Protein AF-U6GSA2-F1 (afdb_monomer_lite)

Sequence (442 aa):
MGTLEFQQLVKTRQASDSALRFWYIRYRFMNPLTPFAPHQEGEFHFGEFLSERLSETLLHMVEVPISTWALFIPILLSLRPVFGFSPKPLVEFLVFAAGALLFFNLFIFWRLESVLNYHTPSSKEIDEYLQGLAQPRNSTELPVAPIEALPPVTRNGAICTLIRGARVMNAHESLFVLGPRGIPALRTLIQLSLSLHVVAVTAAAKLLISPHYQHVMFGVLGYWSGIAPLLVLFLSMGLFPSIATLFTVVSNLGSLASRQAIAASAQRLHLRQLERQFQILQFLRYKAETFFAAHPGRARDEIEEAKQLYDSLSPETQKGYQDIFHAFAELKEEPRIPLANIHKMIEAFALNERIPDCKEKAGQDLFDFLDEDADGYMTVDDLMDNLLGLKPAASEEEAKQLVAAMAHGVRGELVSFYQLATWIDEIEDRARSFHPKGSPTR

InterPro domains:
  IPR002048 EF-hand domain [PS50222] (358-393)
  IPR011992 EF-hand domain pair [SSF47473] (309-406)
  IPR018247 EF-Hand 1, calcium-binding site [PS00018] (371-383)

Organism: Eimeria acervulina (NCBI:txid5801)

Structure (mmCIF, N/CA/C/O backbone):
data_AF-U6GSA2-F1
#
_entry.id   AF-U6GSA2-F1
#
loop_
_atom_site.group_PDB
_atom_site.id
_atom_site.type_symbol
_atom_site.label_atom_id
_atom_site.label_alt_id
_atom_site.label_comp_id
_atom_site.label_asym_id
_atom_site.label_entity_id
_atom_site.label_seq_id
_atom_site.pdbx_PDB_ins_code
_atom_site.Cartn_x
_atom_site.Cartn_y
_atom_site.Cartn_z
_atom_site.occupancy
_atom_site.B_iso_or_equiv
_atom_site.auth_seq_id
_atom_site.auth_comp_id
_atom_site.auth_asym_id
_atom_site.auth_atom_id
_atom_site.pdbx_PDB_model_num
ATOM 1 N N . MET A 1 1 ? 4.413 -4.942 20.297 1.00 52.31 1 MET A N 1
ATOM 2 C CA . MET A 1 1 ? 5.798 -4.765 20.774 1.00 52.31 1 MET A CA 1
ATOM 3 C C . MET A 1 1 ? 5.924 -3.464 21.550 1.00 52.31 1 MET A C 1
ATOM 5 O O . MET A 1 1 ? 5.698 -2.400 20.967 1.00 52.31 1 MET A O 1
ATOM 9 N N . GLY A 1 2 ? 6.195 -3.549 22.848 1.00 61.41 2 GLY A N 1
ATOM 10 C CA . GLY A 1 2 ? 6.382 -2.390 23.730 1.00 61.41 2 GLY A CA 1
ATOM 11 C C . GLY A 1 2 ? 7.756 -1.730 23.554 1.00 61.41 2 GLY A C 1
ATOM 12 O O . GLY A 1 2 ? 8.675 -2.325 22.988 1.00 61.41 2 GLY A O 1
ATOM 13 N N . THR A 1 3 ? 7.920 -0.501 24.049 1.00 65.00 3 THR A N 1
ATOM 14 C CA . THR A 1 3 ? 9.208 0.227 24.047 1.00 65.00 3 THR A CA 1
ATOM 15 C C . THR A 1 3 ? 10.316 -0.550 24.765 1.00 65.00 3 THR A C 1
ATOM 17 O O . THR A 1 3 ? 11.444 -0.585 24.281 1.00 65.00 3 THR A O 1
ATOM 20 N N . LEU A 1 4 ? 9.984 -1.238 25.861 1.00 67.81 4 LEU A N 1
ATOM 21 C CA . LEU A 1 4 ? 10.913 -2.056 26.654 1.00 67.81 4 LEU A CA 1
ATOM 22 C C . LEU A 1 4 ? 11.414 -3.307 25.908 1.00 67.81 4 LEU A C 1
ATOM 24 O O . LEU A 1 4 ? 12.600 -3.626 25.969 1.00 67.81 4 LEU A O 1
ATOM 28 N N . GLU A 1 5 ? 10.540 -3.990 25.164 1.00 67.69 5 GLU A N 1
ATOM 29 C CA . GLU A 1 5 ? 10.908 -5.164 24.352 1.00 67.69 5 GLU A CA 1
ATOM 30 C C . GLU A 1 5 ? 11.838 -4.769 23.200 1.00 67.69 5 GLU A C 1
ATOM 32 O O . GLU A 1 5 ? 12.829 -5.442 22.916 1.00 67.69 5 GLU A O 1
ATOM 37 N N . PHE A 1 6 ? 11.561 -3.630 22.558 1.00 70.81 6 PHE A N 1
ATOM 38 C CA . PHE A 1 6 ? 12.409 -3.122 21.484 1.00 70.81 6 PHE A CA 1
ATOM 39 C C . PHE A 1 6 ? 13.772 -2.646 22.009 1.00 70.81 6 PHE A C 1
ATOM 41 O O . PHE A 1 6 ? 14.800 -2.906 21.390 1.00 70.81 6 PHE A O 1
ATOM 48 N N . GLN A 1 7 ? 13.811 -2.034 23.197 1.00 68.50 7 GLN A N 1
ATOM 49 C CA . GLN A 1 7 ? 15.067 -1.693 23.872 1.00 68.50 7 GLN A CA 1
ATOM 50 C C . GLN A 1 7 ? 15.933 -2.926 24.160 1.00 68.50 7 GLN A C 1
ATOM 52 O O . GLN A 1 7 ? 17.156 -2.840 24.065 1.00 68.50 7 GLN A O 1
ATOM 57 N N . GLN A 1 8 ? 15.340 -4.079 24.488 1.00 71.19 8 GLN A N 1
ATOM 58 C CA . GLN A 1 8 ? 16.101 -5.320 24.661 1.00 71.19 8 GLN A CA 1
ATOM 59 C C . GLN A 1 8 ? 16.729 -5.801 23.343 1.00 71.19 8 GLN A C 1
ATOM 61 O O . GLN A 1 8 ? 17.908 -6.148 23.342 1.00 71.19 8 GLN A O 1
ATOM 66 N N . LEU A 1 9 ? 16.005 -5.741 22.219 1.00 70.38 9 LEU A N 1
ATOM 67 C CA . LEU A 1 9 ? 16.538 -6.082 20.885 1.00 70.38 9 LEU A CA 1
ATOM 68 C C . LEU A 1 9 ? 17.671 -5.158 20.419 1.00 70.38 9 LEU A C 1
ATOM 70 O O . LEU A 1 9 ? 18.603 -5.577 19.729 1.00 70.38 9 LEU A O 1
ATOM 74 N N . VAL A 1 10 ? 17.589 -3.885 20.791 1.00 71.62 10 VAL A N 1
ATOM 75 C CA . VAL A 1 10 ? 18.627 -2.891 20.500 1.00 71.62 10 VAL A CA 1
ATOM 76 C C . VAL A 1 10 ? 19.869 -3.170 21.348 1.00 71.62 10 VAL A C 1
ATOM 78 O O . VAL A 1 10 ? 20.980 -3.222 20.821 1.00 71.62 10 VAL A O 1
ATOM 81 N N . LYS A 1 11 ? 19.693 -3.475 22.642 1.00 70.69 11 LYS A N 1
ATOM 82 C CA . LYS A 1 11 ? 20.792 -3.872 23.541 1.00 70.69 11 LYS A CA 1
ATOM 83 C C . LYS A 1 11 ? 21.535 -5.120 23.060 1.00 70.69 11 LYS A C 1
ATOM 85 O O . LYS A 1 11 ? 22.744 -5.205 23.256 1.00 70.69 11 LYS A O 1
ATOM 90 N N . THR A 1 12 ? 20.854 -6.066 22.414 1.00 76.69 12 THR A N 1
ATOM 91 C CA . THR A 1 12 ? 21.495 -7.258 21.832 1.00 76.69 12 THR A CA 1
ATOM 92 C C . THR A 1 12 ? 22.151 -7.009 20.467 1.00 76.69 12 THR A C 1
ATOM 94 O O . THR A 1 12 ? 22.724 -7.941 19.906 1.00 76.69 12 THR A O 1
ATOM 97 N N . ARG A 1 13 ? 22.119 -5.774 19.932 1.00 70.00 13 ARG A N 1
ATOM 98 C CA . ARG A 1 13 ? 22.592 -5.396 18.581 1.00 70.00 13 ARG A CA 1
ATOM 99 C C . ARG A 1 13 ? 21.960 -6.211 17.446 1.00 70.00 13 ARG A C 1
ATOM 101 O O . ARG A 1 13 ? 22.561 -6.385 16.390 1.00 70.00 13 ARG A O 1
ATOM 108 N N . GLN A 1 14 ? 20.749 -6.721 17.656 1.00 75.62 14 GLN A N 1
ATOM 109 C CA . GLN A 1 14 ? 20.030 -7.520 16.659 1.00 75.62 14 GLN A CA 1
ATOM 110 C C . GLN A 1 14 ? 19.022 -6.695 15.847 1.00 75.62 14 GLN A C 1
ATOM 112 O O . GLN A 1 14 ? 18.425 -7.208 14.901 1.00 75.62 14 GLN A O 1
ATOM 117 N N . ALA A 1 15 ? 18.818 -5.421 16.191 1.00 77.38 15 ALA A N 1
ATOM 118 C CA . ALA A 1 15 ? 17.903 -4.550 15.466 1.00 77.38 15 ALA A CA 1
ATOM 119 C C . ALA A 1 15 ? 18.469 -4.175 14.083 1.00 77.38 15 ALA A C 1
ATOM 121 O O . ALA A 1 15 ? 19.551 -3.603 13.973 1.00 77.38 15 ALA A O 1
ATOM 122 N N . SER A 1 16 ? 17.722 -4.480 13.018 1.00 84.62 16 SER A N 1
ATOM 123 C CA . SER A 1 16 ? 18.059 -4.027 11.663 1.00 84.62 16 SER A CA 1
ATOM 124 C C . SER A 1 16 ? 17.773 -2.530 11.488 1.00 84.62 16 SER A C 1
ATOM 126 O O . SER A 1 16 ? 16.884 -1.981 12.143 1.00 84.62 16 SER A O 1
ATOM 128 N N . ASP A 1 17 ? 18.442 -1.877 10.530 1.00 83.56 17 ASP A N 1
ATOM 129 C CA . ASP A 1 17 ? 18.180 -0.469 10.181 1.00 83.56 17 ASP A CA 1
ATOM 130 C C . ASP A 1 17 ? 16.695 -0.208 9.880 1.00 83.56 17 ASP A C 1
ATOM 132 O O . ASP A 1 17 ? 16.125 0.807 10.284 1.00 83.56 17 ASP A O 1
ATOM 136 N N . SER A 1 18 ? 16.042 -1.152 9.198 1.00 79.50 18 SER A N 1
ATOM 137 C CA . SER A 1 18 ? 14.613 -1.071 8.889 1.00 79.50 18 SER A CA 1
ATOM 138 C C . SER A 1 18 ? 13.731 -1.116 10.142 1.00 79.50 18 SER A C 1
ATOM 140 O O . SER A 1 18 ? 12.748 -0.379 10.222 1.00 79.50 18 SER A O 1
ATOM 142 N N . ALA A 1 19 ? 14.111 -1.913 11.147 1.00 81.94 19 ALA A N 1
ATOM 143 C CA . ALA A 1 19 ? 13.388 -2.021 12.409 1.00 81.94 19 ALA A CA 1
ATOM 144 C C . ALA A 1 19 ? 13.526 -0.741 13.245 1.00 81.94 19 ALA A C 1
ATOM 146 O O . ALA A 1 19 ? 12.535 -0.267 13.797 1.00 81.94 19 ALA A O 1
ATOM 147 N N . LEU A 1 20 ? 14.722 -0.142 13.286 1.00 84.25 20 LEU A N 1
ATOM 148 C CA . LEU A 1 20 ? 14.971 1.138 13.962 1.00 84.25 20 LEU A CA 1
ATOM 149 C C . LEU A 1 20 ? 14.145 2.270 13.337 1.00 84.25 20 LEU A C 1
ATOM 151 O O . LEU A 1 20 ? 13.465 3.016 14.043 1.00 84.25 20 LEU A O 1
ATOM 155 N N . ARG A 1 21 ? 14.133 2.355 12.001 1.00 84.06 21 ARG A N 1
ATOM 156 C CA . ARG A 1 21 ? 13.312 3.328 11.262 1.00 84.06 21 ARG A CA 1
ATOM 157 C C . ARG A 1 21 ? 11.820 3.123 11.512 1.00 84.06 21 ARG A C 1
ATOM 159 O O . ARG A 1 21 ? 11.106 4.093 11.754 1.00 84.06 21 ARG A O 1
ATOM 166 N N . PHE A 1 22 ? 11.350 1.876 11.485 1.00 82.56 22 PHE A N 1
ATOM 167 C CA . PHE A 1 22 ? 9.954 1.549 11.775 1.00 82.56 22 PHE A CA 1
ATOM 168 C C . PHE A 1 22 ? 9.559 1.953 13.199 1.00 82.56 22 PHE A C 1
ATOM 170 O O . PHE A 1 22 ? 8.515 2.580 13.391 1.00 82.56 22 PHE A O 1
ATOM 177 N N . TRP A 1 23 ? 10.406 1.646 14.185 1.00 84.31 23 TRP A N 1
ATOM 178 C CA . TRP A 1 23 ? 10.191 2.053 15.570 1.00 84.31 23 TRP A CA 1
ATOM 179 C C . TRP A 1 23 ? 10.065 3.574 15.691 1.00 84.31 23 TRP A C 1
ATOM 181 O O . TRP A 1 23 ? 9.102 4.048 16.290 1.00 84.31 23 TRP A O 1
ATOM 191 N N . TYR A 1 24 ? 10.965 4.336 15.060 1.00 84.19 24 TYR A N 1
ATOM 192 C CA . TYR A 1 24 ? 10.928 5.800 15.095 1.00 84.19 24 TYR A CA 1
ATOM 193 C C . TYR A 1 24 ? 9.645 6.365 14.470 1.00 84.19 24 TYR A C 1
ATOM 195 O O . TYR A 1 24 ? 8.987 7.224 15.058 1.00 84.19 24 TYR A O 1
ATOM 203 N N . ILE A 1 25 ? 9.243 5.850 13.302 1.00 81.62 25 ILE A N 1
ATOM 204 C CA . ILE A 1 25 ? 8.002 6.255 12.623 1.00 81.62 25 ILE A CA 1
ATOM 205 C C . ILE A 1 25 ? 6.788 5.999 13.519 1.00 81.62 25 ILE A C 1
ATOM 207 O O . ILE A 1 25 ? 5.936 6.876 13.674 1.00 81.62 25 ILE A O 1
ATOM 211 N N . ARG A 1 26 ? 6.716 4.814 14.133 1.00 79.25 26 ARG A N 1
ATOM 212 C CA . ARG A 1 26 ? 5.640 4.462 15.062 1.00 79.25 26 ARG A CA 1
ATOM 213 C C . ARG A 1 26 ? 5.652 5.367 16.292 1.00 79.25 26 ARG A C 1
ATOM 215 O O . ARG A 1 26 ? 4.605 5.889 16.656 1.00 79.25 26 ARG A O 1
ATOM 222 N N . TYR A 1 27 ? 6.814 5.582 16.906 1.00 78.94 27 TYR A N 1
ATOM 223 C CA . TYR A 1 27 ? 6.959 6.443 18.081 1.00 78.94 27 TYR A CA 1
ATOM 224 C C . TYR A 1 27 ? 6.444 7.859 17.804 1.00 78.94 27 TYR A C 1
ATOM 226 O O . TYR A 1 27 ? 5.656 8.390 18.586 1.00 78.94 27 TYR A O 1
ATOM 234 N N . ARG A 1 28 ? 6.825 8.433 16.658 1.00 77.25 28 ARG A N 1
ATOM 235 C CA . ARG A 1 28 ? 6.396 9.765 16.218 1.00 77.25 28 ARG A CA 1
ATOM 236 C C . ARG A 1 28 ? 4.901 9.847 15.922 1.00 77.25 28 ARG A C 1
ATOM 238 O O . ARG A 1 28 ? 4.292 10.887 16.149 1.00 77.25 28 ARG A O 1
ATOM 245 N N . PHE A 1 29 ? 4.309 8.778 15.398 1.00 74.38 29 PHE A N 1
ATOM 246 C CA . PHE A 1 29 ? 2.870 8.734 15.164 1.00 74.38 29 PHE A CA 1
ATOM 247 C C . PHE A 1 29 ? 2.074 8.741 16.478 1.00 74.38 29 PHE A C 1
ATOM 249 O O . PHE A 1 29 ? 1.088 9.467 16.600 1.00 74.38 29 PHE A O 1
ATOM 256 N N . MET A 1 30 ? 2.522 7.967 17.471 1.00 71.75 30 MET A N 1
ATOM 257 C CA . MET A 1 30 ? 1.871 7.918 18.786 1.00 71.75 30 MET A CA 1
ATOM 258 C C . MET A 1 30 ? 2.105 9.211 19.585 1.00 71.75 30 MET A C 1
ATOM 260 O O . MET A 1 30 ? 1.207 9.671 20.287 1.00 71.75 30 MET A O 1
ATOM 264 N N . ASN A 1 31 ? 3.278 9.837 19.421 1.00 70.19 31 ASN A N 1
ATOM 265 C CA . ASN A 1 31 ? 3.693 11.064 20.110 1.00 70.19 31 ASN A CA 1
ATOM 266 C C . ASN A 1 31 ? 3.959 12.203 19.106 1.00 70.19 31 ASN A C 1
ATOM 268 O O . ASN A 1 31 ? 5.116 12.570 18.873 1.00 70.19 31 ASN A O 1
ATOM 272 N N . PRO A 1 32 ? 2.918 12.757 18.463 1.00 66.19 32 PRO A N 1
ATOM 273 C CA . PRO A 1 32 ? 3.104 13.828 17.502 1.00 66.19 32 PRO A CA 1
ATOM 274 C C . PRO A 1 32 ? 3.575 15.105 18.212 1.00 66.19 32 PRO A C 1
ATOM 276 O O . PRO A 1 32 ? 3.028 15.508 19.237 1.00 66.19 32 PRO A O 1
ATOM 279 N N . LEU A 1 33 ? 4.581 15.772 17.644 1.00 60.59 33 LEU A N 1
ATOM 280 C CA . LEU A 1 33 ? 4.987 17.104 18.093 1.00 60.59 33 LEU A CA 1
ATOM 281 C C . LEU A 1 33 ? 3.824 18.081 17.836 1.00 60.59 33 LEU A C 1
ATOM 283 O O . LEU A 1 33 ? 3.176 18.013 16.791 1.00 60.59 33 LEU A O 1
ATOM 287 N N . THR A 1 34 ? 3.524 18.932 18.820 1.00 47.44 34 THR A N 1
ATOM 288 C CA . THR A 1 34 ? 2.411 19.904 18.858 1.00 47.44 34 THR A CA 1
ATOM 289 C C . THR A 1 34 ? 2.134 20.584 17.500 1.00 47.44 34 THR A C 1
ATOM 291 O O . THR A 1 34 ? 3.070 20.891 16.764 1.00 47.44 34 THR A O 1
ATOM 294 N N . PRO A 1 35 ? 0.860 20.846 17.121 1.00 44.22 35 PRO A N 1
ATOM 295 C CA . PRO A 1 35 ? -0.323 21.058 17.967 1.00 44.22 35 PRO A CA 1
ATOM 296 C C . PRO A 1 35 ? -1.245 19.832 18.109 1.00 44.22 35 PRO A C 1
ATOM 298 O O . PRO A 1 35 ? -2.438 19.977 18.375 1.00 44.22 35 PRO A O 1
ATOM 301 N N . PHE A 1 36 ? -0.738 18.626 17.873 1.00 52.62 36 PHE A N 1
ATOM 302 C CA . PHE A 1 36 ? -1.557 17.418 17.902 1.00 52.62 36 PHE A CA 1
ATOM 303 C C . PHE A 1 36 ? -1.667 16.853 19.321 1.00 52.62 36 PHE A C 1
ATOM 305 O O . PHE A 1 36 ? -0.684 16.811 20.057 1.00 52.62 36 PHE A O 1
ATOM 312 N N . ALA A 1 37 ? -2.875 16.430 19.703 1.00 49.84 37 ALA A N 1
ATOM 313 C CA . ALA A 1 37 ? -3.062 15.648 20.916 1.00 49.84 37 ALA A CA 1
ATOM 314 C C . ALA A 1 37 ? -2.434 14.256 20.706 1.00 49.84 37 ALA A C 1
ATOM 316 O O . ALA A 1 37 ? -2.600 13.692 19.619 1.00 49.84 37 ALA A O 1
ATOM 317 N N . PRO A 1 38 ? -1.707 13.711 21.694 1.00 56.84 38 PRO A N 1
ATOM 318 C CA . PRO A 1 38 ? -1.217 12.342 21.625 1.00 56.84 38 PRO A CA 1
ATOM 319 C C . PRO A 1 38 ? -2.397 11.375 21.492 1.00 56.84 38 PRO A C 1
ATOM 321 O O . PRO A 1 38 ? -3.432 11.556 22.134 1.00 56.84 38 PRO A O 1
ATOM 324 N N . HIS A 1 39 ? -2.242 10.357 20.646 1.00 58.53 39 HIS A N 1
ATOM 325 C CA . HIS A 1 39 ? -3.224 9.279 20.553 1.00 58.53 39 HIS A CA 1
ATOM 326 C C . HIS A 1 39 ? -3.008 8.366 21.764 1.00 58.53 39 HIS A C 1
ATOM 328 O O . HIS A 1 39 ? -1.886 7.908 21.983 1.00 58.53 39 HIS A O 1
ATOM 334 N N . GLN A 1 40 ? -4.043 8.122 22.572 1.00 53.81 40 GLN A N 1
ATOM 335 C CA . GLN A 1 40 ? -3.911 7.200 23.701 1.00 53.81 40 GLN A CA 1
ATOM 336 C C . GLN A 1 40 ? -3.757 5.763 23.181 1.00 53.81 40 GLN A C 1
ATOM 338 O O . GLN A 1 40 ? -4.517 5.312 22.321 1.00 53.81 40 GLN A O 1
ATOM 343 N N . GLU A 1 41 ? -2.750 5.043 23.688 1.00 47.81 41 GLU A N 1
ATOM 344 C CA . GLU A 1 41 ? -2.590 3.605 23.450 1.00 47.81 41 GLU A CA 1
ATOM 345 C C . GLU A 1 41 ? -3.805 2.868 24.038 1.00 47.81 41 GLU A C 1
ATOM 347 O O . GLU A 1 41 ? -3.918 2.728 25.250 1.00 47.81 41 GLU A O 1
ATOM 352 N N . GLY A 1 42 ? -4.735 2.444 23.177 1.00 51.66 42 GLY A N 1
ATOM 353 C CA . GLY A 1 42 ? -5.960 1.733 23.567 1.00 51.66 42 GLY A CA 1
ATOM 354 C C . GLY A 1 42 ? -7.164 2.051 22.678 1.00 51.66 42 GLY A C 1
ATOM 355 O O . GLY A 1 42 ? -7.879 1.141 22.285 1.00 51.66 42 GLY A O 1
ATOM 356 N N . GLU A 1 43 ? -7.337 3.314 22.278 1.00 54.62 43 GLU A N 1
ATOM 357 C CA . GLU A 1 43 ? -8.454 3.737 21.409 1.00 54.62 43 GLU A CA 1
ATOM 358 C C . GLU A 1 43 ? -8.136 3.605 19.910 1.00 54.62 43 GLU A C 1
ATOM 360 O O . GLU A 1 43 ? -9.032 3.618 19.067 1.00 54.62 43 GLU A O 1
ATOM 365 N N . PHE A 1 44 ? -6.851 3.494 19.556 1.00 62.72 44 PHE A N 1
ATOM 366 C CA . PHE A 1 44 ? -6.394 3.475 18.170 1.00 62.72 44 PHE A CA 1
ATOM 367 C C . PHE A 1 44 ? -5.454 2.299 17.885 1.00 62.72 44 PHE A C 1
ATOM 369 O O . PHE A 1 44 ? -4.294 2.275 18.312 1.00 62.72 44 PHE A O 1
ATOM 376 N N . HIS A 1 45 ? -5.926 1.339 17.089 1.00 68.81 45 HIS A N 1
ATOM 377 C CA . HIS A 1 45 ? -5.111 0.222 16.620 1.00 68.81 45 HIS A CA 1
ATOM 378 C C . HIS A 1 45 ? -4.249 0.647 15.423 1.00 68.81 45 HIS A C 1
ATOM 380 O O . HIS A 1 45 ? -4.649 0.562 14.263 1.00 68.81 45 HIS A O 1
ATOM 386 N N . PHE A 1 46 ? -3.010 1.069 15.700 1.00 70.44 46 PHE A N 1
ATOM 387 C CA . PHE A 1 46 ? -2.043 1.472 14.666 1.00 70.44 46 PHE A CA 1
ATOM 388 C C . PHE A 1 46 ? -1.840 0.410 13.572 1.00 70.44 46 PHE A C 1
ATOM 390 O O . PHE A 1 46 ? -1.675 0.750 12.402 1.00 70.44 46 PHE A O 1
ATOM 397 N N . GLY A 1 47 ? -1.884 -0.876 13.937 1.00 73.00 47 GLY A N 1
ATOM 398 C CA . GLY A 1 47 ? -1.788 -1.982 12.983 1.00 73.00 47 GLY A CA 1
ATOM 399 C C . GLY A 1 47 ? -2.956 -2.028 11.993 1.00 73.00 47 GLY A C 1
ATOM 400 O O . GLY A 1 47 ? -2.729 -2.195 10.797 1.00 73.00 47 GLY A O 1
ATOM 401 N N . GLU A 1 48 ? -4.186 -1.813 12.462 1.00 72.00 48 GLU A N 1
ATOM 402 C CA . GLU A 1 48 ? -5.380 -1.785 11.608 1.00 72.00 48 GLU A CA 1
ATOM 403 C C . GLU A 1 48 ? -5.380 -0.572 10.682 1.00 72.00 48 GLU A C 1
ATOM 405 O O . GLU A 1 48 ? -5.655 -0.708 9.491 1.00 72.00 48 GLU A O 1
ATOM 410 N N . PHE A 1 49 ? -4.982 0.595 11.196 1.00 74.69 49 PHE A N 1
ATOM 411 C CA . PHE A 1 49 ? -4.789 1.790 10.377 1.00 74.69 49 PHE A CA 1
ATOM 412 C C . PHE A 1 49 ? -3.767 1.545 9.262 1.00 74.69 49 PHE A C 1
ATOM 414 O O . PHE A 1 49 ? -4.020 1.854 8.096 1.00 74.69 49 PHE A O 1
ATOM 421 N N . LEU A 1 50 ? -2.608 0.971 9.602 1.00 74.88 50 LEU A N 1
ATOM 422 C CA . LEU A 1 50 ? -1.588 0.636 8.613 1.00 74.88 50 LEU A CA 1
ATOM 423 C C . LEU A 1 50 ? -2.107 -0.381 7.597 1.00 74.88 50 LEU A C 1
ATOM 425 O O . LEU A 1 50 ? -1.834 -0.219 6.413 1.00 74.88 50 LEU A O 1
ATOM 429 N N . SER A 1 51 ? -2.864 -1.387 8.037 1.00 78.06 51 SER A N 1
ATOM 430 C CA . SER A 1 51 ? -3.472 -2.390 7.161 1.00 78.06 51 SER A CA 1
ATOM 431 C C . SER A 1 51 ? -4.482 -1.769 6.192 1.00 78.06 51 SER A C 1
ATOM 433 O O . SER A 1 51 ? -4.418 -2.036 4.991 1.00 78.06 51 SER A O 1
ATOM 435 N N . GLU A 1 52 ? -5.361 -0.875 6.664 1.00 79.19 52 GLU A N 1
ATOM 436 C CA . GLU A 1 52 ? -6.310 -0.149 5.809 1.00 79.19 52 GLU A CA 1
ATOM 437 C C . GLU A 1 52 ? -5.565 0.682 4.758 1.00 79.19 52 GLU A C 1
ATOM 439 O O . GLU A 1 52 ? -5.862 0.594 3.566 1.00 79.19 52 GLU A O 1
ATOM 444 N N . ARG A 1 53 ? -4.555 1.450 5.181 1.00 79.94 53 ARG A N 1
ATOM 445 C CA . ARG A 1 53 ? -3.791 2.338 4.292 1.00 79.94 53 ARG A CA 1
ATOM 446 C C . ARG A 1 53 ? -2.910 1.581 3.306 1.00 79.94 53 ARG A C 1
ATOM 448 O O . ARG A 1 53 ? -2.821 1.961 2.137 1.00 79.94 53 ARG A O 1
ATOM 455 N N . LEU A 1 54 ? -2.302 0.485 3.748 1.00 80.62 54 LEU A N 1
ATOM 456 C CA . LEU A 1 54 ? -1.589 -0.458 2.895 1.00 80.62 54 LEU A CA 1
ATOM 457 C C . LEU A 1 54 ? -2.530 -1.035 1.837 1.00 80.62 54 LEU A C 1
ATOM 459 O O . LEU A 1 54 ? -2.198 -1.001 0.656 1.00 80.62 54 LEU A O 1
ATOM 463 N N . SER A 1 55 ? -3.706 -1.508 2.248 1.00 80.75 55 SER A N 1
ATOM 464 C CA . SER A 1 55 ? -4.699 -2.103 1.351 1.00 80.75 55 SER A CA 1
ATOM 465 C C . SER A 1 55 ? -5.196 -1.101 0.311 1.00 80.75 55 SER A C 1
ATOM 467 O O . SER A 1 55 ? -5.232 -1.420 -0.873 1.00 80.75 55 SER A O 1
ATOM 469 N N . GLU A 1 56 ? -5.505 0.132 0.718 1.00 82.12 56 GLU A N 1
ATOM 470 C CA . GLU A 1 56 ? -5.909 1.219 -0.185 1.00 82.12 56 GLU A CA 1
ATOM 471 C C . GLU A 1 56 ? -4.794 1.567 -1.183 1.00 82.12 56 GLU A C 1
ATOM 473 O O . GLU A 1 56 ? -5.034 1.709 -2.384 1.00 82.12 56 GLU A O 1
ATOM 478 N N . THR A 1 57 ? -3.549 1.648 -0.711 1.00 82.56 57 THR A N 1
ATOM 479 C CA . THR A 1 57 ? -2.393 1.935 -1.569 1.00 82.56 57 THR A CA 1
ATOM 480 C C . THR A 1 57 ? -2.140 0.811 -2.571 1.00 82.56 57 THR A C 1
ATOM 482 O O . THR A 1 57 ? -1.933 1.090 -3.753 1.00 82.56 57 THR A O 1
ATOM 485 N N . LEU A 1 58 ? -2.194 -0.449 -2.129 1.00 81.12 58 LEU A N 1
ATOM 486 C CA . LEU A 1 58 ? -2.032 -1.623 -2.988 1.00 81.12 58 LEU A CA 1
ATOM 487 C C . LEU A 1 58 ? -3.150 -1.714 -4.024 1.00 81.12 58 LEU A C 1
ATOM 489 O O . LEU A 1 58 ? -2.858 -1.902 -5.205 1.00 81.12 58 LEU A O 1
ATOM 493 N N . LEU A 1 59 ? -4.404 -1.506 -3.612 1.00 84.88 59 LEU A N 1
ATOM 494 C CA . LEU A 1 59 ? -5.553 -1.468 -4.515 1.00 84.88 59 LEU A CA 1
ATOM 495 C C . LEU A 1 59 ? -5.315 -0.445 -5.626 1.00 84.88 59 LEU A C 1
ATOM 497 O O . LEU A 1 59 ? -5.396 -0.773 -6.804 1.00 84.88 59 LEU A O 1
ATOM 501 N N . HIS A 1 60 ? -4.896 0.765 -5.266 1.00 83.31 60 HIS A N 1
ATOM 502 C CA . HIS A 1 60 ? -4.590 1.803 -6.240 1.00 83.31 60 HIS A CA 1
ATOM 503 C C . HIS A 1 60 ? -3.336 1.553 -7.086 1.00 83.31 60 HIS A C 1
ATOM 505 O O . HIS A 1 60 ? -3.197 2.171 -8.141 1.00 83.31 60 HIS A O 1
ATOM 511 N N . MET A 1 61 ? -2.393 0.721 -6.637 1.00 80.81 61 MET A N 1
ATOM 512 C CA . MET A 1 61 ? -1.268 0.291 -7.472 1.00 80.81 61 MET A CA 1
ATOM 513 C C . MET A 1 61 ? -1.711 -0.740 -8.513 1.00 80.81 61 MET A C 1
ATOM 515 O O . MET A 1 61 ? -1.211 -0.693 -9.637 1.00 80.81 61 MET A O 1
ATOM 519 N N . VAL A 1 62 ? -2.648 -1.624 -8.163 1.00 81.56 62 VAL A N 1
ATOM 520 C CA . VAL A 1 62 ? -3.197 -2.655 -9.059 1.00 81.56 62 VAL A CA 1
ATOM 521 C C . VAL A 1 62 ? -4.212 -2.067 -10.039 1.00 81.56 62 VAL A C 1
ATOM 523 O O . VAL A 1 62 ? -4.203 -2.407 -11.221 1.00 81.56 62 VAL A O 1
ATOM 526 N N . GLU A 1 63 ? -5.065 -1.157 -9.579 1.00 83.31 63 GLU A N 1
ATOM 527 C CA . GLU A 1 63 ? -6.028 -0.461 -10.424 1.00 83.31 63 GLU A CA 1
ATOM 528 C C . GLU A 1 63 ? -5.300 0.489 -11.378 1.00 83.31 63 GLU A C 1
ATOM 530 O O . GLU A 1 63 ? -4.797 1.548 -10.992 1.00 83.31 63 GLU A O 1
ATOM 535 N N . VAL A 1 64 ? -5.241 0.111 -12.655 1.00 75.06 64 VAL A N 1
ATOM 536 C CA . VAL A 1 64 ? -4.697 0.963 -13.714 1.00 75.06 64 VAL A CA 1
ATOM 537 C C . VAL A 1 64 ? -5.787 1.953 -14.136 1.00 75.06 64 VAL A C 1
ATOM 539 O O . VAL A 1 64 ? -6.758 1.543 -14.780 1.00 75.06 64 VAL A O 1
ATOM 542 N N . PRO A 1 65 ? -5.669 3.254 -13.808 1.00 77.94 65 PRO A N 1
ATOM 543 C CA . PRO A 1 65 ? -6.703 4.214 -14.158 1.00 77.94 65 PRO A CA 1
ATOM 544 C C . PRO A 1 65 ? -6.772 4.396 -15.679 1.00 77.94 65 PRO A C 1
ATOM 546 O O . PRO A 1 65 ? -5.778 4.243 -16.394 1.00 77.94 65 PRO A O 1
ATOM 549 N N . ILE A 1 66 ? -7.945 4.786 -16.186 1.00 83.12 66 ILE A N 1
ATOM 550 C CA . ILE A 1 66 ? -8.175 5.020 -17.626 1.00 83.12 66 ILE A CA 1
ATOM 551 C C . ILE A 1 66 ? -7.171 6.038 -18.197 1.00 83.12 66 ILE A C 1
ATOM 553 O O . ILE A 1 66 ? -6.733 5.909 -19.337 1.00 83.12 66 ILE A O 1
ATOM 557 N N . SER A 1 67 ? -6.743 7.019 -17.399 1.00 77.00 67 SER A N 1
ATOM 558 C CA . SER A 1 67 ? -5.703 7.978 -17.787 1.00 77.00 67 SER A CA 1
ATOM 559 C C . SER A 1 67 ? -4.356 7.313 -18.089 1.00 77.00 67 SER A C 1
ATOM 561 O O . SER A 1 67 ? -3.679 7.713 -19.035 1.00 77.00 67 SER A O 1
ATOM 563 N N . THR A 1 68 ? -3.975 6.281 -17.331 1.00 77.94 68 THR A N 1
ATOM 564 C CA . THR A 1 68 ? -2.761 5.498 -17.595 1.00 77.94 68 THR A CA 1
ATOM 565 C C . THR A 1 68 ? -2.914 4.699 -18.885 1.00 77.94 68 THR A C 1
ATOM 567 O O . THR A 1 68 ? -1.996 4.694 -19.700 1.00 77.94 68 THR A O 1
ATOM 570 N N . TRP A 1 69 ? -4.088 4.110 -19.142 1.00 81.88 69 TRP A N 1
ATOM 571 C CA . TRP A 1 69 ? -4.383 3.444 -20.418 1.00 81.88 69 TRP A CA 1
ATOM 572 C C . TRP A 1 69 ? -4.293 4.393 -21.617 1.00 81.88 69 TRP A C 1
ATOM 574 O O . TRP A 1 69 ? -3.693 4.043 -22.634 1.00 81.88 69 TRP A O 1
ATOM 584 N N . ALA A 1 70 ? -4.827 5.609 -21.489 1.00 85.25 70 ALA A N 1
ATOM 585 C CA . ALA A 1 70 ? -4.765 6.629 -22.533 1.00 85.25 70 ALA A CA 1
ATOM 586 C C . ALA A 1 70 ? -3.323 7.041 -22.877 1.00 85.25 70 ALA A C 1
ATOM 588 O O . ALA A 1 70 ? -3.044 7.382 -24.023 1.00 85.25 70 ALA A O 1
ATOM 589 N N . LEU A 1 71 ? -2.401 6.975 -21.910 1.00 81.50 71 LEU A N 1
ATOM 590 C CA . LEU A 1 71 ? -0.972 7.212 -22.126 1.00 81.50 71 LEU A CA 1
ATOM 591 C C . LEU A 1 71 ? -0.254 5.964 -22.666 1.00 81.50 71 LEU A C 1
ATOM 593 O O . LEU A 1 71 ? 0.649 6.072 -23.494 1.00 81.50 71 LEU A O 1
ATOM 597 N N . PHE A 1 72 ? -0.675 4.775 -22.237 1.00 81.88 72 PHE A N 1
ATOM 598 C CA . PHE A 1 72 ? -0.066 3.502 -22.610 1.00 81.88 72 PHE A CA 1
ATOM 599 C C . PHE A 1 72 ? -0.355 3.092 -24.060 1.00 81.88 72 PHE A C 1
ATOM 601 O O . PHE A 1 72 ? 0.551 2.640 -24.757 1.00 81.88 72 PHE A O 1
ATOM 608 N N . ILE A 1 73 ? -1.584 3.287 -24.549 1.00 86.00 73 ILE A N 1
ATOM 609 C CA . ILE A 1 73 ? -1.980 2.894 -25.913 1.00 86.00 73 ILE A CA 1
ATOM 610 C C . ILE A 1 73 ? -1.108 3.574 -26.988 1.00 86.00 73 ILE A C 1
ATOM 612 O O . ILE A 1 73 ? -0.581 2.861 -27.843 1.00 86.00 73 ILE A O 1
ATOM 616 N N . PRO A 1 74 ? -0.870 4.901 -26.970 1.00 88.00 74 PRO A N 1
ATOM 617 C CA . PRO A 1 74 ? 0.032 5.545 -27.925 1.00 88.00 74 PRO A CA 1
ATOM 618 C C . PRO A 1 74 ? 1.465 5.006 -27.875 1.00 88.00 74 PRO A C 1
ATOM 620 O O . PRO A 1 74 ? 2.091 4.852 -28.922 1.00 88.00 74 PRO A O 1
ATOM 623 N N . ILE A 1 75 ? 1.973 4.684 -26.680 1.00 84.50 75 ILE A N 1
ATOM 624 C CA . ILE A 1 75 ? 3.313 4.104 -26.506 1.00 84.50 75 ILE A CA 1
ATOM 625 C C . ILE A 1 75 ? 3.375 2.689 -27.093 1.00 84.50 75 ILE A C 1
ATOM 627 O O . ILE A 1 75 ? 4.341 2.326 -27.754 1.00 84.50 75 ILE A O 1
ATOM 631 N N . LEU A 1 76 ? 2.328 1.886 -26.915 1.00 82.75 76 LEU A N 1
ATOM 632 C CA . LEU A 1 76 ? 2.229 0.585 -27.574 1.00 82.75 76 LEU A CA 1
ATOM 633 C C . LEU A 1 76 ? 2.179 0.715 -29.098 1.00 82.75 76 LEU A C 1
ATOM 635 O O . LEU A 1 76 ? 2.845 -0.035 -29.813 1.00 82.75 76 LEU A O 1
ATOM 639 N N . LEU A 1 77 ? 1.399 1.667 -29.609 1.00 86.25 77 LEU A N 1
ATOM 640 C CA . LEU A 1 77 ? 1.279 1.906 -31.045 1.00 86.25 77 LEU A CA 1
ATOM 641 C C . LEU A 1 77 ? 2.603 2.389 -31.650 1.00 86.25 77 LEU A C 1
ATOM 643 O O . LEU A 1 77 ? 2.935 1.988 -32.768 1.00 86.25 77 LEU A O 1
ATOM 647 N N . SER A 1 78 ? 3.395 3.173 -30.912 1.00 85.81 78 SER A N 1
ATOM 648 C CA . SER A 1 78 ? 4.717 3.627 -31.356 1.00 85.81 78 SER A CA 1
ATOM 649 C C . SER A 1 78 ? 5.773 2.516 -31.386 1.00 85.81 78 SER A C 1
ATOM 651 O O . SER A 1 78 ? 6.783 2.668 -32.071 1.00 85.81 78 SER A O 1
ATOM 653 N N . LEU A 1 79 ? 5.529 1.363 -30.752 1.00 84.44 79 LEU A N 1
ATOM 654 C CA . LEU A 1 79 ? 6.396 0.182 -30.864 1.00 84.44 79 LEU A CA 1
ATOM 655 C C . LEU A 1 79 ? 6.166 -0.623 -32.146 1.00 84.44 79 LEU A C 1
ATOM 657 O O . LEU A 1 79 ? 7.037 -1.387 -32.557 1.00 84.44 79 LEU A O 1
ATOM 661 N N . ARG A 1 80 ? 5.028 -0.453 -32.827 1.00 86.25 80 ARG A N 1
ATOM 662 C CA . ARG A 1 80 ? 4.761 -1.129 -34.106 1.00 86.25 80 ARG A CA 1
ATOM 663 C C . ARG A 1 80 ? 5.861 -0.911 -35.162 1.00 86.25 80 ARG A C 1
ATOM 665 O O . ARG A 1 80 ? 6.301 -1.914 -35.723 1.00 86.25 80 ARG A O 1
ATOM 672 N N . PRO A 1 81 ? 6.324 0.323 -35.454 1.00 88.06 81 PRO A N 1
ATOM 673 C CA . PRO A 1 81 ? 7.400 0.540 -36.424 1.00 88.06 81 PRO A CA 1
ATOM 674 C C . PRO A 1 81 ? 8.733 -0.091 -36.002 1.00 88.06 81 PRO A C 1
ATOM 676 O O . PRO A 1 81 ? 9.501 -0.493 -36.871 1.00 88.06 81 PRO A O 1
ATOM 679 N N . VAL A 1 82 ? 8.985 -0.246 -34.697 1.00 86.12 82 VAL A N 1
ATOM 680 C CA . VAL A 1 82 ? 10.219 -0.859 -34.177 1.00 86.12 82 VAL A CA 1
ATOM 681 C C . VAL A 1 82 ? 10.345 -2.310 -34.638 1.00 86.12 82 VAL A C 1
ATOM 683 O O . VAL A 1 82 ? 11.422 -2.736 -35.038 1.00 86.12 82 VAL A O 1
ATOM 686 N N . PHE A 1 83 ? 9.244 -3.064 -34.687 1.00 83.56 83 PHE A N 1
ATOM 687 C CA . PHE A 1 83 ? 9.263 -4.437 -35.209 1.00 83.56 83 PHE A CA 1
ATOM 688 C C . PHE A 1 83 ? 9.553 -4.525 -36.717 1.00 83.56 83 PHE A C 1
ATOM 690 O O . PHE A 1 83 ? 9.841 -5.612 -37.210 1.00 83.56 83 PHE A O 1
ATOM 697 N N . GLY A 1 84 ? 9.487 -3.407 -37.445 1.00 85.94 84 GLY A N 1
ATOM 698 C CA . GLY A 1 84 ? 9.910 -3.316 -38.843 1.00 85.94 84 GLY A CA 1
ATOM 699 C C . GLY A 1 84 ? 11.415 -3.099 -39.022 1.00 85.94 84 GLY A C 1
ATOM 700 O O . GLY A 1 84 ? 11.893 -3.097 -40.154 1.00 85.94 84 GLY A O 1
ATOM 701 N N . PHE A 1 85 ? 12.173 -2.899 -37.939 1.00 87.44 85 PHE A N 1
ATOM 702 C CA . PHE A 1 85 ? 13.620 -2.722 -38.016 1.00 87.44 85 PHE A CA 1
ATOM 703 C C . PHE A 1 85 ? 14.324 -4.011 -38.440 1.00 87.44 85 PHE A C 1
ATOM 705 O O . PHE A 1 85 ? 13.917 -5.123 -38.098 1.00 87.44 85 PHE A O 1
ATOM 712 N N . SER A 1 86 ? 15.445 -3.850 -39.148 1.00 86.81 86 SER A N 1
ATOM 713 C CA . SER A 1 86 ? 16.359 -4.967 -39.386 1.00 86.81 86 SER A CA 1
ATOM 714 C C . SER A 1 86 ? 16.907 -5.520 -38.053 1.00 86.81 86 SER A C 1
ATOM 716 O O . SER A 1 86 ? 16.952 -4.786 -37.061 1.00 86.81 86 SER A O 1
ATOM 718 N N . PRO A 1 87 ? 17.355 -6.786 -37.994 1.00 84.12 87 PRO A N 1
ATOM 719 C CA . PRO A 1 87 ? 17.671 -7.449 -36.726 1.00 84.12 87 PRO A CA 1
ATOM 720 C C . PRO A 1 87 ? 18.717 -6.737 -35.857 1.00 84.12 87 PRO A C 1
ATOM 722 O O . PRO A 1 87 ? 18.550 -6.667 -34.645 1.00 84.12 87 PRO A O 1
ATOM 725 N N . LYS A 1 88 ? 19.773 -6.166 -36.452 1.00 85.31 88 LYS A N 1
ATOM 726 C CA . LYS A 1 88 ? 20.822 -5.448 -35.706 1.00 85.31 88 LYS A CA 1
ATOM 727 C C . LYS A 1 88 ? 20.295 -4.201 -34.962 1.00 85.31 88 LYS A C 1
ATOM 729 O O . LYS A 1 88 ? 20.386 -4.188 -33.737 1.00 85.31 88 LYS A O 1
ATOM 734 N N . PRO A 1 89 ? 19.698 -3.193 -35.629 1.00 89.75 89 PRO A N 1
ATOM 735 C CA . PRO A 1 89 ? 19.138 -2.024 -34.944 1.00 89.75 89 PRO A CA 1
ATOM 736 C C . PRO A 1 89 ? 17.960 -2.369 -34.026 1.00 89.75 89 PRO A C 1
ATOM 738 O O . PRO A 1 89 ? 17.734 -1.671 -33.044 1.00 89.75 89 PRO A O 1
ATOM 741 N N . LEU A 1 90 ? 17.225 -3.453 -34.299 1.00 87.56 90 LEU A N 1
ATOM 742 C CA . LEU A 1 90 ? 16.192 -3.949 -33.390 1.00 87.56 90 LEU A CA 1
ATOM 743 C C . LEU A 1 90 ? 16.783 -4.409 -32.050 1.00 87.56 90 LEU A C 1
ATOM 745 O O . LEU A 1 90 ? 16.275 -4.045 -30.992 1.00 87.56 90 LEU A O 1
ATOM 749 N N . VAL A 1 91 ? 17.862 -5.193 -32.090 1.00 85.38 91 VAL A N 1
ATOM 750 C CA . VAL A 1 91 ? 18.570 -5.639 -30.883 1.00 85.38 91 VAL A CA 1
ATOM 751 C C . VAL A 1 91 ? 19.179 -4.453 -30.142 1.00 85.38 91 VAL A C 1
ATOM 753 O O . VAL A 1 91 ? 19.008 -4.354 -28.929 1.00 85.38 91 VAL A O 1
ATOM 756 N N . GLU A 1 92 ? 19.843 -3.535 -30.851 1.00 89.12 92 GLU A N 1
ATOM 757 C CA . GLU A 1 92 ? 20.391 -2.310 -30.253 1.00 89.12 92 GLU A CA 1
ATOM 758 C C . GLU A 1 92 ? 19.288 -1.516 -29.539 1.00 89.12 92 GLU A C 1
ATOM 760 O O . GLU A 1 92 ? 19.434 -1.178 -28.365 1.00 89.12 92 GLU A O 1
ATOM 765 N N . PHE A 1 93 ? 18.142 -1.311 -30.199 1.00 90.88 93 PHE A N 1
ATOM 766 C CA . PHE A 1 93 ? 16.980 -0.658 -29.602 1.00 90.88 93 PHE A CA 1
ATOM 767 C C . PHE A 1 93 ? 16.513 -1.361 -28.322 1.00 90.88 93 PHE A C 1
ATOM 769 O O . PHE A 1 93 ? 16.249 -0.690 -27.329 1.00 90.88 93 PHE A O 1
ATOM 776 N N . LEU A 1 94 ? 16.432 -2.694 -28.309 1.00 90.00 94 LEU A N 1
ATOM 777 C CA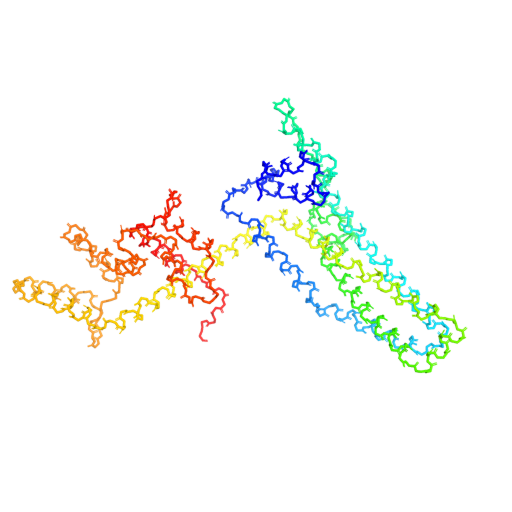 . LEU A 1 94 ? 15.995 -3.446 -27.129 1.00 90.00 94 LEU A CA 1
ATOM 778 C C . LEU A 1 94 ? 16.981 -3.366 -25.968 1.00 90.00 94 LEU A C 1
ATOM 780 O O . LEU A 1 94 ? 16.545 -3.242 -24.825 1.00 90.00 94 LEU A O 1
ATOM 784 N N . VAL A 1 95 ? 18.288 -3.400 -26.240 1.00 91.12 95 VAL A N 1
ATOM 785 C CA . VAL A 1 95 ? 19.318 -3.197 -25.211 1.00 91.12 95 VAL A CA 1
ATOM 786 C C . VAL A 1 95 ? 19.187 -1.797 -24.612 1.00 91.12 95 VAL A C 1
ATOM 788 O O . VAL A 1 95 ? 19.142 -1.661 -23.389 1.00 91.12 95 VAL A O 1
ATOM 791 N N . PHE A 1 96 ? 19.063 -0.761 -25.448 1.00 93.12 96 PHE A N 1
ATOM 792 C CA . PHE A 1 96 ? 18.887 0.613 -24.973 1.00 93.12 96 PHE A CA 1
ATOM 793 C C . PHE A 1 96 ? 17.568 0.804 -24.221 1.00 93.12 96 PHE A C 1
ATOM 795 O O . PHE A 1 96 ? 17.560 1.450 -23.177 1.00 93.12 96 PHE A O 1
ATOM 802 N N . ALA A 1 97 ? 16.469 0.216 -24.694 1.00 92.38 97 ALA A N 1
ATOM 803 C CA . ALA A 1 97 ? 15.170 0.291 -24.033 1.00 92.38 97 ALA A CA 1
ATOM 804 C C . ALA A 1 97 ? 15.184 -0.417 -22.669 1.00 92.38 97 ALA A C 1
ATOM 806 O O . ALA A 1 97 ? 14.709 0.146 -21.684 1.00 92.38 97 ALA A O 1
ATOM 807 N N . ALA A 1 98 ? 15.776 -1.613 -22.584 1.00 94.31 98 ALA A N 1
ATOM 808 C CA . ALA A 1 98 ? 15.944 -2.335 -21.325 1.00 94.31 98 ALA A CA 1
ATOM 809 C C . ALA A 1 98 ? 16.845 -1.563 -20.347 1.00 94.31 98 ALA A C 1
ATOM 811 O O . ALA A 1 98 ? 16.501 -1.417 -19.175 1.00 94.31 98 ALA A O 1
ATOM 812 N N . GLY A 1 99 ? 17.964 -1.009 -20.828 1.00 96.06 99 GLY A N 1
ATOM 813 C CA . GLY A 1 99 ? 18.864 -0.180 -20.023 1.00 96.06 99 GLY A CA 1
ATOM 814 C C . GLY A 1 99 ? 18.200 1.106 -19.526 1.00 96.06 99 GLY A C 1
ATOM 815 O O . GLY A 1 99 ? 18.347 1.463 -18.358 1.00 96.06 99 GLY A O 1
ATOM 816 N N . ALA A 1 100 ? 17.414 1.771 -20.376 1.00 95.56 100 ALA A N 1
ATOM 817 C CA . ALA A 1 100 ? 16.641 2.952 -20.002 1.00 95.56 100 ALA A CA 1
ATOM 818 C C . ALA A 1 100 ? 15.579 2.627 -18.941 1.00 95.56 100 ALA A C 1
ATOM 820 O O . ALA A 1 100 ? 15.418 3.395 -17.995 1.00 95.56 100 ALA A O 1
ATOM 821 N N . LEU A 1 101 ? 14.897 1.480 -19.054 1.00 95.25 101 LEU A N 1
ATOM 822 C CA . LEU A 1 101 ? 13.951 1.004 -18.040 1.00 95.25 101 LEU A CA 1
ATOM 823 C C . LEU A 1 101 ? 14.634 0.716 -16.701 1.00 95.25 101 LEU A C 1
ATOM 825 O O . LEU A 1 101 ? 14.135 1.152 -15.664 1.00 95.25 101 LEU A O 1
ATOM 829 N N . LEU A 1 102 ? 15.793 0.050 -16.718 1.00 96.50 102 LEU A N 1
ATOM 830 C CA . LEU A 1 102 ? 16.583 -0.193 -15.510 1.00 96.50 102 LEU A CA 1
ATOM 831 C C . LEU A 1 102 ? 17.004 1.123 -14.850 1.00 96.50 102 LEU A C 1
ATOM 833 O O . LEU A 1 102 ? 16.797 1.308 -13.652 1.00 96.50 102 LEU A O 1
ATOM 837 N N . PHE A 1 103 ? 17.554 2.057 -15.627 1.00 97.25 103 PHE A N 1
ATOM 838 C CA . PHE A 1 103 ? 17.950 3.372 -15.125 1.00 97.25 103 PHE A CA 1
ATOM 839 C C . PHE A 1 103 ? 16.758 4.141 -14.542 1.00 97.25 103 PHE A C 1
ATOM 841 O O . PHE A 1 103 ? 16.865 4.737 -13.472 1.00 97.25 103 PHE A O 1
ATOM 848 N N . PHE A 1 104 ? 15.604 4.093 -15.209 1.00 96.12 104 PHE A N 1
ATOM 849 C CA . PHE A 1 104 ? 14.378 4.721 -14.729 1.00 96.12 104 PHE A CA 1
ATOM 850 C C . PHE A 1 104 ? 13.908 4.131 -13.392 1.00 96.12 104 PHE A C 1
ATOM 852 O O . PHE A 1 104 ? 13.575 4.881 -12.473 1.00 96.12 104 PHE A O 1
ATOM 859 N N . ASN A 1 105 ? 13.948 2.807 -13.237 1.00 96.12 105 ASN A N 1
ATOM 860 C CA . ASN A 1 105 ? 13.615 2.144 -11.977 1.00 96.12 105 ASN A CA 1
ATOM 861 C C . ASN A 1 105 ? 14.616 2.460 -10.862 1.00 96.12 105 ASN A C 1
ATOM 863 O O . ASN A 1 105 ? 14.197 2.739 -9.741 1.00 96.12 105 ASN A O 1
ATOM 867 N N . LEU A 1 106 ? 15.917 2.490 -11.161 1.00 96.75 106 LEU A N 1
ATOM 868 C CA . LEU A 1 106 ? 16.943 2.926 -10.210 1.00 96.75 106 LEU A CA 1
ATOM 869 C C . LEU A 1 106 ? 16.723 4.376 -9.771 1.00 96.75 106 LEU A C 1
ATOM 871 O O . LEU A 1 106 ? 16.856 4.687 -8.591 1.00 96.75 106 LEU A O 1
ATOM 875 N N . PHE A 1 107 ? 16.329 5.257 -10.693 1.00 95.75 107 PHE A N 1
ATOM 876 C CA . PHE A 1 107 ? 15.980 6.636 -10.367 1.00 95.75 107 PHE A CA 1
ATOM 877 C C . PHE A 1 107 ? 14.752 6.716 -9.451 1.00 95.75 107 PHE A C 1
ATOM 879 O O . PHE A 1 107 ? 14.784 7.452 -8.465 1.00 95.75 107 PHE A O 1
ATOM 886 N N . ILE A 1 108 ? 13.687 5.955 -9.733 1.00 95.00 108 ILE A N 1
ATOM 887 C CA . ILE A 1 108 ? 12.504 5.875 -8.857 1.00 95.00 108 ILE A CA 1
ATOM 888 C C . ILE A 1 108 ? 12.902 5.367 -7.469 1.00 95.00 108 ILE A C 1
ATOM 890 O O . ILE A 1 108 ? 12.517 5.974 -6.470 1.00 95.00 108 ILE A O 1
ATOM 894 N N . PHE A 1 109 ? 13.682 4.286 -7.408 1.00 95.44 109 PHE A N 1
ATOM 895 C CA . PHE A 1 109 ? 14.175 3.701 -6.165 1.00 95.44 109 PHE A CA 1
ATOM 896 C C . PHE A 1 109 ? 14.970 4.724 -5.349 1.00 95.44 109 PHE A C 1
ATOM 898 O O . PHE A 1 109 ? 14.607 5.018 -4.212 1.00 95.44 109 PHE A O 1
ATOM 905 N N . TRP A 1 110 ? 15.983 5.343 -5.960 1.00 95.31 110 TRP A N 1
ATOM 906 C CA . TRP A 1 110 ? 16.810 6.367 -5.326 1.00 95.31 110 TRP A CA 1
ATOM 907 C C . TRP A 1 110 ? 15.978 7.554 -4.833 1.00 95.31 110 TRP A C 1
ATOM 909 O O . TRP A 1 110 ? 16.196 8.068 -3.736 1.00 95.31 110 TRP A O 1
ATOM 919 N N . ARG A 1 111 ? 14.984 7.989 -5.616 1.00 93.38 111 ARG A N 1
ATOM 920 C CA . ARG A 1 111 ? 14.083 9.069 -5.206 1.00 93.38 111 ARG A CA 1
ATOM 921 C C . ARG A 1 111 ? 13.235 8.692 -4.000 1.00 93.38 111 ARG A C 1
ATOM 923 O O . ARG A 1 111 ? 13.125 9.503 -3.085 1.00 93.38 111 ARG A O 1
ATOM 930 N N . LEU A 1 112 ? 12.652 7.499 -3.985 1.00 92.62 112 LEU A N 1
ATOM 931 C CA . LEU A 1 112 ? 11.866 7.006 -2.855 1.00 92.62 112 LEU A CA 1
ATOM 932 C C . LEU A 1 112 ? 12.714 6.853 -1.591 1.00 92.62 112 LEU A C 1
ATOM 934 O O . LEU A 1 112 ? 12.294 7.279 -0.518 1.00 92.62 112 LEU A O 1
ATOM 938 N N . GLU A 1 113 ? 13.917 6.302 -1.727 1.00 92.06 113 GLU A N 1
ATOM 939 C CA . GLU A 1 113 ? 14.872 6.164 -0.631 1.00 92.06 113 GLU A CA 1
ATOM 940 C C . GLU A 1 113 ? 15.304 7.530 -0.088 1.00 92.06 113 GLU A C 1
ATOM 942 O O . GLU A 1 113 ? 15.312 7.743 1.123 1.00 92.06 113 GLU A O 1
ATOM 947 N N . SER A 1 114 ? 15.585 8.491 -0.973 1.00 90.94 114 SER A N 1
ATOM 948 C CA . SER A 1 114 ? 15.898 9.865 -0.584 1.00 90.94 114 SER A CA 1
ATOM 949 C C . SER A 1 114 ? 14.756 10.490 0.212 1.00 90.94 114 SER A C 1
ATOM 951 O O . SER A 1 114 ? 15.011 11.027 1.286 1.00 90.94 114 SER A O 1
ATOM 953 N N . VAL A 1 115 ? 13.507 10.374 -0.257 1.00 89.56 115 VAL A N 1
ATOM 954 C CA . VAL A 1 115 ? 12.333 10.875 0.476 1.00 89.56 115 VAL A CA 1
ATOM 955 C C . VAL A 1 115 ? 12.220 10.197 1.841 1.00 89.56 115 VAL A C 1
ATOM 957 O O . VAL A 1 115 ? 12.041 10.887 2.840 1.00 89.56 115 VAL A O 1
ATOM 960 N N . LEU A 1 116 ? 12.383 8.874 1.919 1.00 88.19 116 LEU A N 1
ATOM 961 C CA . LEU A 1 116 ? 12.337 8.148 3.189 1.00 88.19 116 LEU A CA 1
ATOM 962 C C . LEU A 1 116 ? 13.418 8.629 4.170 1.00 88.19 116 LEU A C 1
ATOM 964 O O . LEU A 1 116 ? 13.122 8.844 5.342 1.00 88.19 116 LEU A O 1
ATOM 968 N N . ASN A 1 117 ? 14.638 8.869 3.691 1.00 89.12 117 ASN A N 1
ATOM 969 C CA . ASN A 1 117 ? 15.741 9.374 4.510 1.00 89.12 117 ASN A CA 1
ATOM 970 C C . ASN A 1 117 ? 15.494 10.801 5.043 1.00 89.12 117 ASN A C 1
ATOM 972 O O . ASN A 1 117 ? 16.098 11.179 6.038 1.00 89.12 117 ASN A O 1
ATOM 976 N N . TYR A 1 118 ? 14.593 11.589 4.442 1.00 87.81 118 TYR A N 1
ATOM 977 C CA . TYR A 1 118 ? 14.150 12.859 5.039 1.00 87.81 118 TYR A CA 1
ATOM 978 C C . TYR A 1 118 ? 13.173 12.659 6.207 1.00 87.81 118 TYR A C 1
ATOM 980 O O . TYR A 1 118 ? 13.085 13.515 7.086 1.00 87.81 118 TYR A O 1
ATOM 988 N N . HIS A 1 119 ? 12.429 11.552 6.226 1.00 82.44 119 HIS A N 1
ATOM 989 C CA . HIS A 1 119 ? 11.418 11.269 7.249 1.00 82.44 119 HIS A CA 1
ATOM 990 C C . HIS A 1 119 ? 11.964 10.605 8.508 1.00 82.44 119 HIS A C 1
ATOM 992 O O . HIS A 1 119 ? 11.316 10.676 9.553 1.00 82.44 119 HIS A O 1
ATOM 998 N N . THR A 1 120 ? 13.121 9.955 8.417 1.00 85.25 120 THR A N 1
ATOM 999 C CA . THR A 1 120 ? 13.735 9.248 9.540 1.00 85.25 120 THR A CA 1
ATOM 1000 C C . THR A 1 120 ? 15.155 9.752 9.772 1.00 85.25 120 THR A C 1
ATOM 1002 O O . THR A 1 120 ? 15.897 9.857 8.794 1.00 85.25 120 THR A O 1
ATOM 1005 N N . PRO A 1 121 ? 15.561 10.009 11.028 1.00 83.94 121 PRO A N 1
ATOM 1006 C CA . PRO A 1 121 ? 16.960 10.246 11.363 1.00 83.94 121 PRO A CA 1
ATOM 1007 C C . PRO A 1 121 ? 17.815 9.021 11.019 1.00 83.94 121 PRO A C 1
ATOM 1009 O O . PRO A 1 121 ? 17.298 7.944 10.686 1.00 83.94 121 PRO A O 1
ATOM 1012 N N . SER A 1 122 ? 19.138 9.182 11.056 1.00 86.25 122 SER A N 1
ATOM 1013 C CA . SER A 1 122 ? 20.034 8.071 10.736 1.00 86.25 122 SER A CA 1
ATOM 1014 C C . SER A 1 122 ? 19.825 6.912 11.722 1.00 86.25 122 SER A C 1
ATOM 1016 O O . SER A 1 122 ? 19.498 7.120 12.889 1.00 86.25 122 SER A O 1
ATOM 1018 N N . SER A 1 123 ? 19.993 5.662 11.273 1.00 83.94 123 SER A N 1
ATOM 1019 C CA . SER A 1 123 ? 19.811 4.503 12.163 1.00 83.94 123 SER A CA 1
ATOM 1020 C C . SER A 1 123 ? 20.762 4.540 13.360 1.00 83.94 123 SER A C 1
ATOM 1022 O O . SER A 1 123 ? 20.389 4.108 14.445 1.00 83.94 123 SER A O 1
ATOM 1024 N N . LYS A 1 124 ? 21.944 5.141 13.180 1.00 85.25 124 LYS A N 1
ATOM 1025 C CA . LYS A 1 124 ? 22.914 5.402 14.248 1.00 85.25 124 LYS A CA 1
ATOM 1026 C C . LYS A 1 124 ? 22.369 6.352 15.313 1.00 85.25 124 LYS A C 1
ATOM 1028 O O . LYS A 1 124 ? 22.439 6.020 16.485 1.00 85.25 124 LYS A O 1
ATOM 1033 N N . GLU A 1 125 ? 21.766 7.474 14.916 1.00 84.94 125 GLU A N 1
ATOM 1034 C CA . GLU A 1 125 ? 21.143 8.420 15.857 1.00 84.94 125 GLU A CA 1
ATOM 1035 C C . GLU A 1 125 ? 20.001 7.770 16.654 1.00 84.94 125 GLU A C 1
ATOM 1037 O O . GLU A 1 125 ? 19.847 8.024 17.847 1.00 84.94 125 GLU A O 1
ATOM 1042 N N . ILE A 1 126 ? 19.209 6.902 16.012 1.00 83.88 126 ILE A N 1
ATOM 1043 C CA . ILE A 1 126 ? 18.123 6.166 16.679 1.00 83.88 126 ILE A CA 1
ATOM 1044 C C . ILE A 1 126 ? 18.691 5.149 17.679 1.00 83.88 126 ILE A C 1
ATOM 1046 O O . ILE A 1 126 ? 18.194 5.052 18.800 1.00 83.88 126 ILE A O 1
ATOM 1050 N N . ASP A 1 127 ? 19.717 4.393 17.286 1.00 83.31 127 ASP A N 1
ATOM 1051 C CA . ASP A 1 127 ? 20.383 3.412 18.149 1.00 83.31 127 ASP A CA 1
ATOM 1052 C C . ASP A 1 127 ? 21.031 4.088 19.369 1.00 83.31 127 ASP A C 1
ATOM 1054 O O . ASP A 1 127 ? 20.795 3.680 20.506 1.00 83.31 127 ASP A O 1
ATOM 1058 N N . GLU A 1 128 ? 21.757 5.189 19.158 1.00 84.56 128 GLU A N 1
ATOM 1059 C CA . GLU A 1 128 ? 22.362 5.997 20.225 1.00 84.56 128 GLU A CA 1
ATOM 1060 C C . GLU A 1 128 ? 21.310 6.543 21.199 1.00 84.56 128 GLU A C 1
ATOM 1062 O O . GLU A 1 128 ? 21.488 6.450 22.416 1.00 84.56 128 GLU A O 1
ATOM 1067 N N . TYR A 1 129 ? 20.183 7.047 20.687 1.00 83.25 129 TYR A N 1
ATOM 1068 C CA . TYR A 1 129 ? 19.063 7.505 21.510 1.00 83.25 129 TYR A CA 1
ATOM 1069 C C . TYR A 1 129 ? 18.477 6.374 22.368 1.00 83.25 129 TYR A C 1
ATOM 1071 O O . TYR A 1 129 ? 18.306 6.522 23.580 1.00 83.25 129 TYR A O 1
ATOM 1079 N N . LEU A 1 130 ? 18.209 5.211 21.769 1.00 81.25 130 LEU A N 1
ATOM 1080 C CA . LEU A 1 130 ? 17.639 4.056 22.469 1.00 81.25 130 LEU A CA 1
ATOM 1081 C C . LEU A 1 130 ? 18.592 3.479 23.524 1.00 81.25 130 LEU A C 1
ATOM 1083 O O . LEU A 1 130 ? 18.147 3.065 24.598 1.00 81.25 130 LEU A O 1
ATOM 1087 N N . GLN A 1 131 ? 19.896 3.483 23.250 1.00 81.19 131 GLN A N 1
ATOM 1088 C CA . GLN A 1 131 ? 20.925 3.122 24.226 1.00 81.19 131 GLN A CA 1
ATOM 1089 C C . GLN A 1 131 ? 21.034 4.165 25.348 1.00 81.19 131 GLN A C 1
ATOM 1091 O O . GLN A 1 131 ? 21.206 3.794 26.512 1.00 81.19 131 GLN A O 1
ATOM 1096 N N . GLY A 1 132 ? 20.882 5.451 25.022 1.00 79.06 132 GLY A N 1
ATOM 1097 C CA . GLY A 1 132 ? 20.857 6.561 25.974 1.00 79.06 132 GLY A CA 1
ATOM 1098 C C . GLY A 1 132 ? 19.690 6.484 26.957 1.00 79.06 132 GLY A C 1
ATOM 1099 O O . GLY A 1 132 ? 19.901 6.655 28.156 1.00 79.06 132 GLY A O 1
ATOM 1100 N N . LEU A 1 133 ? 18.492 6.113 26.489 1.00 74.19 133 LEU A N 1
ATOM 1101 C CA . LEU A 1 133 ? 17.309 5.904 27.337 1.00 74.19 133 LEU A CA 1
ATOM 1102 C C . LEU A 1 133 ? 17.487 4.789 28.377 1.00 74.19 133 LEU A C 1
ATOM 1104 O O . LEU A 1 133 ? 16.834 4.802 29.418 1.00 74.19 133 LEU A O 1
ATOM 1108 N N . ALA A 1 134 ? 18.368 3.818 28.122 1.00 69.56 134 ALA A N 1
ATOM 1109 C CA . ALA A 1 134 ? 18.683 2.771 29.090 1.00 69.56 134 ALA A CA 1
ATOM 1110 C C . ALA A 1 134 ? 19.559 3.269 30.255 1.00 69.56 134 ALA A C 1
ATOM 1112 O O . ALA A 1 134 ? 19.745 2.532 31.226 1.00 69.56 134 ALA A O 1
ATOM 1113 N N . GLN A 1 135 ? 20.110 4.485 30.167 1.00 74.31 135 GLN A N 1
ATOM 1114 C CA . GLN A 1 135 ? 20.971 5.077 31.184 1.00 74.31 135 GLN A CA 1
ATOM 1115 C C . GLN A 1 135 ? 20.206 6.159 31.970 1.00 74.31 135 GLN A C 1
ATOM 1117 O O . GLN A 1 135 ? 19.853 7.194 31.409 1.00 74.31 135 GLN A O 1
ATOM 1122 N N . PRO A 1 136 ? 20.009 6.004 33.293 1.00 55.28 136 PRO A N 1
ATOM 1123 C CA . PRO A 1 136 ? 19.146 6.879 34.099 1.00 55.28 136 PRO A CA 1
ATOM 1124 C C . PRO A 1 136 ? 19.652 8.326 34.294 1.00 55.28 136 PRO A C 1
ATOM 1126 O O . PRO A 1 136 ? 19.034 9.086 35.033 1.00 55.28 136 PRO A O 1
ATOM 1129 N N . ARG A 1 137 ? 20.780 8.722 33.684 1.00 51.94 137 ARG A N 1
ATOM 1130 C CA . ARG A 1 137 ? 21.411 10.048 33.862 1.00 51.94 137 ARG A CA 1
ATOM 1131 C C . ARG A 1 137 ? 21.489 10.914 32.605 1.00 51.94 137 ARG A C 1
ATOM 1133 O O . ARG A 1 137 ? 21.836 12.083 32.734 1.00 51.94 137 ARG A O 1
ATOM 1140 N N . ASN A 1 138 ? 21.152 10.388 31.429 1.00 53.44 138 ASN A N 1
ATOM 1141 C CA . ASN A 1 138 ? 21.206 11.159 30.189 1.00 53.44 138 ASN A CA 1
ATOM 1142 C C . ASN A 1 138 ? 19.787 11.517 29.752 1.00 53.44 138 ASN A C 1
ATOM 1144 O O . ASN A 1 138 ? 19.073 10.677 29.207 1.00 53.44 138 ASN A O 1
ATOM 1148 N N . SER A 1 139 ? 19.383 12.774 29.954 1.00 52.12 139 SER A N 1
ATOM 1149 C CA . SER A 1 139 ? 18.251 13.346 29.224 1.00 52.12 139 SER A CA 1
ATOM 1150 C C . SER A 1 139 ? 18.644 13.416 27.749 1.00 52.12 139 SER A C 1
ATOM 1152 O O . SER A 1 139 ? 19.289 14.365 27.308 1.00 52.12 139 SER A O 1
ATOM 1154 N N . THR A 1 140 ? 18.353 12.352 27.012 1.00 64.50 140 THR A N 1
ATOM 1155 C CA . THR A 1 140 ? 18.600 12.285 25.575 1.00 64.50 140 THR A CA 1
ATOM 1156 C C . THR A 1 140 ? 17.394 12.893 24.875 1.00 64.50 140 THR A C 1
ATOM 1158 O O . THR A 1 140 ? 16.261 12.458 25.079 1.00 64.50 140 THR A O 1
ATOM 1161 N N . GLU A 1 141 ? 17.624 13.950 24.099 1.00 74.69 141 GLU A N 1
ATOM 1162 C CA . GLU A 1 141 ? 16.599 14.531 23.235 1.00 74.69 141 GLU A CA 1
ATOM 1163 C C . GLU A 1 141 ? 16.315 13.573 22.072 1.00 74.69 141 GLU A C 1
ATOM 1165 O O . GLU A 1 141 ? 17.219 12.898 21.575 1.00 74.69 141 GLU A O 1
ATOM 1170 N N . LEU A 1 142 ? 15.047 13.475 21.661 1.00 79.38 142 LEU A N 1
ATOM 1171 C CA . LEU A 1 142 ? 14.656 12.640 20.528 1.00 79.38 142 LEU A CA 1
ATOM 1172 C C . LEU A 1 142 ? 15.355 13.152 19.257 1.00 79.38 142 LEU A C 1
ATOM 1174 O O . LEU A 1 142 ? 15.274 14.353 18.982 1.00 79.38 142 LEU A O 1
ATOM 1178 N N . PRO A 1 143 ? 15.990 12.282 18.449 1.00 81.19 143 PRO A N 1
ATOM 1179 C CA . PRO A 1 143 ? 16.604 12.718 17.206 1.00 81.19 143 PRO A CA 1
ATOM 1180 C C . PRO A 1 143 ? 15.541 13.307 16.270 1.00 81.19 143 PRO A C 1
ATOM 1182 O O . PRO A 1 143 ? 14.491 12.706 16.015 1.00 81.19 143 PRO A O 1
ATOM 1185 N N . VAL A 1 144 ? 15.819 14.510 15.775 1.00 81.38 144 VAL A N 1
ATOM 1186 C CA . VAL A 1 144 ? 14.919 15.281 14.914 1.00 81.38 144 VAL A CA 1
ATOM 1187 C C . VAL A 1 144 ? 15.045 14.778 13.481 1.00 81.38 144 VAL A C 1
ATOM 1189 O O . VAL A 1 144 ? 16.145 14.696 12.935 1.00 81.38 144 VAL A O 1
ATOM 1192 N N . ALA A 1 145 ? 13.922 14.454 12.839 1.00 81.00 145 ALA A N 1
ATOM 1193 C CA . ALA A 1 145 ? 13.958 14.058 11.436 1.00 81.00 145 ALA A CA 1
ATOM 1194 C C . ALA A 1 145 ? 14.306 15.264 10.539 1.00 81.00 145 ALA A C 1
ATOM 1196 O O . ALA A 1 145 ? 13.772 16.356 10.759 1.00 81.00 145 ALA A O 1
ATOM 1197 N N . PRO A 1 146 ? 15.095 15.085 9.461 1.00 81.88 146 PRO A N 1
ATOM 1198 C CA . PRO A 1 146 ? 15.490 16.184 8.571 1.00 81.88 146 PRO A CA 1
ATOM 1199 C C . PRO A 1 146 ? 14.319 16.993 7.993 1.00 81.88 146 PRO A C 1
ATOM 1201 O O . PRO A 1 146 ? 14.452 18.186 7.729 1.00 81.88 146 PRO A O 1
ATOM 1204 N N . ILE A 1 147 ? 13.158 16.359 7.805 1.00 79.44 147 ILE A N 1
ATOM 1205 C CA . ILE A 1 147 ? 11.942 17.014 7.314 1.00 79.44 147 ILE A CA 1
ATOM 1206 C C . ILE A 1 147 ? 11.428 18.135 8.231 1.00 79.44 147 ILE A C 1
ATOM 1208 O O . ILE A 1 147 ? 10.778 19.056 7.748 1.00 79.44 147 ILE A O 1
ATOM 1212 N N . GLU A 1 148 ? 11.711 18.091 9.533 1.00 73.44 148 GLU A N 1
ATOM 1213 C CA . GLU A 1 148 ? 11.238 19.096 10.497 1.00 73.44 148 GLU A CA 1
ATOM 1214 C C . GLU A 1 148 ? 11.978 20.426 10.376 1.00 73.44 148 GLU A C 1
ATOM 1216 O O . GLU A 1 148 ? 11.434 21.471 10.720 1.00 73.44 148 GLU A O 1
ATOM 1221 N N . ALA A 1 149 ? 13.189 20.402 9.820 1.00 77.38 149 ALA A N 1
ATOM 1222 C CA . ALA A 1 149 ? 13.943 21.608 9.514 1.00 77.38 149 ALA A CA 1
ATOM 1223 C C . ALA A 1 149 ? 13.447 22.312 8.236 1.00 77.38 149 ALA A C 1
ATOM 1225 O O . ALA A 1 149 ? 13.886 23.425 7.939 1.00 77.38 149 ALA A O 1
ATOM 1226 N N . LEU A 1 150 ? 12.558 21.686 7.451 1.00 76.44 150 LEU A N 1
ATOM 1227 C CA . LEU A 1 150 ? 12.068 22.266 6.202 1.00 76.44 150 LEU A CA 1
ATOM 1228 C C . LEU A 1 150 ? 10.953 23.289 6.475 1.00 76.44 150 LEU A C 1
ATOM 1230 O O . LEU A 1 150 ? 9.929 22.942 7.068 1.00 76.44 150 LEU A O 1
ATOM 1234 N N . PRO A 1 151 ? 11.093 24.542 6.001 1.00 70.12 151 PRO A N 1
ATOM 1235 C CA . PRO A 1 151 ? 10.040 25.533 6.154 1.00 70.12 151 PRO A CA 1
ATOM 1236 C C . PRO A 1 151 ? 8.806 25.146 5.319 1.00 70.12 151 PRO A C 1
ATOM 1238 O O . PRO A 1 151 ? 8.950 24.631 4.204 1.00 70.12 151 PRO A O 1
ATOM 1241 N N . PRO A 1 152 ? 7.579 25.432 5.796 1.00 65.88 152 PRO A N 1
ATOM 1242 C CA . PRO A 1 152 ? 6.380 25.243 4.990 1.00 65.88 152 PRO A CA 1
ATOM 1243 C C . PRO A 1 152 ? 6.443 26.130 3.739 1.00 65.88 152 PRO A C 1
ATOM 1245 O O . PRO A 1 152 ? 6.703 27.334 3.815 1.00 65.88 152 PRO A O 1
ATOM 1248 N N . VAL A 1 153 ? 6.187 25.544 2.566 1.00 69.00 153 VAL A N 1
ATOM 1249 C CA . VAL A 1 153 ? 6.230 26.276 1.294 1.00 69.00 153 VAL A CA 1
ATOM 1250 C C . VAL A 1 153 ? 4.901 27.007 1.095 1.00 69.00 153 VAL A C 1
ATOM 1252 O O . VAL A 1 153 ? 3.898 26.420 0.689 1.00 69.00 153 VAL A O 1
ATOM 1255 N N . THR A 1 154 ? 4.892 28.307 1.400 1.00 60.03 154 THR A N 1
ATOM 1256 C CA . THR A 1 154 ? 3.687 29.157 1.373 1.00 60.03 154 THR A CA 1
ATOM 1257 C C . THR A 1 154 ? 3.499 29.942 0.072 1.00 60.03 154 THR A C 1
ATOM 1259 O O . THR A 1 154 ? 2.391 30.403 -0.201 1.00 60.03 154 THR A O 1
ATOM 1262 N N . ARG A 1 155 ? 4.538 30.085 -0.766 1.00 59.06 155 ARG A N 1
ATOM 1263 C CA . ARG A 1 155 ? 4.454 30.774 -2.067 1.00 59.06 155 ARG A CA 1
ATOM 1264 C C . ARG A 1 155 ? 5.212 30.031 -3.161 1.00 59.06 155 ARG A C 1
ATOM 1266 O O . ARG A 1 155 ? 6.433 29.933 -3.134 1.00 59.06 155 ARG A O 1
ATOM 1273 N N . ASN A 1 156 ? 4.466 29.581 -4.166 1.00 61.66 156 ASN A N 1
ATOM 1274 C CA . ASN A 1 156 ? 5.007 29.078 -5.423 1.00 61.66 156 ASN A CA 1
ATOM 1275 C C . ASN A 1 156 ? 5.085 30.240 -6.430 1.00 61.66 156 ASN A C 1
ATOM 1277 O O . ASN A 1 156 ? 4.129 31.001 -6.570 1.00 61.66 156 ASN A O 1
ATOM 1281 N N . GLY A 1 157 ? 6.204 30.383 -7.148 1.00 68.94 157 GLY A N 1
ATOM 1282 C CA . GLY A 1 157 ? 6.266 31.270 -8.319 1.00 68.94 157 GLY A CA 1
ATOM 1283 C C . GLY A 1 157 ? 5.304 30.809 -9.426 1.00 68.94 157 GLY A C 1
ATOM 1284 O O . GLY A 1 157 ? 4.870 29.660 -9.413 1.00 68.94 157 GLY A O 1
ATOM 1285 N N . ALA A 1 158 ? 4.998 31.667 -10.405 1.00 70.31 158 ALA A N 1
ATOM 1286 C CA . ALA A 1 158 ? 3.980 31.403 -11.440 1.00 70.31 158 ALA A CA 1
ATOM 1287 C C . ALA A 1 158 ? 4.186 30.090 -12.235 1.00 70.31 158 ALA A C 1
ATOM 1289 O O . ALA A 1 158 ? 3.232 29.425 -12.630 1.00 70.31 158 ALA A O 1
ATOM 1290 N N . ILE A 1 159 ? 5.440 29.679 -12.445 1.00 69.00 159 ILE A N 1
ATOM 1291 C CA . ILE A 1 159 ? 5.771 28.409 -13.115 1.00 69.00 159 ILE A CA 1
ATOM 1292 C C . ILE A 1 159 ? 5.530 27.220 -12.170 1.00 69.00 159 ILE A C 1
ATOM 1294 O O . ILE A 1 159 ? 4.993 26.186 -12.566 1.00 69.00 159 ILE A O 1
ATOM 1298 N N . CYS A 1 160 ? 5.866 27.380 -10.890 1.00 65.12 160 CYS A N 1
ATOM 1299 C CA . CYS A 1 160 ? 5.610 26.371 -9.869 1.00 65.12 160 CYS A CA 1
ATOM 1300 C C . CYS A 1 160 ? 4.112 26.217 -9.581 1.00 65.12 160 CYS A C 1
ATOM 1302 O O . CYS A 1 160 ? 3.681 25.100 -9.324 1.00 65.12 160 CYS A O 1
ATOM 1304 N N . THR A 1 161 ? 3.299 27.276 -9.660 1.00 70.00 161 THR A N 1
ATOM 1305 C CA . THR A 1 161 ? 1.838 27.168 -9.490 1.00 70.00 161 THR A CA 1
ATOM 1306 C C . THR A 1 161 ? 1.170 26.431 -10.647 1.00 70.00 161 THR A C 1
ATOM 1308 O O . THR A 1 161 ? 0.239 25.670 -10.401 1.00 70.00 161 THR A O 1
ATOM 1311 N N . LEU A 1 162 ? 1.662 26.581 -11.883 1.00 71.62 162 LEU A N 1
ATOM 1312 C CA . LEU A 1 162 ? 1.160 25.824 -13.035 1.00 71.62 162 LEU A CA 1
ATOM 1313 C C . LEU A 1 162 ? 1.423 24.314 -12.882 1.00 71.62 162 LEU A C 1
ATOM 1315 O O . LEU A 1 162 ? 0.545 23.493 -13.138 1.00 71.62 162 LEU A O 1
ATOM 1319 N N . ILE A 1 163 ? 2.632 23.950 -12.441 1.00 71.38 163 ILE A N 1
ATOM 1320 C CA . ILE A 1 163 ? 3.087 22.553 -12.381 1.00 71.38 163 ILE A CA 1
ATOM 1321 C C . ILE A 1 163 ? 2.651 21.860 -11.077 1.00 71.38 163 ILE A C 1
ATOM 1323 O O . ILE A 1 163 ? 2.181 20.723 -11.105 1.00 71.38 163 ILE A O 1
ATOM 1327 N N . ARG A 1 164 ? 2.799 22.532 -9.929 1.00 67.94 164 ARG A N 1
ATOM 1328 C CA . ARG A 1 164 ? 2.548 21.981 -8.581 1.00 67.94 164 ARG A CA 1
ATOM 1329 C C . ARG A 1 164 ? 1.182 22.366 -8.007 1.00 67.94 164 ARG A C 1
ATOM 1331 O O . ARG A 1 164 ? 0.744 21.767 -7.032 1.00 67.94 164 ARG A O 1
ATOM 1338 N N . GLY A 1 165 ? 0.486 23.326 -8.612 1.00 67.06 165 GLY A N 1
ATOM 1339 C CA . GLY A 1 165 ? -0.766 23.879 -8.098 1.00 67.06 165 GLY A CA 1
ATOM 1340 C C . GLY A 1 165 ? -0.564 25.065 -7.146 1.00 67.06 165 GLY A C 1
ATOM 1341 O O . GLY A 1 165 ? 0.528 25.319 -6.636 1.00 67.06 165 GLY A O 1
ATOM 1342 N N . ALA A 1 166 ? -1.647 25.811 -6.912 1.00 63.22 166 ALA A N 1
ATOM 1343 C CA . ALA A 1 166 ? -1.671 27.011 -6.065 1.00 63.22 166 ALA A CA 1
ATOM 1344 C C . ALA A 1 166 ? -1.933 26.725 -4.569 1.00 63.22 166 ALA A C 1
ATOM 1346 O O . ALA A 1 166 ? -2.080 27.654 -3.779 1.00 63.22 166 ALA A O 1
ATOM 1347 N N . ARG A 1 167 ? -2.029 25.450 -4.174 1.00 72.06 167 ARG A N 1
ATOM 1348 C CA . ARG A 1 167 ? -2.328 25.043 -2.794 1.00 72.06 167 ARG A CA 1
ATOM 1349 C C . ARG A 1 167 ? -1.069 25.138 -1.923 1.00 72.06 167 ARG A C 1
ATOM 1351 O O . ARG A 1 167 ? 0.013 24.790 -2.387 1.00 72.06 167 ARG A O 1
ATOM 1358 N N . VAL A 1 168 ? -1.224 25.571 -0.667 1.00 68.25 168 VAL A N 1
ATOM 1359 C CA . VAL A 1 168 ? -0.169 25.487 0.360 1.00 68.25 168 VAL A CA 1
ATOM 1360 C C . VAL A 1 168 ? 0.240 24.026 0.523 1.00 68.25 168 VAL A C 1
ATOM 1362 O O . VAL A 1 168 ? -0.628 23.161 0.651 1.00 68.25 168 VAL A O 1
ATOM 1365 N N . MET A 1 169 ? 1.545 23.768 0.475 1.00 71.44 169 MET A N 1
ATOM 1366 C CA . MET A 1 169 ? 2.093 22.416 0.470 1.00 71.44 169 MET A CA 1
ATOM 1367 C C . MET A 1 169 ? 2.638 22.044 1.842 1.00 71.44 169 MET A C 1
ATOM 1369 O O . MET A 1 169 ? 3.344 22.832 2.476 1.00 71.44 169 MET A O 1
ATOM 1373 N N . ASN A 1 170 ? 2.370 20.814 2.266 1.00 72.62 170 ASN A N 1
ATOM 1374 C CA . ASN A 1 170 ? 2.976 20.267 3.476 1.00 72.62 170 ASN A CA 1
ATOM 1375 C C . ASN A 1 170 ? 4.464 19.942 3.235 1.00 72.62 170 ASN A C 1
ATOM 1377 O O . ASN A 1 170 ? 4.873 19.690 2.099 1.00 72.62 170 ASN A O 1
ATOM 1381 N N . ALA A 1 171 ? 5.276 19.883 4.298 1.00 75.44 171 ALA A N 1
ATOM 1382 C CA . ALA A 1 171 ? 6.707 19.561 4.196 1.00 75.44 171 ALA A CA 1
ATOM 1383 C C . ALA A 1 171 ? 6.951 18.233 3.450 1.00 75.44 171 ALA A C 1
ATOM 1385 O O . ALA A 1 171 ? 7.827 18.155 2.595 1.00 75.44 171 ALA A O 1
ATOM 1386 N N . HIS A 1 172 ? 6.099 17.228 3.671 1.00 81.00 172 HIS A N 1
ATOM 1387 C CA . HIS A 1 172 ? 6.130 15.963 2.931 1.00 81.00 172 HIS A CA 1
ATOM 1388 C C . HIS A 1 172 ? 5.876 16.146 1.429 1.00 81.00 172 HIS A C 1
ATOM 1390 O O . HIS A 1 172 ? 6.626 15.642 0.600 1.00 81.00 172 HIS A O 1
ATOM 1396 N N . GLU A 1 173 ? 4.844 16.907 1.061 1.00 79.50 173 GLU A N 1
ATOM 1397 C CA . GLU A 1 173 ? 4.509 17.167 -0.343 1.00 79.50 173 GLU A CA 1
ATOM 1398 C C . GLU A 1 173 ? 5.624 17.954 -1.042 1.00 79.50 173 GLU A C 1
ATOM 1400 O O . GLU A 1 173 ? 5.874 17.751 -2.228 1.00 79.50 173 GLU A O 1
ATOM 1405 N N . SER A 1 174 ? 6.332 18.817 -0.309 1.00 81.81 174 SER A N 1
ATOM 1406 C CA . SER A 1 174 ? 7.454 19.606 -0.829 1.00 81.81 174 SER A CA 1
ATOM 1407 C C . SER A 1 174 ? 8.646 18.765 -1.295 1.00 81.81 174 SER A C 1
ATOM 1409 O O . SER A 1 174 ? 9.382 19.201 -2.182 1.00 81.81 174 SER A O 1
ATOM 1411 N N . LEU A 1 175 ? 8.791 17.542 -0.773 1.00 84.56 175 LEU A N 1
ATOM 1412 C CA . LEU A 1 175 ? 9.836 16.604 -1.186 1.00 84.56 175 LEU A CA 1
ATOM 1413 C C . LEU A 1 175 ? 9.592 16.037 -2.593 1.00 84.56 175 LEU A C 1
ATOM 1415 O O . LEU A 1 175 ? 10.525 15.568 -3.248 1.00 84.56 175 LEU A O 1
ATOM 1419 N N . PHE A 1 176 ? 8.358 16.106 -3.098 1.00 85.06 176 PHE A N 1
ATOM 1420 C CA . PHE A 1 176 ? 8.027 15.636 -4.437 1.00 85.06 176 PHE A CA 1
ATOM 1421 C C . PHE A 1 176 ? 8.131 16.755 -5.474 1.00 85.06 176 PHE A C 1
ATOM 1423 O O . PHE A 1 176 ? 7.660 17.876 -5.284 1.00 85.06 176 PHE A O 1
ATOM 1430 N N . VAL A 1 177 ? 8.656 16.416 -6.655 1.00 81.94 177 VAL A N 1
ATOM 1431 C CA . VAL A 1 177 ? 8.840 17.366 -7.769 1.00 81.94 177 VAL A CA 1
ATOM 1432 C C . VAL A 1 177 ? 7.527 18.053 -8.173 1.00 81.94 177 VAL A C 1
ATOM 1434 O O . VAL A 1 177 ? 7.533 19.245 -8.486 1.00 81.94 177 VAL A O 1
ATOM 1437 N N . LEU A 1 178 ? 6.411 17.318 -8.130 1.00 83.94 178 LEU A N 1
ATOM 1438 C CA . LEU A 1 178 ? 5.067 17.785 -8.497 1.00 83.94 178 LEU A CA 1
ATOM 1439 C C . LEU A 1 178 ? 4.205 18.180 -7.286 1.00 83.94 178 LEU A C 1
ATOM 1441 O O . LEU A 1 178 ? 2.997 18.379 -7.417 1.00 83.94 178 LEU A O 1
ATOM 1445 N N . GLY A 1 179 ? 4.812 18.287 -6.106 1.00 84.00 179 GLY A N 1
ATOM 1446 C CA . GLY A 1 179 ? 4.136 18.714 -4.894 1.00 84.00 179 GLY A CA 1
ATOM 1447 C C . GLY A 1 179 ? 2.961 17.820 -4.482 1.00 84.00 179 GLY A C 1
ATOM 1448 O O . GLY A 1 179 ? 3.148 16.609 -4.360 1.00 84.00 179 GLY A O 1
ATOM 1449 N N . PRO A 1 180 ? 1.737 18.363 -4.322 1.00 77.88 180 PRO A N 1
ATOM 1450 C CA . PRO A 1 180 ? 0.559 17.588 -3.916 1.00 77.88 180 PRO A CA 1
ATOM 1451 C C . PRO A 1 180 ? 0.149 16.538 -4.962 1.00 77.88 180 PRO A C 1
ATOM 1453 O O . PRO A 1 180 ? -0.509 15.553 -4.641 1.00 77.88 180 PRO A O 1
ATOM 1456 N N . ARG A 1 181 ? 0.561 16.708 -6.228 1.00 83.44 181 ARG A N 1
ATOM 1457 C CA . ARG A 1 181 ? 0.381 15.702 -7.292 1.00 83.44 181 ARG A CA 1
ATOM 1458 C C . ARG A 1 181 ? 1.535 14.700 -7.367 1.00 83.44 181 ARG A C 1
ATOM 1460 O O . ARG A 1 181 ? 1.511 13.813 -8.216 1.00 83.44 181 ARG A O 1
ATOM 1467 N N . GLY A 1 182 ? 2.526 14.820 -6.486 1.00 86.81 182 GLY A N 1
ATOM 1468 C CA . GLY A 1 182 ? 3.727 13.995 -6.442 1.00 86.81 182 GLY A CA 1
ATOM 1469 C C . GLY A 1 182 ? 3.442 12.510 -6.279 1.00 86.81 182 GLY A C 1
ATOM 1470 O O . GLY A 1 182 ? 3.862 11.725 -7.122 1.00 86.81 182 GLY A O 1
ATOM 1471 N N . ILE A 1 183 ? 2.692 12.131 -5.240 1.00 87.69 183 ILE A N 1
ATOM 1472 C CA . ILE A 1 183 ? 2.380 10.722 -4.951 1.00 87.69 183 ILE A CA 1
ATOM 1473 C C . ILE A 1 183 ? 1.553 10.082 -6.086 1.00 87.69 183 ILE A C 1
ATOM 1475 O O . ILE A 1 183 ? 1.970 9.035 -6.587 1.00 87.69 183 ILE A O 1
ATOM 1479 N N . PRO A 1 184 ? 0.449 10.693 -6.581 1.00 87.31 184 PRO A N 1
ATOM 1480 C CA . PRO A 1 184 ? -0.295 10.137 -7.716 1.00 87.31 184 PRO A CA 1
ATOM 1481 C C . PRO A 1 184 ? 0.533 10.026 -9.001 1.00 87.31 184 PRO A C 1
ATOM 1483 O O . PRO A 1 184 ? 0.400 9.053 -9.747 1.00 87.31 184 PRO A O 1
ATOM 1486 N N . ALA A 1 185 ? 1.398 11.006 -9.272 1.00 88.50 185 ALA A N 1
ATOM 1487 C CA . ALA A 1 185 ? 2.278 10.961 -10.431 1.00 88.50 185 ALA A CA 1
ATOM 1488 C C . ALA A 1 185 ? 3.324 9.851 -10.292 1.00 88.50 185 ALA A C 1
ATOM 1490 O O . ALA A 1 185 ? 3.508 9.081 -11.227 1.00 88.50 185 ALA A O 1
ATOM 1491 N N . LEU A 1 186 ? 3.953 9.710 -9.123 1.00 91.06 186 LEU A N 1
ATOM 1492 C CA . LEU A 1 186 ? 4.923 8.650 -8.862 1.00 91.06 186 LEU A CA 1
ATOM 1493 C C . LEU A 1 186 ? 4.286 7.261 -8.979 1.00 91.06 186 LEU A C 1
ATOM 1495 O O . LEU A 1 186 ? 4.869 6.380 -9.603 1.00 91.06 186 LEU A O 1
ATOM 1499 N N . ARG A 1 187 ? 3.052 7.095 -8.489 1.00 90.56 187 ARG A N 1
ATOM 1500 C CA . ARG A 1 187 ? 2.245 5.887 -8.717 1.00 90.56 187 ARG A CA 1
ATOM 1501 C C . ARG A 1 187 ? 2.073 5.598 -10.207 1.00 90.56 187 ARG A C 1
ATOM 1503 O O . ARG A 1 187 ? 2.339 4.486 -10.647 1.00 90.56 187 ARG A O 1
ATOM 1510 N N . THR A 1 188 ? 1.679 6.609 -10.983 1.00 89.25 188 THR A N 1
ATOM 1511 C CA . THR A 1 188 ? 1.502 6.490 -12.441 1.00 89.25 188 THR A CA 1
ATOM 1512 C C . THR A 1 188 ? 2.816 6.115 -13.131 1.00 89.25 188 THR A C 1
ATOM 1514 O O . THR A 1 188 ? 2.816 5.283 -14.030 1.00 89.25 188 THR A O 1
ATOM 1517 N N . LEU A 1 189 ? 3.948 6.673 -12.689 1.00 91.25 189 LEU A N 1
ATOM 1518 C CA . LEU A 1 189 ? 5.279 6.341 -13.208 1.00 91.25 189 LEU A CA 1
ATOM 1519 C C . LEU A 1 189 ? 5.684 4.895 -12.886 1.00 91.25 189 LEU A C 1
ATOM 1521 O O . LEU A 1 189 ? 6.221 4.216 -13.758 1.00 91.25 189 LEU A O 1
ATOM 1525 N N . ILE A 1 190 ? 5.394 4.403 -11.677 1.00 92.12 190 ILE A N 1
ATOM 1526 C CA . ILE A 1 190 ? 5.638 3.002 -11.294 1.00 92.12 190 ILE A CA 1
ATOM 1527 C C . ILE A 1 190 ? 4.762 2.058 -12.133 1.00 92.12 190 ILE A C 1
ATOM 1529 O O . ILE A 1 190 ? 5.275 1.094 -12.699 1.00 92.12 190 ILE A O 1
ATOM 1533 N N . GLN A 1 191 ? 3.465 2.355 -12.276 1.00 90.06 191 GLN A N 1
ATOM 1534 C CA . GLN A 1 191 ? 2.538 1.577 -13.111 1.00 90.06 191 GLN A CA 1
ATOM 1535 C C . GLN A 1 191 ? 2.958 1.571 -14.587 1.00 90.06 191 GLN A C 1
ATOM 1537 O O . GLN A 1 191 ? 2.933 0.526 -15.242 1.00 90.06 191 GLN A O 1
ATOM 1542 N N . LEU A 1 192 ? 3.378 2.726 -15.111 1.00 88.94 192 LEU A N 1
ATOM 1543 C CA . LEU A 1 192 ? 3.896 2.854 -16.469 1.00 88.94 192 LEU A CA 1
ATOM 1544 C C . LEU A 1 192 ? 5.167 2.023 -16.645 1.00 88.94 192 LEU A C 1
ATOM 1546 O O . LEU A 1 192 ? 5.273 1.298 -17.630 1.00 88.94 192 LEU A O 1
ATOM 1550 N N . SER A 1 193 ? 6.095 2.078 -15.684 1.00 91.94 193 SER A N 1
ATOM 1551 C CA . SER A 1 193 ? 7.298 1.245 -15.703 1.00 91.94 193 SER A CA 1
ATOM 1552 C C . SER A 1 193 ? 6.935 -0.236 -15.771 1.00 91.94 193 SER A C 1
ATOM 1554 O O . SER A 1 193 ? 7.414 -0.939 -16.658 1.00 91.94 193 SER A O 1
ATOM 1556 N N . LEU A 1 194 ? 6.039 -0.711 -14.898 1.00 90.69 194 LEU A N 1
ATOM 1557 C CA . LEU A 1 194 ? 5.610 -2.112 -14.872 1.00 90.69 194 LEU A CA 1
ATOM 1558 C C . LEU A 1 194 ? 4.994 -2.532 -16.215 1.00 90.69 194 LEU A C 1
ATOM 1560 O O . LEU A 1 194 ? 5.346 -3.569 -16.774 1.00 90.69 194 LEU A O 1
ATOM 1564 N N . SER A 1 195 ? 4.129 -1.684 -16.770 1.00 88.12 195 SER A N 1
ATOM 1565 C CA . SER A 1 195 ? 3.480 -1.923 -18.062 1.00 88.12 195 SER A CA 1
ATOM 1566 C C . SER A 1 195 ? 4.503 -1.995 -19.199 1.00 88.12 195 SER A C 1
ATOM 1568 O O . SER A 1 195 ? 4.451 -2.900 -20.029 1.00 88.12 195 SER A O 1
ATOM 1570 N N . LEU A 1 196 ? 5.491 -1.095 -19.214 1.00 90.25 196 LEU A N 1
ATOM 1571 C CA . LEU A 1 196 ? 6.588 -1.120 -20.183 1.00 90.25 196 LEU A CA 1
ATOM 1572 C C . LEU A 1 196 ? 7.450 -2.381 -20.060 1.00 90.25 196 LEU A C 1
ATOM 1574 O O . LEU A 1 196 ? 7.899 -2.896 -21.082 1.00 90.25 196 LEU A O 1
ATOM 1578 N N . HIS A 1 197 ? 7.641 -2.919 -18.853 1.00 91.75 197 HIS A N 1
ATOM 1579 C CA . HIS A 1 197 ? 8.343 -4.191 -18.681 1.00 91.75 197 HIS A CA 1
ATOM 1580 C C . HIS A 1 197 ? 7.565 -5.357 -19.287 1.00 91.75 197 HIS A C 1
ATOM 1582 O O . HIS A 1 197 ? 8.164 -6.166 -19.989 1.00 91.75 197 HIS A O 1
ATOM 1588 N N . VAL A 1 198 ? 6.244 -5.431 -19.080 1.00 89.69 198 VAL A N 1
ATOM 1589 C CA . VAL A 1 198 ? 5.401 -6.466 -19.713 1.00 89.69 198 VAL A CA 1
ATOM 1590 C C . VAL A 1 198 ? 5.574 -6.432 -21.230 1.00 89.69 198 VAL A C 1
ATOM 1592 O O . VAL A 1 198 ? 5.763 -7.467 -21.870 1.00 89.69 198 VAL A O 1
ATOM 1595 N N . VAL A 1 199 ? 5.584 -5.233 -21.808 1.00 89.50 199 VAL A N 1
ATOM 1596 C CA . VAL A 1 199 ? 5.764 -5.035 -23.247 1.00 89.50 199 VAL A CA 1
ATOM 1597 C C . VAL A 1 199 ? 7.164 -5.423 -23.707 1.00 89.50 199 VAL A C 1
ATOM 1599 O O . VAL A 1 199 ? 7.294 -6.151 -24.690 1.00 89.50 199 VAL A O 1
ATOM 1602 N N . ALA A 1 200 ? 8.205 -4.984 -23.000 1.00 90.69 200 ALA A N 1
ATOM 1603 C CA . ALA A 1 200 ? 9.591 -5.290 -23.335 1.00 90.69 200 ALA A CA 1
ATOM 1604 C C . ALA A 1 200 ? 9.879 -6.797 -23.245 1.00 90.69 200 ALA A C 1
ATOM 1606 O O . ALA A 1 200 ? 10.486 -7.359 -24.155 1.00 90.69 200 ALA A O 1
ATOM 1607 N N . VAL A 1 201 ? 9.376 -7.469 -22.204 1.00 90.31 201 VAL A N 1
ATOM 1608 C CA . VAL A 1 201 ? 9.477 -8.926 -22.039 1.00 90.31 201 VAL A CA 1
ATOM 1609 C C . VAL A 1 201 ? 8.716 -9.647 -23.148 1.00 90.31 201 VAL A C 1
ATOM 1611 O O . VAL A 1 201 ? 9.258 -10.569 -23.749 1.00 90.31 201 VAL A O 1
ATOM 1614 N N . THR A 1 202 ? 7.501 -9.207 -23.484 1.00 88.00 202 THR A N 1
ATOM 1615 C CA . THR A 1 202 ? 6.710 -9.808 -24.572 1.00 88.00 202 THR A CA 1
ATOM 1616 C C . THR A 1 202 ? 7.398 -9.637 -25.927 1.00 88.00 202 THR A C 1
ATOM 1618 O O . THR A 1 202 ? 7.451 -10.576 -26.722 1.00 88.00 202 THR A O 1
ATOM 1621 N N . ALA A 1 203 ? 7.962 -8.457 -26.196 1.00 87.38 203 ALA A N 1
ATOM 1622 C CA . ALA A 1 203 ? 8.720 -8.182 -27.412 1.00 87.38 203 ALA A CA 1
ATOM 1623 C C . ALA A 1 203 ? 9.974 -9.063 -27.497 1.00 87.38 203 ALA A C 1
ATOM 1625 O O . ALA A 1 203 ? 10.192 -9.712 -28.519 1.00 87.38 203 ALA A O 1
ATOM 1626 N N . ALA A 1 204 ? 10.753 -9.144 -26.415 1.00 87.38 204 ALA A N 1
ATOM 1627 C CA . ALA A 1 204 ? 11.937 -9.994 -26.341 1.00 87.38 204 ALA A CA 1
ATOM 1628 C C . ALA A 1 204 ? 11.581 -11.481 -26.510 1.00 87.38 204 ALA A C 1
ATOM 1630 O O . ALA A 1 204 ? 12.194 -12.169 -27.323 1.00 87.38 204 ALA A O 1
ATOM 1631 N N . ALA A 1 205 ? 10.539 -11.966 -25.828 1.00 86.69 205 ALA A N 1
ATOM 1632 C CA . ALA A 1 205 ? 10.054 -13.339 -25.953 1.00 86.69 205 ALA A CA 1
ATOM 1633 C C . ALA A 1 205 ? 9.608 -13.658 -27.386 1.00 86.69 205 ALA A C 1
ATOM 1635 O O . ALA A 1 205 ? 9.993 -14.684 -27.942 1.00 86.69 205 ALA A O 1
ATOM 1636 N N . LYS A 1 206 ? 8.857 -12.757 -28.032 1.00 85.69 206 LYS A N 1
ATOM 1637 C CA . LYS A 1 206 ? 8.438 -12.921 -29.430 1.00 85.69 206 LYS A CA 1
ATOM 1638 C C . LYS A 1 206 ? 9.633 -13.049 -30.378 1.00 85.69 206 LYS A C 1
ATOM 1640 O O . LYS A 1 206 ? 9.593 -13.867 -31.295 1.00 85.69 206 LYS A O 1
ATOM 1645 N N . LEU A 1 207 ? 10.689 -12.263 -30.169 1.00 83.62 207 LEU A N 1
ATOM 1646 C CA . LEU A 1 207 ? 11.904 -12.350 -30.984 1.00 83.62 207 LEU A CA 1
ATOM 1647 C C . LEU A 1 207 ? 12.680 -13.637 -30.730 1.00 83.62 207 LEU A C 1
ATOM 1649 O O . LEU A 1 207 ? 13.179 -14.234 -31.678 1.00 83.62 207 LEU A O 1
ATOM 1653 N N . LEU A 1 208 ? 12.719 -14.094 -29.479 1.00 84.38 208 LEU A N 1
ATOM 1654 C CA . LEU A 1 208 ? 13.353 -15.356 -29.116 1.00 84.38 208 LEU A CA 1
ATOM 1655 C C . LEU A 1 208 ? 12.603 -16.572 -29.638 1.00 84.38 208 LEU A C 1
ATOM 1657 O O . LEU A 1 208 ? 13.245 -17.580 -29.878 1.00 84.38 208 LEU A O 1
ATOM 1661 N N . ILE A 1 209 ? 11.284 -16.506 -29.817 1.00 87.44 209 ILE A N 1
ATOM 1662 C CA . ILE A 1 209 ? 10.483 -17.616 -30.359 1.00 87.44 209 ILE A CA 1
ATOM 1663 C C . ILE A 1 209 ? 10.507 -17.620 -31.895 1.00 87.44 209 ILE A C 1
ATOM 1665 O O . ILE A 1 209 ? 10.374 -18.674 -32.512 1.00 87.44 209 ILE A O 1
ATOM 1669 N N . SER A 1 210 ? 10.674 -16.459 -32.534 1.00 87.00 210 SER A N 1
ATOM 1670 C CA . SER A 1 210 ? 10.609 -16.357 -33.991 1.00 87.00 210 SER A CA 1
ATOM 1671 C C . SER A 1 210 ? 11.869 -16.930 -34.664 1.00 87.00 210 SER A C 1
ATOM 1673 O O . SER A 1 210 ? 12.953 -16.358 -34.511 1.00 87.00 210 SER A O 1
ATOM 1675 N N . PRO A 1 211 ? 11.753 -17.996 -35.481 1.00 84.00 211 PRO A N 1
ATOM 1676 C CA . PRO A 1 211 ? 12.910 -18.678 -36.068 1.00 84.00 211 PRO A CA 1
ATOM 1677 C C . PRO A 1 211 ? 13.731 -17.774 -36.999 1.00 84.00 211 PRO A C 1
ATOM 1679 O O . PRO A 1 211 ? 14.950 -17.909 -37.085 1.00 84.00 211 PRO A O 1
ATOM 1682 N N . HIS A 1 212 ? 13.084 -16.795 -37.643 1.00 81.94 212 HIS A N 1
ATOM 1683 C CA . HIS A 1 212 ? 13.768 -15.807 -38.480 1.00 81.94 212 HIS A CA 1
ATOM 1684 C C . HIS A 1 212 ? 14.748 -14.937 -37.674 1.00 81.94 212 HIS A C 1
ATOM 1686 O O . HIS A 1 212 ? 15.857 -14.664 -38.128 1.00 81.94 212 HIS A O 1
ATOM 1692 N N . TYR A 1 213 ? 14.361 -14.530 -36.462 1.00 78.94 213 TYR A N 1
ATOM 1693 C CA . TYR A 1 213 ? 15.188 -13.673 -35.611 1.00 78.94 213 TYR A CA 1
ATOM 1694 C C . TYR A 1 213 ? 16.205 -14.474 -34.797 1.00 78.94 213 TYR A C 1
ATOM 1696 O O . TYR A 1 213 ? 17.314 -13.984 -34.592 1.00 78.94 213 TYR A O 1
ATOM 1704 N N . GLN A 1 214 ? 15.889 -15.716 -34.416 1.00 80.81 214 GLN A N 1
ATOM 1705 C CA . GLN A 1 214 ? 16.822 -16.609 -33.722 1.00 80.81 214 GLN A CA 1
ATOM 1706 C C . GLN A 1 214 ? 18.135 -16.788 -34.496 1.00 80.81 214 GLN A C 1
ATOM 1708 O O . GLN A 1 214 ? 19.209 -16.599 -33.926 1.00 80.81 214 GLN A O 1
ATOM 1713 N N . HIS A 1 215 ? 18.070 -17.093 -35.798 1.00 80.25 215 HIS A N 1
ATOM 1714 C CA . HIS A 1 215 ? 19.276 -17.302 -36.606 1.00 80.25 215 HIS A CA 1
ATOM 1715 C C . HIS A 1 215 ? 20.170 -16.053 -36.637 1.00 80.25 215 HIS A C 1
ATOM 1717 O O . HIS A 1 215 ? 21.391 -16.143 -36.524 1.00 80.25 215 HIS A O 1
ATOM 1723 N N . VAL A 1 216 ? 19.569 -14.868 -36.764 1.00 74.62 216 VAL A N 1
ATOM 1724 C CA . VAL A 1 216 ? 20.330 -13.617 -36.856 1.00 74.62 216 VAL A CA 1
ATOM 1725 C C . VAL A 1 216 ? 20.878 -13.191 -35.494 1.00 74.62 216 VAL A C 1
ATOM 1727 O O . VAL A 1 216 ? 22.034 -12.780 -35.402 1.00 74.62 216 VAL A O 1
ATOM 1730 N N . MET A 1 217 ? 20.093 -13.332 -34.427 1.00 73.56 217 MET A N 1
ATOM 1731 C CA . MET A 1 217 ? 20.527 -12.977 -33.077 1.00 73.56 217 MET A CA 1
ATOM 1732 C C . MET A 1 217 ? 21.640 -13.898 -32.577 1.00 73.56 217 MET A C 1
ATOM 1734 O O . MET A 1 217 ? 22.700 -13.421 -32.183 1.00 73.56 217 MET A O 1
ATOM 1738 N N . PHE A 1 218 ? 21.452 -15.216 -32.646 1.00 78.38 218 PHE A N 1
ATOM 1739 C CA . PHE A 1 218 ? 22.433 -16.160 -32.109 1.00 78.38 218 PHE A CA 1
ATOM 1740 C C . PHE A 1 218 ? 23.621 -16.385 -33.050 1.00 78.38 218 PHE A C 1
ATOM 1742 O O . PHE A 1 218 ? 24.749 -16.511 -32.577 1.00 78.38 218 PHE A O 1
ATOM 1749 N N . GLY A 1 219 ? 23.390 -16.393 -34.367 1.00 73.31 219 GLY A N 1
ATOM 1750 C CA . GLY A 1 219 ? 24.424 -16.687 -35.360 1.00 73.31 219 GLY A CA 1
ATOM 1751 C C . GLY A 1 219 ? 25.273 -15.483 -35.772 1.00 73.31 219 GLY A C 1
ATOM 1752 O O . GLY A 1 219 ? 26.487 -15.612 -35.886 1.00 73.31 219 GLY A O 1
ATOM 1753 N N . VAL A 1 220 ? 24.660 -14.312 -35.993 1.00 76.00 220 VAL A N 1
ATOM 1754 C CA . VAL A 1 220 ? 25.357 -13.136 -36.563 1.00 76.00 220 VAL A CA 1
ATOM 1755 C C . VAL A 1 220 ? 25.798 -12.150 -35.483 1.00 76.00 220 VAL A C 1
ATOM 1757 O O . VAL A 1 220 ? 26.891 -11.596 -35.560 1.00 76.00 220 VAL A O 1
ATOM 1760 N N . LEU A 1 221 ? 24.953 -11.921 -34.476 1.00 77.81 221 LEU A N 1
ATOM 1761 C CA . LEU A 1 221 ? 25.210 -10.958 -33.395 1.00 77.81 221 LEU A CA 1
ATOM 1762 C C . LEU A 1 221 ? 25.795 -11.612 -32.131 1.00 77.81 221 LEU A C 1
ATOM 1764 O O . LEU A 1 221 ? 26.244 -10.910 -31.227 1.00 77.81 221 LEU A O 1
ATOM 1768 N N . GLY A 1 222 ? 25.817 -12.946 -32.080 1.00 83.25 222 GLY A N 1
ATOM 1769 C CA . GLY A 1 222 ? 26.322 -13.737 -30.961 1.00 83.25 222 GLY A CA 1
ATOM 1770 C C . GLY A 1 222 ? 25.312 -13.909 -29.823 1.00 83.25 222 GLY A C 1
ATOM 1771 O O . GLY A 1 222 ? 24.394 -13.109 -29.635 1.00 83.25 222 GLY A O 1
ATOM 1772 N N . TYR A 1 223 ? 25.505 -14.960 -29.019 1.00 82.19 223 TYR A N 1
ATOM 1773 C CA . TYR A 1 223 ? 24.563 -15.391 -27.974 1.00 82.19 223 TYR A CA 1
ATOM 1774 C C . TYR A 1 223 ? 24.164 -14.303 -26.966 1.00 82.19 223 TYR A C 1
ATOM 1776 O O . TYR A 1 223 ? 23.019 -14.257 -26.512 1.00 82.19 223 TYR A O 1
ATOM 1784 N N . TRP A 1 224 ? 25.079 -13.385 -26.658 1.00 84.25 224 TRP A N 1
ATOM 1785 C CA . TRP A 1 224 ? 24.837 -12.288 -25.722 1.00 84.25 224 TRP A CA 1
ATOM 1786 C C . TRP A 1 224 ? 23.780 -11.293 -26.201 1.00 84.25 224 TRP A C 1
ATOM 1788 O O . TRP A 1 224 ? 23.111 -10.684 -25.372 1.00 84.25 224 TRP A O 1
ATOM 1798 N N . SER A 1 225 ? 23.572 -11.167 -27.513 1.00 81.94 225 SER A N 1
ATOM 1799 C CA . SER A 1 225 ? 22.602 -10.231 -28.085 1.00 81.94 225 SER A CA 1
ATOM 1800 C C . SER A 1 225 ? 21.149 -10.550 -27.701 1.00 81.94 225 SER A C 1
ATOM 1802 O O . SER A 1 225 ? 20.339 -9.637 -27.559 1.00 81.94 225 SER A O 1
ATOM 1804 N N . GLY A 1 226 ? 20.822 -11.829 -27.474 1.00 80.12 226 GLY A N 1
ATOM 1805 C CA . GLY A 1 226 ? 19.501 -12.265 -26.999 1.00 80.12 226 GLY A CA 1
ATOM 1806 C C . GLY A 1 226 ? 19.362 -12.326 -25.490 1.00 80.12 226 GLY A C 1
ATOM 1807 O O . GLY A 1 226 ? 18.294 -12.030 -24.959 1.00 80.12 226 GLY A O 1
ATOM 1808 N N . ILE A 1 227 ? 20.442 -12.670 -24.792 1.00 87.25 227 ILE A N 1
ATOM 1809 C CA . ILE A 1 227 ? 20.411 -12.878 -23.342 1.00 87.25 227 ILE A CA 1
ATOM 1810 C C . ILE A 1 227 ? 20.548 -11.549 -22.587 1.00 87.25 227 ILE A C 1
ATOM 1812 O O . ILE A 1 227 ? 19.872 -11.349 -21.579 1.00 87.25 227 ILE A O 1
ATOM 1816 N N . ALA A 1 228 ? 21.361 -10.607 -23.077 1.00 89.50 228 ALA A N 1
ATOM 1817 C CA . ALA A 1 228 ? 21.626 -9.354 -22.370 1.00 89.50 228 ALA A CA 1
ATOM 1818 C C . ALA A 1 228 ? 20.367 -8.492 -22.132 1.00 89.50 228 ALA A C 1
ATOM 1820 O O . ALA A 1 228 ? 20.164 -8.092 -20.985 1.00 89.50 228 ALA A O 1
ATOM 1821 N N . PRO A 1 229 ? 19.474 -8.244 -23.119 1.00 90.62 229 PRO A N 1
ATOM 1822 C CA . PRO A 1 229 ? 18.241 -7.492 -22.869 1.00 90.62 229 PRO A CA 1
ATOM 1823 C C . PRO A 1 229 ? 17.349 -8.154 -21.815 1.00 90.62 229 PRO A C 1
ATOM 1825 O O . PRO A 1 229 ? 16.814 -7.469 -20.948 1.00 90.62 229 PRO A O 1
ATOM 1828 N N . LEU A 1 230 ? 17.223 -9.486 -21.849 1.00 91.00 230 LEU A N 1
ATOM 1829 C CA . LEU A 1 230 ? 16.444 -10.228 -20.858 1.00 91.00 230 LEU A CA 1
ATOM 1830 C C . LEU A 1 230 ? 17.043 -10.121 -19.457 1.00 91.00 230 LEU A C 1
ATOM 1832 O O . LEU A 1 230 ? 16.305 -9.913 -18.500 1.00 91.00 230 LEU A O 1
ATOM 1836 N N . LEU A 1 231 ? 18.365 -10.241 -19.334 1.00 92.50 231 LEU A N 1
ATOM 1837 C CA . LEU A 1 231 ? 19.055 -10.137 -18.051 1.00 92.50 231 LEU A CA 1
ATOM 1838 C C . LEU A 1 231 ? 18.890 -8.735 -17.452 1.00 92.50 231 LEU A C 1
ATOM 1840 O O . LEU A 1 231 ? 18.603 -8.607 -16.264 1.00 92.50 231 LEU A O 1
ATOM 1844 N N . VAL A 1 232 ? 18.993 -7.685 -18.273 1.00 94.94 232 VAL A N 1
ATOM 1845 C CA . VAL A 1 232 ? 18.752 -6.299 -17.841 1.00 94.94 232 VAL A CA 1
ATOM 1846 C C . VAL A 1 232 ? 17.297 -6.098 -17.411 1.00 94.94 232 VAL A C 1
ATOM 1848 O O . VAL A 1 232 ? 17.051 -5.514 -16.356 1.00 94.94 232 VAL A O 1
ATOM 1851 N N . LEU A 1 233 ? 16.328 -6.617 -18.174 1.00 94.00 233 LEU A N 1
ATOM 1852 C CA . LEU A 1 233 ? 14.911 -6.568 -17.798 1.00 94.00 233 LEU A CA 1
ATOM 1853 C C . LEU A 1 233 ? 14.631 -7.342 -16.506 1.00 94.00 233 LEU A C 1
ATOM 1855 O O . LEU A 1 233 ? 13.833 -6.886 -15.693 1.00 94.00 233 LEU A O 1
ATOM 1859 N N . PHE A 1 234 ? 15.297 -8.477 -16.290 1.00 94.44 234 PHE A N 1
ATOM 1860 C CA . PHE A 1 234 ? 15.170 -9.271 -15.070 1.00 94.44 234 PHE A CA 1
ATOM 1861 C C . PHE A 1 234 ? 15.733 -8.534 -13.851 1.00 94.44 234 PHE A C 1
ATOM 1863 O O . PHE A 1 234 ? 15.046 -8.422 -12.838 1.00 94.44 234 PHE A O 1
ATOM 1870 N N . LEU A 1 235 ? 16.937 -7.962 -13.961 1.00 94.94 235 LEU A N 1
ATOM 1871 C CA . LEU A 1 235 ? 17.521 -7.115 -12.915 1.00 94.94 235 LEU A CA 1
ATOM 1872 C C . LEU A 1 235 ? 16.616 -5.921 -12.594 1.00 94.94 235 LEU A C 1
ATOM 1874 O O . LEU A 1 235 ? 16.380 -5.616 -11.428 1.00 94.94 235 LEU A O 1
ATOM 1878 N N . SER A 1 236 ? 16.069 -5.281 -13.628 1.00 95.44 236 SER A N 1
ATOM 1879 C CA . SER A 1 236 ? 15.135 -4.168 -13.474 1.00 95.44 236 SER A CA 1
ATOM 1880 C C . SER A 1 236 ? 13.829 -4.594 -12.798 1.00 95.44 236 SER A C 1
ATOM 1882 O O . SER A 1 236 ? 13.344 -3.891 -11.912 1.00 95.44 236 SER A O 1
ATOM 1884 N N . MET A 1 237 ? 13.288 -5.767 -13.149 1.00 93.69 237 MET A N 1
ATOM 1885 C CA . MET A 1 237 ? 12.118 -6.338 -12.476 1.00 93.69 237 MET A CA 1
ATOM 1886 C C . MET A 1 237 ? 12.396 -6.660 -11.003 1.00 93.69 237 MET A C 1
ATOM 1888 O O . MET A 1 237 ? 11.531 -6.445 -10.156 1.00 93.69 237 MET A O 1
ATOM 1892 N N . GLY A 1 238 ? 13.616 -7.098 -10.681 1.00 93.44 238 GLY A N 1
ATOM 1893 C CA . GLY A 1 238 ? 14.055 -7.367 -9.311 1.00 93.44 238 GLY A CA 1
ATOM 1894 C C . GLY A 1 238 ? 14.001 -6.152 -8.375 1.00 93.44 238 GLY A C 1
ATOM 1895 O O . GLY A 1 238 ? 13.931 -6.334 -7.163 1.00 93.44 238 GLY A O 1
ATOM 1896 N N . LEU A 1 239 ? 13.969 -4.923 -8.906 1.00 93.44 239 LEU A N 1
ATOM 1897 C CA . LEU A 1 239 ? 13.844 -3.696 -8.108 1.00 93.44 239 LEU A CA 1
ATOM 1898 C C . LEU A 1 239 ? 12.403 -3.396 -7.666 1.00 93.44 239 LEU A C 1
ATOM 1900 O O . LEU A 1 239 ? 12.204 -2.652 -6.703 1.00 93.44 239 LEU A O 1
ATOM 1904 N N . PHE A 1 240 ? 11.386 -3.943 -8.342 1.00 91.31 240 PHE A N 1
ATOM 1905 C CA . PHE A 1 240 ? 9.987 -3.596 -8.065 1.00 91.31 240 PHE A CA 1
ATOM 1906 C C . PHE A 1 240 ? 9.513 -3.934 -6.652 1.00 91.31 240 PHE A C 1
ATOM 1908 O O . PHE A 1 240 ? 8.829 -3.085 -6.083 1.00 91.31 240 PHE A O 1
ATOM 1915 N N . PRO A 1 241 ? 9.858 -5.086 -6.043 1.00 90.88 241 PRO A N 1
ATOM 1916 C CA . PRO A 1 241 ? 9.480 -5.360 -4.658 1.00 90.88 241 PRO A CA 1
ATOM 1917 C C . PRO A 1 241 ? 9.964 -4.262 -3.700 1.00 90.88 241 PRO A C 1
ATOM 1919 O O . PRO A 1 241 ? 9.198 -3.768 -2.871 1.00 90.88 241 PRO A O 1
ATOM 1922 N N . SER A 1 242 ? 11.208 -3.804 -3.870 1.00 90.62 242 SER A N 1
ATOM 1923 C CA . SER A 1 242 ? 11.788 -2.729 -3.061 1.00 90.62 242 SER A CA 1
ATOM 1924 C C . SER A 1 242 ? 11.134 -1.376 -3.349 1.00 90.62 242 SER A C 1
ATOM 1926 O O . SER A 1 242 ? 10.781 -0.660 -2.414 1.00 90.62 242 SER A O 1
ATOM 1928 N N . ILE A 1 243 ? 10.907 -1.040 -4.624 1.00 92.06 243 ILE A N 1
ATOM 1929 C CA . ILE A 1 243 ? 10.199 0.185 -5.033 1.00 92.06 243 ILE A CA 1
ATOM 1930 C C . ILE A 1 243 ? 8.779 0.209 -4.461 1.00 92.06 243 ILE A C 1
ATOM 1932 O O . ILE A 1 243 ? 8.369 1.222 -3.903 1.00 92.06 243 ILE A O 1
ATOM 1936 N N . ALA A 1 244 ? 8.033 -0.891 -4.566 1.00 89.25 244 ALA A N 1
ATOM 1937 C CA . ALA A 1 244 ? 6.671 -1.002 -4.056 1.00 89.25 244 ALA A CA 1
ATOM 1938 C C . ALA A 1 244 ? 6.636 -0.852 -2.533 1.00 89.25 244 ALA A C 1
ATOM 1940 O O . ALA A 1 244 ? 5.811 -0.103 -2.009 1.00 89.25 244 ALA A O 1
ATOM 1941 N N . THR A 1 245 ? 7.577 -1.486 -1.830 1.00 86.50 245 THR A N 1
ATOM 1942 C CA . THR A 1 245 ? 7.712 -1.368 -0.371 1.00 86.50 245 THR A CA 1
ATOM 1943 C C . THR A 1 245 ? 7.993 0.075 0.039 1.00 86.50 245 THR A C 1
ATOM 1945 O O . THR A 1 245 ? 7.270 0.640 0.858 1.00 86.50 245 THR A O 1
ATOM 1948 N N . LEU A 1 246 ? 8.994 0.715 -0.572 1.00 88.62 246 LEU A N 1
ATOM 1949 C CA . LEU A 1 246 ? 9.348 2.101 -0.266 1.00 88.62 246 LEU A CA 1
ATOM 1950 C C . LEU A 1 246 ? 8.217 3.071 -0.618 1.00 88.62 246 LEU A C 1
ATOM 1952 O O . LEU A 1 246 ? 7.898 3.950 0.177 1.00 88.62 246 LEU A O 1
ATOM 1956 N N . PHE A 1 247 ? 7.582 2.904 -1.780 1.00 90.50 247 PHE A N 1
ATOM 1957 C CA . PHE A 1 247 ? 6.451 3.727 -2.204 1.00 90.50 247 PHE A CA 1
ATOM 1958 C C . PHE A 1 247 ? 5.285 3.625 -1.220 1.00 90.50 247 PHE A C 1
ATOM 1960 O O . PHE A 1 247 ? 4.699 4.639 -0.843 1.00 90.50 247 PHE A O 1
ATOM 1967 N N . THR A 1 248 ? 4.984 2.414 -0.762 1.00 86.19 248 THR A N 1
ATOM 1968 C CA . THR A 1 248 ? 3.944 2.153 0.233 1.00 86.19 248 THR A CA 1
ATOM 1969 C C . THR A 1 248 ? 4.254 2.845 1.557 1.00 86.19 248 THR A C 1
ATOM 1971 O O . THR A 1 248 ? 3.409 3.548 2.102 1.00 86.19 248 THR A O 1
ATOM 1974 N N . VAL A 1 249 ? 5.484 2.715 2.061 1.00 84.44 249 VAL A N 1
ATOM 1975 C CA . VAL A 1 249 ? 5.895 3.384 3.304 1.00 84.44 249 VAL A CA 1
ATOM 1976 C C . VAL A 1 249 ? 5.808 4.903 3.155 1.00 84.44 249 VAL A C 1
ATOM 1978 O O . VAL A 1 249 ? 5.210 5.568 3.994 1.00 84.44 249 VAL A O 1
ATOM 1981 N N . VAL A 1 250 ? 6.355 5.460 2.074 1.00 87.12 250 VAL A N 1
ATOM 1982 C CA . VAL A 1 250 ? 6.389 6.908 1.825 1.00 87.12 250 VAL A CA 1
ATOM 1983 C C . VAL A 1 250 ? 4.985 7.496 1.656 1.00 87.12 250 VAL A C 1
ATOM 1985 O O . VAL A 1 250 ? 4.689 8.540 2.233 1.00 87.12 250 VAL A O 1
ATOM 1988 N N . SER A 1 251 ? 4.106 6.836 0.900 1.00 84.88 251 SER A N 1
ATOM 1989 C CA . SER A 1 251 ? 2.720 7.290 0.717 1.00 84.88 251 SER A CA 1
ATOM 1990 C C . SER A 1 251 ? 1.924 7.237 2.023 1.00 84.88 251 SER A C 1
ATOM 1992 O O . SER A 1 251 ? 1.218 8.193 2.355 1.00 84.88 251 SER A O 1
ATOM 1994 N N . ASN A 1 252 ? 2.114 6.182 2.818 1.00 81.25 252 ASN A N 1
ATOM 1995 C CA . ASN A 1 252 ? 1.473 6.050 4.121 1.00 81.25 252 ASN A CA 1
ATOM 1996 C C . ASN A 1 252 ? 2.030 7.048 5.145 1.00 81.25 252 ASN A C 1
ATOM 1998 O O . ASN A 1 252 ? 1.249 7.612 5.905 1.00 81.25 252 ASN A O 1
ATOM 2002 N N . LEU A 1 253 ? 3.329 7.365 5.128 1.00 77.56 253 LEU A N 1
ATOM 2003 C CA . LEU A 1 253 ? 3.931 8.408 5.973 1.00 77.56 253 LEU A CA 1
ATOM 2004 C C . LEU A 1 253 ? 3.284 9.782 5.768 1.00 77.56 253 LEU A C 1
ATOM 2006 O O . LEU A 1 253 ? 3.020 10.489 6.740 1.00 77.56 253 LEU A O 1
ATOM 2010 N N . GLY A 1 254 ? 2.965 10.143 4.524 1.00 68.00 254 GLY A N 1
ATOM 2011 C CA . GLY A 1 254 ? 2.204 11.359 4.232 1.00 68.00 254 GLY A CA 1
ATOM 2012 C C . GLY A 1 254 ? 0.804 11.345 4.852 1.00 68.00 254 GLY A C 1
ATOM 2013 O O . GLY A 1 254 ? 0.341 12.362 5.369 1.00 68.00 254 GLY A O 1
ATOM 2014 N N . SER A 1 255 ? 0.144 10.182 4.853 1.00 66.94 255 SER A N 1
ATOM 2015 C CA . SER A 1 255 ? -1.170 10.008 5.484 1.00 66.94 255 SER A CA 1
ATOM 2016 C C . SER A 1 255 ? -1.107 10.063 7.016 1.00 66.94 255 SER A C 1
ATOM 2018 O O . SER A 1 255 ? -1.987 10.659 7.633 1.00 66.94 255 SER A O 1
ATOM 2020 N N . LEU A 1 256 ? -0.029 9.541 7.616 1.00 66.94 256 LEU A N 1
ATOM 2021 C CA . LEU A 1 256 ? 0.242 9.577 9.058 1.00 66.94 256 LEU A CA 1
ATOM 2022 C C . LEU A 1 256 ? 0.449 11.008 9.579 1.00 66.94 256 LEU A C 1
ATOM 2024 O O . LEU A 1 256 ? 0.223 11.271 10.752 1.00 66.94 256 LEU A O 1
ATOM 2028 N N . ALA A 1 257 ? 0.845 11.947 8.716 1.00 62.78 257 ALA A N 1
ATOM 2029 C CA . ALA A 1 257 ? 0.961 13.365 9.060 1.00 62.78 257 ALA A CA 1
ATOM 2030 C C . ALA A 1 257 ? -0.347 14.162 8.856 1.00 62.78 257 ALA A C 1
ATOM 2032 O O . ALA A 1 257 ? -0.424 15.335 9.222 1.00 62.78 257 ALA A O 1
ATOM 2033 N N . SER A 1 258 ? -1.380 13.567 8.245 1.00 65.50 258 SER A N 1
ATOM 2034 C CA . SER A 1 258 ? -2.614 14.266 7.870 1.00 65.50 258 SER A CA 1
ATOM 2035 C C . SER A 1 258 ? -3.745 14.012 8.867 1.00 65.50 258 SER A C 1
ATOM 2037 O O . SER A 1 258 ? -4.335 12.933 8.900 1.00 65.50 258 SER A O 1
ATOM 2039 N N . ARG A 1 259 ? -4.137 15.052 9.618 1.00 63.62 259 ARG A N 1
ATOM 2040 C CA . ARG A 1 259 ? -5.248 14.999 10.594 1.00 63.62 259 ARG A CA 1
ATOM 2041 C C . ARG A 1 259 ? -6.563 14.515 9.977 1.00 63.62 259 ARG A C 1
ATOM 2043 O O . ARG A 1 259 ? -7.316 13.784 10.609 1.00 63.62 259 ARG A O 1
ATOM 2050 N N . GLN A 1 260 ? -6.826 14.905 8.731 1.00 66.69 260 GLN A N 1
ATOM 2051 C CA . GLN A 1 260 ? -8.029 14.496 8.012 1.00 66.69 260 GLN A CA 1
ATOM 2052 C C . GLN A 1 260 ? -7.997 13.006 7.651 1.00 66.69 260 GLN A C 1
ATOM 2054 O O . GLN A 1 260 ? -9.025 12.340 7.729 1.00 66.69 260 GLN A O 1
ATOM 2059 N N . ALA A 1 261 ? -6.829 12.473 7.281 1.00 65.94 261 ALA A N 1
ATOM 2060 C CA . ALA A 1 261 ? -6.678 11.058 6.957 1.00 65.94 261 ALA A CA 1
ATOM 2061 C C . ALA A 1 261 ? -6.783 10.177 8.210 1.00 65.94 261 ALA A C 1
ATOM 2063 O O . ALA A 1 261 ? -7.412 9.119 8.153 1.00 65.94 261 ALA A O 1
ATOM 2064 N N . ILE A 1 262 ? -6.223 10.629 9.335 1.00 68.75 262 ILE A N 1
ATOM 2065 C CA . ILE A 1 262 ? -6.348 9.940 10.624 1.00 68.75 262 ILE A CA 1
ATOM 2066 C C . ILE A 1 262 ? -7.807 9.939 11.079 1.00 68.75 262 ILE A C 1
ATOM 2068 O O . ILE A 1 262 ? -8.356 8.869 11.302 1.00 68.75 262 ILE A O 1
ATOM 2072 N N . ALA A 1 263 ? -8.466 11.103 11.131 1.00 69.81 263 ALA A N 1
ATOM 2073 C CA . ALA A 1 263 ? -9.863 11.196 11.559 1.00 69.81 263 ALA A CA 1
ATOM 2074 C C . ALA A 1 263 ? -10.801 10.364 10.670 1.00 69.81 263 ALA A C 1
ATOM 2076 O O . ALA A 1 263 ? -11.667 9.658 11.176 1.00 69.81 263 ALA A O 1
ATOM 2077 N N . ALA A 1 264 ? -10.599 10.393 9.348 1.00 71.88 264 ALA A N 1
ATOM 2078 C CA . ALA A 1 264 ? -11.399 9.598 8.421 1.00 71.88 264 ALA A CA 1
ATOM 2079 C C . ALA A 1 264 ? -11.182 8.086 8.591 1.00 71.88 264 ALA A C 1
ATOM 2081 O O . ALA A 1 264 ? -12.141 7.328 8.481 1.00 71.88 264 ALA A O 1
ATOM 2082 N N . SER A 1 265 ? -9.948 7.637 8.847 1.00 71.44 265 SER A N 1
ATOM 2083 C CA . SER A 1 265 ? -9.670 6.213 9.082 1.00 71.44 265 SER A CA 1
ATOM 2084 C C . SER A 1 265 ? -10.155 5.764 10.458 1.00 71.44 265 SER A C 1
ATOM 2086 O O . SER A 1 265 ? -10.836 4.754 10.539 1.00 71.44 265 SER A O 1
ATOM 2088 N N . ALA A 1 266 ? -9.938 6.556 11.513 1.00 73.31 266 ALA A N 1
ATOM 2089 C CA . ALA A 1 266 ? -10.494 6.289 12.840 1.00 73.31 266 ALA A CA 1
ATOM 2090 C C . ALA A 1 266 ? -12.024 6.162 12.787 1.00 73.31 266 ALA A C 1
ATOM 2092 O O . ALA A 1 266 ? -12.589 5.210 13.316 1.00 73.31 266 ALA A O 1
ATOM 2093 N N . GLN A 1 267 ? -12.694 7.059 12.055 1.00 77.19 267 GLN A N 1
ATOM 2094 C CA . GLN A 1 267 ? -14.133 6.965 11.829 1.00 77.19 267 GLN A CA 1
ATOM 2095 C C . 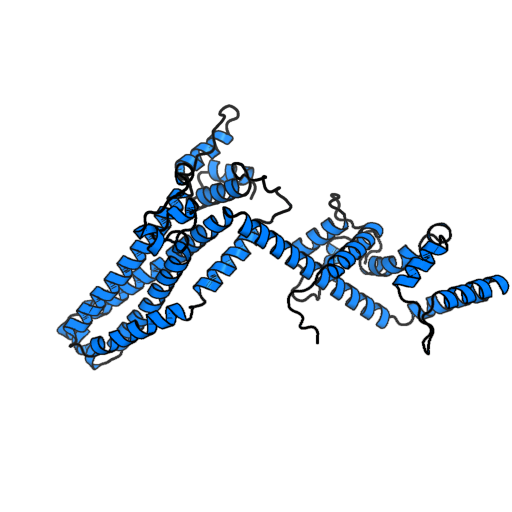GLN A 1 267 ? -14.516 5.687 11.068 1.00 77.19 267 GLN A C 1
ATOM 2097 O O . GLN A 1 267 ? -15.480 5.032 11.442 1.00 77.19 267 GLN A O 1
ATOM 2102 N N . ARG A 1 268 ? -13.786 5.302 10.013 1.00 76.88 268 ARG A N 1
ATOM 2103 C CA . ARG A 1 268 ? -14.060 4.059 9.267 1.00 76.88 268 ARG A CA 1
ATOM 2104 C C . ARG A 1 268 ? -13.846 2.805 10.110 1.00 76.88 268 ARG A C 1
ATOM 2106 O O . ARG A 1 268 ? -14.664 1.897 10.022 1.00 76.88 268 ARG A O 1
ATOM 2113 N N . LEU A 1 269 ? -12.779 2.754 10.903 1.00 74.56 269 LEU A N 1
ATOM 2114 C CA . LEU A 1 269 ? -12.505 1.652 11.824 1.00 74.56 269 LEU A CA 1
ATOM 2115 C C . LEU A 1 269 ? -13.623 1.535 12.857 1.00 74.56 269 LEU A C 1
ATOM 2117 O O . LEU A 1 269 ? -14.187 0.458 13.013 1.00 74.56 269 LEU A O 1
ATOM 2121 N N . HIS A 1 270 ? -14.032 2.655 13.454 1.00 74.69 270 HIS A N 1
ATOM 2122 C CA . HIS A 1 270 ? -15.155 2.683 14.385 1.00 74.69 270 HIS A CA 1
ATOM 2123 C C . HIS A 1 270 ? -16.462 2.195 13.738 1.00 74.69 270 HIS A C 1
ATOM 2125 O O . HIS A 1 270 ? -17.180 1.386 14.319 1.00 74.69 270 HIS A O 1
ATOM 2131 N N . LEU A 1 271 ? -16.750 2.619 12.501 1.00 78.56 271 LEU A N 1
ATOM 2132 C CA . LEU A 1 271 ? -17.924 2.146 11.760 1.00 78.56 271 LEU A CA 1
ATOM 2133 C C . LEU A 1 271 ? -17.862 0.638 11.475 1.00 78.56 271 LEU A C 1
ATOM 2135 O O . LEU A 1 271 ? -18.885 -0.026 11.588 1.00 78.56 271 LEU A O 1
ATOM 2139 N N . ARG A 1 272 ? -16.687 0.087 11.139 1.00 77.00 272 ARG A N 1
ATOM 2140 C CA . ARG A 1 272 ? -16.509 -1.361 10.923 1.00 77.00 272 ARG A CA 1
ATOM 2141 C C . ARG A 1 272 ? -16.676 -2.164 12.207 1.00 77.00 272 ARG A C 1
ATOM 2143 O O . ARG A 1 272 ? -17.308 -3.213 12.174 1.00 77.00 272 ARG A O 1
ATOM 2150 N N . GLN A 1 273 ? -16.131 -1.678 13.321 1.00 74.12 273 GLN A N 1
ATOM 2151 C CA . GLN A 1 273 ? -16.321 -2.298 14.633 1.00 74.12 273 GLN A CA 1
ATOM 2152 C C . GLN A 1 273 ? -17.806 -2.338 15.000 1.00 74.12 273 GLN A C 1
ATOM 2154 O O . GLN A 1 273 ? -18.311 -3.382 15.400 1.00 74.12 273 GLN A O 1
ATOM 2159 N N . LEU A 1 274 ? -18.523 -1.235 14.779 1.00 74.62 274 LEU A N 1
ATOM 2160 C CA . LEU A 1 274 ? -19.956 -1.151 15.043 1.00 74.62 274 LEU A CA 1
ATOM 2161 C C . LEU A 1 274 ? -20.774 -2.065 14.119 1.00 74.62 274 LEU A C 1
ATOM 2163 O O . LEU A 1 274 ? -21.674 -2.759 14.580 1.00 74.62 274 LEU A O 1
ATOM 2167 N N . GLU A 1 275 ? -20.434 -2.123 12.829 1.00 74.75 275 GLU A N 1
ATOM 2168 C CA . GLU A 1 275 ? -21.049 -3.055 11.876 1.00 74.75 275 GLU A CA 1
ATOM 2169 C C . GLU A 1 275 ? -20.830 -4.515 12.298 1.00 74.75 275 GLU A C 1
ATOM 2171 O O . GLU A 1 275 ? -21.764 -5.316 12.274 1.00 74.75 275 GLU A O 1
ATOM 2176 N N . ARG A 1 276 ? -19.618 -4.860 12.744 1.00 74.94 276 ARG A N 1
ATOM 2177 C CA . ARG A 1 276 ? -19.278 -6.201 13.236 1.00 74.94 276 ARG A CA 1
ATOM 2178 C C . ARG A 1 276 ? -20.045 -6.554 14.511 1.00 74.94 276 ARG A C 1
ATOM 2180 O O . ARG A 1 276 ? -20.610 -7.640 14.585 1.00 74.94 276 ARG A O 1
ATOM 2187 N N . GLN A 1 277 ? -20.112 -5.640 15.478 1.00 73.62 277 GLN A N 1
ATOM 2188 C CA . GLN A 1 277 ? -20.898 -5.815 16.706 1.00 73.62 277 GLN A CA 1
ATOM 2189 C C . GLN A 1 277 ? -22.383 -6.017 16.393 1.00 73.62 277 GLN A C 1
ATOM 2191 O O . GLN A 1 277 ? -23.020 -6.907 16.951 1.00 73.62 277 GLN A O 1
ATOM 2196 N N . PHE A 1 278 ? -22.921 -5.256 15.441 1.00 71.69 278 PHE A N 1
ATOM 2197 C CA . PHE A 1 278 ? -24.299 -5.408 14.993 1.00 71.69 278 PHE A CA 1
ATOM 2198 C C . PHE A 1 278 ? -24.553 -6.757 14.300 1.00 71.69 278 PHE A C 1
ATOM 2200 O O . PHE A 1 278 ? -25.573 -7.391 14.557 1.00 71.69 278 PHE A O 1
ATOM 2207 N N . GLN A 1 279 ? -23.623 -7.244 13.470 1.00 69.12 279 GLN A N 1
ATOM 2208 C CA . GLN A 1 279 ? -23.710 -8.585 12.873 1.00 69.12 279 GLN A CA 1
ATOM 2209 C C . GLN A 1 279 ? -23.711 -9.692 13.935 1.00 69.12 279 GLN A C 1
ATOM 2211 O O . GLN A 1 279 ? -24.485 -10.641 13.825 1.00 69.12 279 GLN A O 1
ATOM 2216 N N . ILE A 1 280 ? -22.869 -9.564 14.966 1.00 68.69 280 ILE A N 1
ATOM 2217 C CA . ILE A 1 280 ? -22.835 -10.498 16.099 1.00 68.69 280 ILE A CA 1
ATOM 2218 C C . ILE A 1 280 ? -24.175 -10.476 16.840 1.00 68.69 280 ILE A C 1
ATOM 2220 O O . ILE A 1 280 ? -24.762 -11.533 17.052 1.00 68.69 280 ILE A O 1
ATOM 2224 N N . LEU A 1 281 ? -24.706 -9.290 17.149 1.00 69.69 281 LEU A 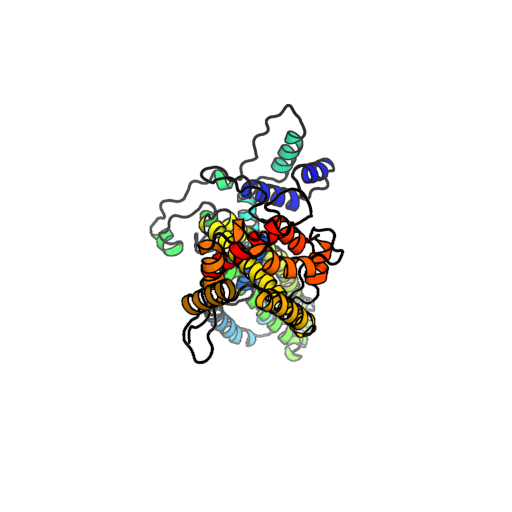N 1
ATOM 2225 C CA . LEU A 1 281 ? -26.009 -9.136 17.800 1.00 69.69 281 LEU A CA 1
ATOM 2226 C C . LEU A 1 281 ? -27.133 -9.802 16.988 1.00 69.69 281 LEU A C 1
ATOM 2228 O O . LEU A 1 281 ? -27.941 -10.548 17.535 1.00 69.69 281 LEU A O 1
ATOM 2232 N N . GLN A 1 282 ? -27.171 -9.577 15.672 1.00 68.12 282 GLN A N 1
ATOM 2233 C CA . GLN A 1 282 ? -28.154 -10.211 14.789 1.00 68.12 282 GLN A CA 1
ATOM 2234 C C . GLN A 1 282 ? -28.028 -11.735 14.775 1.00 68.12 282 GLN A C 1
ATOM 2236 O O . GLN A 1 282 ? -29.039 -12.435 14.752 1.00 68.12 282 GLN A O 1
ATOM 2241 N N . PHE A 1 283 ? -26.800 -12.252 14.791 1.00 66.44 283 PHE A N 1
ATOM 2242 C CA . PHE A 1 283 ? -26.548 -13.686 14.830 1.00 66.44 283 PHE A CA 1
ATOM 2243 C C . PHE A 1 283 ? -26.982 -14.313 16.157 1.00 66.44 283 PHE A C 1
ATOM 2245 O O . PHE A 1 283 ? -27.661 -15.338 16.140 1.00 66.44 283 PHE A O 1
ATOM 2252 N N . LEU A 1 284 ? -26.648 -13.684 17.287 1.00 65.25 284 LEU A N 1
ATOM 2253 C CA . LEU A 1 284 ? -27.079 -14.124 18.617 1.00 65.25 284 LEU A CA 1
ATOM 2254 C C . LEU A 1 284 ? -28.601 -14.110 18.728 1.00 65.25 284 LEU A C 1
ATOM 2256 O O . LEU A 1 284 ? -29.196 -15.098 19.145 1.00 65.25 284 LEU A O 1
ATOM 2260 N N . ARG A 1 285 ? -29.243 -13.043 18.246 1.00 67.75 285 ARG A N 1
ATOM 2261 C CA . ARG A 1 285 ? -30.702 -12.959 18.173 1.00 67.75 285 ARG A CA 1
ATOM 2262 C C . ARG A 1 285 ? -31.299 -14.085 17.334 1.00 67.75 285 ARG A C 1
ATOM 2264 O O . ARG A 1 285 ? -32.247 -14.723 17.772 1.00 67.75 285 ARG A O 1
ATOM 2271 N N . TYR A 1 286 ? -30.747 -14.355 16.152 1.00 69.25 286 TYR A N 1
ATOM 2272 C CA . TYR A 1 286 ? -31.212 -15.453 15.305 1.00 69.25 286 TYR A CA 1
ATOM 2273 C C . TYR A 1 286 ? -31.046 -16.816 15.994 1.00 69.25 286 TYR A C 1
ATOM 2275 O O . TYR A 1 286 ? -31.963 -17.636 15.958 1.00 69.25 286 TYR A O 1
ATOM 2283 N N . LYS A 1 287 ? -29.902 -17.068 16.646 1.00 66.12 287 LYS A N 1
ATOM 2284 C CA . LYS A 1 287 ? -29.672 -18.300 17.416 1.00 66.12 287 LYS A CA 1
ATOM 2285 C C . LYS A 1 287 ? -30.672 -18.436 18.561 1.00 66.12 287 LYS A C 1
ATOM 2287 O O . LYS A 1 287 ? -31.276 -19.498 18.675 1.00 66.12 287 LYS A O 1
ATOM 2292 N N . ALA A 1 288 ? -30.900 -17.371 19.324 1.00 60.75 288 ALA A N 1
ATOM 2293 C CA . ALA A 1 288 ? -31.885 -17.337 20.398 1.00 60.75 288 ALA A CA 1
ATOM 2294 C C . ALA A 1 288 ? -33.296 -17.632 19.861 1.00 60.75 288 ALA A C 1
ATOM 2296 O O . ALA A 1 288 ? -33.947 -18.568 20.313 1.00 60.75 288 ALA A O 1
ATOM 2297 N N . GLU A 1 289 ? -33.738 -16.933 18.810 1.00 64.25 289 GLU A N 1
ATOM 2298 C CA . GLU A 1 289 ? -35.031 -17.180 18.153 1.00 64.25 289 GLU A CA 1
ATOM 2299 C C . GLU A 1 289 ? -35.163 -18.639 17.671 1.00 64.25 289 GLU A C 1
ATOM 2301 O O . GLU A 1 289 ? -36.215 -19.258 17.838 1.00 64.25 289 GLU A O 1
ATOM 2306 N N . THR A 1 290 ? -34.090 -19.224 17.128 1.00 66.75 290 THR A N 1
ATOM 2307 C CA . THR A 1 290 ? -34.069 -20.626 16.678 1.00 66.75 290 THR A CA 1
ATOM 2308 C C . THR A 1 290 ? -34.115 -21.605 17.855 1.00 66.75 290 THR A C 1
ATOM 2310 O O . THR A 1 290 ? -34.813 -22.616 17.782 1.00 66.75 290 THR A O 1
ATOM 2313 N N . PHE A 1 291 ? -33.406 -21.309 18.945 1.00 63.03 291 PHE A N 1
ATOM 2314 C CA . PHE A 1 291 ? -33.413 -22.097 20.175 1.00 63.03 291 PHE A CA 1
ATOM 2315 C C . PHE A 1 291 ? -34.807 -22.119 20.810 1.00 63.03 291 PHE A C 1
ATOM 2317 O O . PHE A 1 291 ? -35.317 -23.199 21.116 1.00 63.03 291 PHE A O 1
ATOM 2324 N N . PHE A 1 292 ? -35.470 -20.964 20.915 1.00 58.16 292 PHE A N 1
ATOM 2325 C CA . PHE A 1 292 ? -36.844 -20.878 21.419 1.00 58.16 292 PHE A CA 1
ATOM 2326 C C . PHE A 1 292 ? -37.846 -21.565 20.486 1.00 58.16 292 PHE A C 1
ATOM 2328 O O . PHE A 1 292 ? -38.745 -22.263 20.953 1.00 58.16 292 PHE A O 1
ATOM 2335 N N . ALA A 1 293 ? -37.667 -21.451 19.166 1.00 64.12 293 ALA A N 1
ATOM 2336 C CA . ALA A 1 293 ? -38.489 -22.177 18.197 1.00 64.12 293 ALA A CA 1
ATOM 2337 C C . ALA A 1 293 ? -38.301 -23.705 18.280 1.00 64.12 293 ALA A C 1
ATOM 2339 O O . ALA A 1 293 ? -39.250 -24.452 18.033 1.00 64.12 293 ALA A O 1
ATOM 2340 N N . ALA A 1 294 ? -37.101 -24.176 18.637 1.00 64.19 294 ALA A N 1
ATOM 2341 C CA . ALA A 1 294 ? -36.778 -25.592 18.816 1.00 64.19 294 ALA A CA 1
ATOM 2342 C C . ALA A 1 294 ? -37.242 -26.168 20.168 1.00 64.19 294 ALA A C 1
ATOM 2344 O O . ALA A 1 294 ? -37.400 -27.385 20.278 1.00 64.19 294 ALA A O 1
ATOM 2345 N N . HIS A 1 295 ? -37.540 -25.317 21.158 1.00 62.41 295 HIS A N 1
ATOM 2346 C CA . HIS A 1 295 ? -38.085 -25.699 22.469 1.00 62.41 295 HIS A CA 1
ATOM 2347 C C . HIS A 1 295 ? -39.519 -25.170 22.692 1.00 62.41 295 HIS A C 1
ATOM 2349 O O . HIS A 1 295 ? -39.783 -24.487 23.684 1.00 62.41 295 HIS A O 1
ATOM 2355 N N . PRO A 1 296 ? -40.496 -25.523 21.831 1.00 53.53 296 PRO A N 1
ATOM 2356 C CA . PRO A 1 296 ? -41.853 -24.964 21.860 1.00 53.53 296 PRO A CA 1
ATOM 2357 C C . PRO A 1 296 ? -42.682 -25.337 23.110 1.00 53.53 296 PRO A C 1
ATOM 2359 O O . PRO A 1 296 ? -43.827 -24.904 23.228 1.00 53.53 296 PRO A O 1
ATOM 2362 N N . GLY A 1 297 ? -42.136 -26.146 24.027 1.00 50.53 297 GLY A N 1
ATOM 2363 C CA . GLY A 1 297 ? -42.773 -26.542 25.289 1.00 50.53 297 GLY A CA 1
ATOM 2364 C C . GLY A 1 297 ? -42.565 -25.552 26.438 1.00 50.53 297 GLY A C 1
ATOM 2365 O O . GLY A 1 297 ? -43.524 -25.255 27.136 1.00 50.53 297 GLY A O 1
ATOM 2366 N N . ARG A 1 298 ? -41.370 -24.956 26.580 1.00 49.59 298 ARG A N 1
ATOM 2367 C CA . ARG A 1 298 ? -41.041 -24.083 27.727 1.00 49.59 298 ARG A CA 1
ATOM 2368 C C . ARG A 1 298 ? -41.913 -22.830 27.781 1.00 49.59 298 ARG A C 1
ATOM 2370 O O . ARG A 1 298 ? -42.502 -22.531 28.808 1.00 49.59 298 ARG A O 1
ATOM 2377 N N . ALA A 1 299 ? -42.103 -22.178 26.633 1.00 48.97 299 ALA A N 1
ATOM 2378 C CA . ALA A 1 299 ? -43.000 -21.031 26.534 1.00 48.97 299 ALA A CA 1
ATOM 2379 C C . ALA A 1 299 ? -44.463 -21.413 26.812 1.00 48.97 299 ALA A C 1
ATOM 2381 O O . ALA A 1 299 ? -45.212 -20.615 27.356 1.00 48.97 299 ALA A O 1
ATOM 2382 N N . ARG A 1 300 ? -44.895 -22.628 26.445 1.00 47.03 300 ARG A N 1
ATOM 2383 C CA . ARG A 1 300 ? -46.262 -23.099 26.705 1.00 47.03 300 ARG A CA 1
ATOM 2384 C C . ARG A 1 300 ? -46.486 -23.366 28.189 1.00 47.03 300 ARG A C 1
ATOM 2386 O O . ARG A 1 300 ? -47.510 -22.936 28.700 1.00 47.03 300 ARG A O 1
ATOM 2393 N N . ASP A 1 301 ? -45.524 -24.004 28.846 1.00 51.03 301 ASP A N 1
ATOM 2394 C CA . ASP A 1 301 ? -45.567 -24.308 30.275 1.00 51.03 301 ASP A CA 1
ATOM 2395 C C . ASP A 1 301 ? -45.529 -23.019 31.114 1.00 51.03 301 ASP A C 1
ATOM 2397 O O . ASP A 1 301 ? -46.338 -22.860 32.023 1.00 51.03 301 ASP A O 1
ATOM 2401 N N . GLU A 1 302 ? -44.699 -22.041 30.740 1.00 50.03 302 GLU A N 1
ATOM 2402 C CA . GLU A 1 302 ? -44.653 -20.721 31.388 1.00 50.03 302 GLU A CA 1
ATOM 2403 C C . GLU A 1 302 ? -45.905 -19.876 31.115 1.00 50.03 302 GLU A C 1
ATOM 2405 O O . GLU A 1 302 ? -46.401 -19.191 32.010 1.00 50.03 302 GLU A O 1
ATOM 2410 N N . ILE A 1 303 ? -46.468 -19.935 29.900 1.00 51.94 303 ILE A N 1
ATOM 2411 C CA . ILE A 1 303 ? -47.754 -19.294 29.578 1.00 51.94 303 ILE A CA 1
ATOM 2412 C C . ILE A 1 303 ? -48.889 -19.947 30.373 1.00 51.94 303 ILE A C 1
ATOM 2414 O O . ILE A 1 303 ? -49.799 -19.252 30.821 1.00 51.94 303 ILE A O 1
ATOM 2418 N N . GLU A 1 304 ? -48.866 -21.267 30.548 1.00 55.19 304 GLU A N 1
ATOM 2419 C CA . GLU A 1 304 ? -49.885 -22.014 31.281 1.00 55.19 304 GLU A CA 1
ATOM 2420 C C . GLU A 1 304 ? -49.773 -21.782 32.795 1.00 55.19 304 GLU A C 1
ATOM 2422 O O . GLU A 1 304 ? -50.793 -21.589 33.454 1.00 55.19 304 GLU A O 1
ATOM 2427 N N . GLU A 1 305 ? -48.559 -21.664 33.331 1.00 56.12 305 GLU A N 1
ATOM 2428 C CA . GLU A 1 305 ? -48.290 -21.254 34.713 1.00 56.12 305 GLU A CA 1
ATOM 2429 C C . GLU A 1 305 ? -48.700 -19.793 34.965 1.00 56.12 305 GLU A C 1
ATOM 2431 O O . GLU A 1 305 ? -49.424 -19.500 35.921 1.00 56.12 305 GLU A O 1
ATOM 2436 N N . ALA A 1 306 ? -48.340 -18.873 34.065 1.00 52.59 306 ALA A N 1
ATOM 2437 C CA . ALA A 1 306 ? -48.760 -17.475 34.133 1.00 52.59 306 ALA A CA 1
ATOM 2438 C C . ALA A 1 306 ? -50.285 -17.330 34.020 1.00 52.59 306 ALA A C 1
ATOM 2440 O O . ALA A 1 306 ? -50.885 -16.496 34.701 1.00 52.59 306 ALA A O 1
ATOM 2441 N N . LYS A 1 307 ? -50.931 -18.168 33.202 1.00 64.56 307 LYS A N 1
ATOM 2442 C CA . LYS A 1 307 ? -52.390 -18.231 33.087 1.00 64.56 307 LYS A CA 1
ATOM 2443 C C . LYS A 1 307 ? -53.034 -18.763 34.365 1.00 64.56 307 LYS A C 1
ATOM 2445 O O . LYS A 1 307 ? -53.994 -18.163 34.828 1.00 64.56 307 LYS A O 1
ATOM 2450 N N . GLN A 1 308 ? -52.499 -19.822 34.973 1.00 69.31 308 GLN A N 1
ATOM 2451 C CA . GLN A 1 308 ? -52.991 -20.337 36.258 1.00 69.31 308 GLN A CA 1
ATOM 2452 C C . GLN A 1 308 ? -52.860 -19.299 37.379 1.00 69.31 308 GLN A C 1
ATOM 2454 O O . GLN A 1 308 ? -53.794 -19.109 38.160 1.00 69.31 308 GLN A O 1
ATOM 2459 N N . LEU A 1 309 ? -51.734 -18.582 37.429 1.00 65.44 309 LEU A N 1
ATOM 2460 C CA . LEU A 1 309 ? -51.531 -17.468 38.353 1.00 65.44 309 LEU A CA 1
ATOM 2461 C C . LEU A 1 309 ? -52.536 -16.346 38.097 1.00 65.44 309 LEU A C 1
ATOM 2463 O O . LEU A 1 309 ? -53.169 -15.883 39.041 1.00 65.44 309 LEU A O 1
ATOM 2467 N N . TYR A 1 310 ? -52.739 -15.949 36.841 1.00 66.44 310 TYR A N 1
ATOM 2468 C CA . TYR A 1 310 ? -53.721 -14.932 36.473 1.00 66.44 310 TYR A CA 1
ATOM 2469 C C . TYR A 1 310 ? -55.151 -15.340 36.854 1.00 66.44 310 TYR A C 1
ATOM 2471 O O . TYR A 1 310 ? -55.869 -14.558 37.479 1.00 66.44 310 TYR A O 1
ATOM 2479 N N . ASP A 1 311 ? -55.540 -16.580 36.559 1.00 78.44 311 ASP A N 1
ATOM 2480 C CA . ASP A 1 311 ? -56.859 -17.140 36.866 1.00 78.44 311 ASP A CA 1
ATOM 2481 C C . ASP A 1 311 ? -57.101 -17.254 38.385 1.00 78.44 311 ASP A C 1
ATOM 2483 O O . ASP A 1 311 ? -58.247 -17.203 38.833 1.00 78.44 311 ASP A O 1
ATOM 2487 N N . SER A 1 312 ? -56.034 -17.338 39.190 1.00 78.19 312 SER A N 1
ATOM 2488 C CA . SER A 1 312 ? -56.102 -17.340 40.659 1.00 78.19 312 SER A CA 1
ATOM 2489 C C . SER A 1 312 ? -56.295 -15.954 41.294 1.00 78.19 312 SER A C 1
ATOM 2491 O O . SER A 1 312 ? -56.606 -15.856 42.485 1.00 78.19 312 SER A O 1
ATOM 2493 N N . LEU A 1 313 ? -56.119 -14.873 40.527 1.00 71.56 313 LEU A N 1
ATOM 2494 C CA . LEU A 1 313 ? -56.293 -13.505 41.015 1.00 71.56 313 LEU A CA 1
ATOM 2495 C C . LEU A 1 313 ? -57.771 -13.162 41.240 1.00 71.56 313 LEU A C 1
ATOM 2497 O O . LEU A 1 313 ? -58.679 -13.747 40.655 1.00 71.56 313 LEU A O 1
ATOM 2501 N N . SER A 1 314 ? -58.025 -12.149 42.072 1.00 81.25 314 SER A N 1
ATOM 2502 C CA . SER A 1 314 ? -59.392 -11.670 42.279 1.00 81.25 314 SER A CA 1
ATOM 2503 C C . SER A 1 314 ? -59.979 -11.071 40.983 1.00 81.25 314 SER A C 1
ATOM 2505 O O . SER A 1 314 ? -59.230 -10.474 40.201 1.00 81.25 314 SER A O 1
ATOM 2507 N N . PRO A 1 315 ? -61.306 -11.141 40.760 1.00 78.56 315 PRO A N 1
ATOM 2508 C CA . PRO A 1 315 ? -61.935 -10.640 39.532 1.00 78.56 315 PRO A CA 1
ATOM 2509 C C . PRO A 1 315 ? -61.695 -9.143 39.293 1.00 78.56 315 PRO A C 1
ATOM 2511 O O . PRO A 1 315 ? -61.570 -8.693 38.156 1.00 78.56 315 PRO A O 1
ATOM 2514 N N . GLU A 1 316 ? -61.602 -8.361 40.371 1.00 68.75 316 GLU A N 1
ATOM 2515 C CA . GLU A 1 316 ? -61.300 -6.927 40.315 1.00 68.75 316 GLU A CA 1
ATOM 2516 C C . GLU A 1 316 ? -59.859 -6.676 39.850 1.00 68.75 316 GLU A C 1
ATOM 2518 O O . GLU A 1 316 ? -59.607 -5.773 39.052 1.00 68.75 316 GLU A O 1
ATOM 2523 N N . THR A 1 317 ? -58.917 -7.519 40.278 1.00 60.66 317 THR A N 1
ATOM 2524 C CA . THR A 1 317 ? -57.511 -7.462 39.858 1.00 60.66 317 THR A CA 1
ATOM 2525 C C . THR A 1 317 ? -57.333 -7.921 38.410 1.00 60.66 317 THR A C 1
ATOM 2527 O O . THR A 1 317 ? -56.624 -7.272 37.643 1.00 60.66 317 THR A O 1
ATOM 2530 N N . GLN A 1 318 ? -58.009 -9.000 38.008 1.00 61.97 318 GLN A N 1
ATOM 2531 C CA . GLN A 1 318 ? -58.006 -9.498 36.628 1.00 61.97 318 GLN A CA 1
ATOM 2532 C C . GLN A 1 318 ? -58.527 -8.445 35.648 1.00 61.97 318 GLN A C 1
ATOM 2534 O O . GLN A 1 318 ? -57.898 -8.198 34.615 1.00 61.97 318 GLN A O 1
ATOM 2539 N N . LYS A 1 319 ? -59.638 -7.787 36.003 1.00 65.12 319 LYS A N 1
ATOM 2540 C CA . LYS A 1 319 ? -60.221 -6.690 35.228 1.00 65.12 319 LYS A CA 1
ATOM 2541 C C . LYS A 1 319 ? -59.271 -5.496 35.129 1.00 65.12 319 LYS A C 1
ATOM 2543 O O . LYS A 1 319 ? -59.083 -4.969 34.040 1.00 65.12 319 LYS A O 1
ATOM 2548 N N . GLY A 1 320 ? -58.601 -5.141 36.228 1.00 67.06 320 GLY A N 1
ATOM 2549 C CA . GLY A 1 320 ? -57.558 -4.114 36.225 1.00 67.06 320 GLY A CA 1
ATOM 2550 C C . GLY A 1 320 ? -56.447 -4.408 35.214 1.00 67.06 320 GLY A C 1
ATOM 2551 O O . GLY A 1 320 ? -56.105 -3.542 34.417 1.00 67.06 320 GLY A O 1
ATOM 2552 N N . TYR A 1 321 ? -55.933 -5.641 35.174 1.00 61.50 321 TYR A N 1
ATOM 2553 C CA . TYR A 1 321 ? -54.936 -6.043 34.175 1.00 61.50 321 TYR A CA 1
ATOM 2554 C C . TYR A 1 321 ? -55.474 -5.985 32.736 1.00 61.50 321 TYR A C 1
ATOM 2556 O O . TYR A 1 321 ? -54.778 -5.489 31.855 1.00 61.50 321 TYR A O 1
ATOM 2564 N N . GLN A 1 322 ? -56.709 -6.427 32.480 1.00 69.56 322 GLN A N 1
ATOM 2565 C CA . GLN A 1 322 ? -57.315 -6.357 31.140 1.00 69.56 322 GLN A CA 1
ATOM 2566 C C . GLN A 1 322 ? -57.485 -4.917 30.649 1.00 69.56 322 GLN A C 1
ATOM 2568 O O . GLN A 1 322 ? -57.125 -4.614 29.513 1.00 69.56 322 GLN A O 1
ATOM 2573 N N . ASP A 1 323 ? -57.973 -4.024 31.510 1.00 65.19 323 ASP A N 1
ATOM 2574 C CA . ASP A 1 323 ? -58.175 -2.609 31.187 1.00 65.19 323 ASP A CA 1
ATOM 2575 C C . ASP A 1 323 ? -56.840 -1.918 30.841 1.00 65.19 323 ASP A C 1
ATOM 2577 O O . ASP A 1 323 ? -56.769 -1.086 29.933 1.00 65.19 323 ASP A O 1
ATOM 2581 N N . ILE A 1 324 ? -55.755 -2.320 31.508 1.00 58.62 324 ILE A N 1
ATOM 2582 C CA . ILE A 1 324 ? -54.392 -1.841 31.247 1.00 58.62 324 ILE A CA 1
ATOM 2583 C C . ILE A 1 324 ? -53.866 -2.373 29.912 1.00 58.62 324 ILE A C 1
ATOM 2585 O O . ILE A 1 324 ? -53.408 -1.593 29.079 1.00 58.62 324 ILE A O 1
ATOM 2589 N N . PHE A 1 325 ? -53.958 -3.682 29.670 1.00 60.38 325 PHE A N 1
ATOM 2590 C CA . PHE A 1 325 ? -53.527 -4.278 28.402 1.00 60.38 325 PHE A CA 1
ATOM 2591 C C . PHE A 1 325 ? -54.275 -3.659 27.212 1.00 60.38 325 PHE A C 1
ATOM 2593 O O . PHE A 1 325 ? -53.663 -3.364 26.185 1.00 60.38 325 PHE A O 1
ATOM 2600 N N . HIS A 1 326 ? -55.567 -3.365 27.369 1.00 66.25 326 HIS A N 1
ATOM 2601 C CA . HIS A 1 326 ? -56.361 -2.659 26.365 1.00 66.25 326 HIS A CA 1
ATOM 2602 C C . HIS A 1 326 ? -55.933 -1.202 26.140 1.00 66.25 326 HIS A C 1
ATOM 2604 O O . HIS A 1 326 ? -56.044 -0.719 25.015 1.00 66.25 326 HIS A O 1
ATOM 2610 N N . ALA A 1 327 ? -55.421 -0.507 27.158 1.00 61.62 327 ALA A N 1
ATOM 2611 C CA . ALA A 1 327 ? -54.951 0.874 27.031 1.00 61.62 327 ALA A CA 1
ATOM 2612 C C . ALA A 1 327 ? -53.617 1.001 26.267 1.00 61.62 327 ALA A C 1
ATOM 2614 O O . ALA A 1 327 ? -53.354 2.042 25.665 1.00 61.62 327 ALA A O 1
ATOM 2615 N N . PHE A 1 328 ? -52.783 -0.046 26.282 1.00 50.88 328 PHE A N 1
ATOM 2616 C CA . PHE A 1 328 ? -51.457 -0.059 25.641 1.00 50.88 328 PHE A CA 1
ATOM 2617 C C . PHE A 1 328 ? -51.385 -0.880 24.343 1.00 50.88 328 PHE A C 1
ATOM 2619 O O . PHE A 1 328 ? -50.384 -0.792 23.619 1.00 50.88 328 PHE A O 1
ATOM 2626 N N . ALA A 1 329 ? -52.425 -1.658 24.035 1.00 55.41 329 ALA A N 1
ATOM 2627 C CA . ALA A 1 329 ? -52.545 -2.401 22.788 1.00 55.41 329 ALA A CA 1
ATOM 2628 C C . ALA A 1 329 ? -52.873 -1.477 21.606 1.00 55.41 329 ALA A C 1
ATOM 2630 O O . ALA A 1 329 ? -53.758 -0.624 21.680 1.00 55.41 329 ALA A O 1
ATOM 2631 N N . GLU A 1 330 ? -52.197 -1.679 20.475 1.00 50.66 330 GLU A N 1
ATOM 2632 C CA . GLU A 1 330 ? -52.623 -1.064 19.219 1.00 50.66 330 GLU A CA 1
ATOM 2633 C C . GLU A 1 330 ? -53.869 -1.790 18.697 1.00 50.66 330 GLU A C 1
ATOM 2635 O O . GLU A 1 330 ? -53.867 -3.011 18.525 1.00 50.66 330 GLU A O 1
ATOM 2640 N N . LEU A 1 331 ? -54.942 -1.041 18.426 1.00 47.28 331 LEU A N 1
ATOM 2641 C CA . LEU A 1 331 ? -56.191 -1.588 17.892 1.00 47.28 331 LEU A CA 1
ATOM 2642 C C . LEU A 1 331 ? -56.017 -2.004 16.420 1.00 47.28 331 LEU A C 1
ATOM 2644 O O . LEU A 1 331 ? -56.172 -1.197 15.502 1.00 47.28 331 LEU A O 1
ATOM 2648 N N . LYS A 1 332 ? -55.700 -3.284 16.207 1.00 52.16 332 LYS A N 1
ATOM 2649 C CA . LYS A 1 332 ? -55.834 -4.029 14.940 1.00 52.16 332 LYS A CA 1
ATOM 2650 C C . LYS A 1 332 ? -56.713 -5.272 15.182 1.00 52.16 332 LYS A C 1
ATOM 2652 O O . LYS A 1 332 ? -57.238 -5.429 16.279 1.00 52.16 332 LYS A O 1
ATOM 2657 N N . GLU A 1 333 ? -56.900 -6.137 14.175 1.00 41.78 333 GLU A N 1
ATOM 2658 C CA . GLU A 1 333 ? -57.725 -7.365 14.286 1.00 41.78 333 GLU A CA 1
ATOM 2659 C C . GLU A 1 333 ? -57.307 -8.290 15.450 1.00 41.78 333 GLU A C 1
ATOM 2661 O O . GLU A 1 333 ? -58.151 -8.985 16.007 1.00 41.78 333 GLU A O 1
ATOM 2666 N N . GLU A 1 334 ? -56.042 -8.226 15.878 1.00 41.75 334 GLU A N 1
ATOM 2667 C CA . GLU A 1 334 ? -55.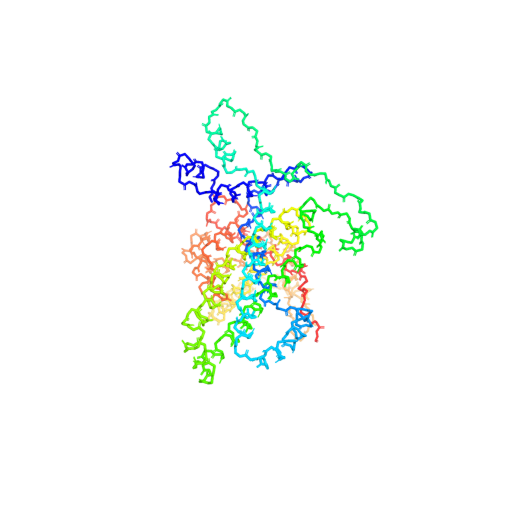554 -8.785 17.142 1.00 41.75 334 GLU A CA 1
ATOM 2668 C C . GLU A 1 334 ? -54.885 -7.667 17.961 1.00 41.75 334 GLU A C 1
ATOM 2670 O O . GLU A 1 334 ? -53.999 -6.985 17.428 1.00 41.75 334 GLU A O 1
ATOM 2675 N N . PRO A 1 335 ? -55.249 -7.461 19.241 1.00 44.53 335 PRO A N 1
ATOM 2676 C CA . PRO A 1 335 ? -54.562 -6.500 20.092 1.00 44.53 335 PRO A CA 1
ATOM 2677 C C . PRO A 1 335 ? -53.127 -6.978 20.338 1.00 44.53 335 PRO A C 1
ATOM 2679 O O . PRO A 1 335 ? -52.897 -7.992 20.995 1.00 44.53 335 PRO A O 1
ATOM 2682 N N . ARG A 1 336 ? -52.148 -6.249 19.794 1.00 49.50 336 ARG A N 1
ATOM 2683 C CA . ARG A 1 336 ? -50.717 -6.489 20.026 1.00 49.50 336 ARG A CA 1
ATOM 2684 C C . ARG A 1 336 ? -50.113 -5.289 20.741 1.00 49.50 336 ARG A C 1
ATOM 2686 O O . ARG A 1 336 ? -50.416 -4.146 20.402 1.00 49.50 336 ARG A O 1
ATOM 2693 N N . ILE A 1 337 ? -49.250 -5.554 21.719 1.00 47.81 337 ILE A N 1
ATOM 2694 C CA . ILE A 1 337 ? -48.509 -4.521 22.447 1.00 47.81 337 ILE A CA 1
ATOM 2695 C C . ILE A 1 337 ? -47.087 -4.468 21.868 1.00 47.81 337 ILE A C 1
ATOM 2697 O O . ILE A 1 337 ? -46.352 -5.449 21.980 1.00 47.81 337 ILE A O 1
ATOM 2701 N N . PRO A 1 338 ? -46.679 -3.361 21.224 1.00 49.34 338 PRO A N 1
ATOM 2702 C CA . PRO A 1 338 ? -45.302 -3.174 20.770 1.00 49.34 338 PRO A CA 1
ATOM 2703 C C . PRO A 1 338 ? -44.305 -3.220 21.941 1.00 49.34 338 PRO A C 1
ATOM 2705 O O . PRO A 1 338 ? -44.607 -2.699 23.013 1.00 49.34 338 PRO A O 1
ATOM 2708 N N . LEU A 1 339 ? -43.087 -3.742 21.733 1.00 44.00 339 LEU A N 1
ATOM 2709 C CA . LEU A 1 339 ? -42.037 -3.837 22.771 1.00 44.00 339 LEU A CA 1
ATOM 2710 C C . LEU A 1 339 ? -41.754 -2.484 23.463 1.00 44.00 339 LEU A C 1
ATOM 2712 O O . LEU A 1 339 ? -41.605 -2.403 24.679 1.00 44.00 339 LEU A O 1
ATOM 2716 N N . ALA A 1 340 ? -41.795 -1.388 22.701 1.00 46.81 340 ALA A N 1
ATOM 2717 C CA . ALA A 1 340 ? -41.649 -0.032 23.233 1.00 46.81 340 ALA A CA 1
ATOM 2718 C C . ALA A 1 340 ? -42.778 0.378 24.204 1.00 46.81 340 ALA A C 1
ATOM 2720 O O . ALA A 1 340 ? -42.551 1.168 25.119 1.00 46.81 340 ALA A O 1
ATOM 2721 N N . ASN A 1 341 ? -43.992 -0.154 24.025 1.00 48.75 341 ASN A N 1
ATOM 2722 C CA . ASN A 1 341 ? -45.115 0.076 24.935 1.00 48.75 341 ASN A CA 1
ATOM 2723 C C . ASN A 1 341 ? -45.027 -0.822 26.173 1.00 48.75 341 ASN A C 1
ATOM 2725 O O . ASN A 1 341 ? -45.460 -0.392 27.235 1.00 48.75 341 ASN A O 1
ATOM 2729 N N . ILE A 1 342 ? -44.405 -2.002 26.072 1.00 48.75 342 ILE A N 1
ATOM 2730 C CA . ILE A 1 342 ? -44.108 -2.867 27.226 1.00 48.75 342 ILE A CA 1
ATOM 2731 C C . ILE A 1 342 ? -43.171 -2.144 28.202 1.00 48.75 342 ILE A C 1
ATOM 2733 O O . ILE A 1 342 ? -43.453 -2.103 29.396 1.00 48.75 342 ILE A O 1
ATOM 2737 N N . HIS A 1 343 ? -42.120 -1.479 27.711 1.00 48.81 343 HIS A N 1
ATOM 2738 C CA . HIS A 1 343 ? -41.206 -0.703 28.564 1.00 48.81 343 HIS A CA 1
ATOM 2739 C C . HIS A 1 343 ? -41.910 0.469 29.263 1.00 48.81 343 HIS A C 1
ATOM 2741 O O . HIS A 1 343 ? -41.704 0.689 30.454 1.00 48.81 343 HIS A O 1
ATOM 2747 N N . LYS A 1 344 ? -42.808 1.168 28.556 1.00 53.78 344 LYS A N 1
ATOM 2748 C CA . LYS A 1 344 ? -43.641 2.230 29.146 1.00 53.78 344 LYS A CA 1
ATOM 2749 C C . LYS A 1 344 ? -44.627 1.695 30.180 1.00 53.78 344 LYS A C 1
ATOM 2751 O O . LYS A 1 344 ? -44.912 2.386 31.148 1.00 53.78 344 LYS A O 1
ATOM 2756 N N . MET A 1 345 ? -45.141 0.483 29.985 1.00 50.75 345 MET A N 1
ATOM 2757 C CA . MET A 1 345 ? -46.017 -0.188 30.943 1.00 50.75 345 MET A CA 1
ATOM 2758 C C . MET A 1 345 ? -45.236 -0.535 32.220 1.00 50.75 345 MET A C 1
ATOM 2760 O O . MET A 1 345 ? -45.658 -0.187 33.317 1.00 50.75 345 MET A O 1
ATOM 2764 N N . ILE A 1 346 ? -44.046 -1.123 32.079 1.00 50.25 346 ILE A N 1
ATOM 2765 C CA . ILE A 1 346 ? -43.141 -1.445 33.193 1.00 50.25 346 ILE A CA 1
ATOM 2766 C C . ILE A 1 346 ? -42.805 -0.195 34.027 1.00 50.25 346 ILE A C 1
ATOM 2768 O O . ILE A 1 346 ? -42.845 -0.228 35.259 1.00 50.25 346 ILE A O 1
ATOM 2772 N N . GLU A 1 347 ? -42.540 0.926 33.359 1.00 51.81 347 GLU A N 1
ATOM 2773 C CA . GLU A 1 347 ? -42.210 2.204 33.991 1.00 51.81 347 GLU A CA 1
ATOM 2774 C C . GLU A 1 347 ? -43.437 2.877 34.639 1.00 51.81 347 GLU A C 1
ATOM 2776 O O . GLU A 1 347 ? -43.374 3.303 35.791 1.00 51.81 347 GLU A O 1
ATOM 2781 N N . ALA A 1 348 ? -44.586 2.906 33.952 1.00 50.34 348 ALA A N 1
ATOM 2782 C CA . ALA A 1 348 ? -45.817 3.542 34.435 1.00 50.34 348 ALA A CA 1
ATOM 2783 C C . ALA A 1 348 ? -46.415 2.870 35.681 1.00 50.34 348 ALA A C 1
ATOM 2785 O O . ALA A 1 348 ? -47.070 3.535 36.484 1.00 50.34 348 ALA A O 1
ATOM 2786 N N . PHE A 1 349 ? -46.194 1.566 35.858 1.00 49.00 349 PHE A N 1
ATOM 2787 C CA . PHE A 1 349 ? -46.673 0.823 37.027 1.00 49.00 349 PHE A CA 1
ATOM 2788 C C . PHE A 1 349 ? -45.653 0.725 38.159 1.00 49.00 349 PHE A C 1
ATOM 2790 O O . PHE A 1 349 ? -45.940 0.057 39.155 1.00 49.00 349 PHE A O 1
ATOM 2797 N N . ALA A 1 350 ? -44.478 1.354 38.011 1.00 50.72 350 ALA A N 1
ATOM 2798 C CA . ALA A 1 350 ? -43.335 1.117 38.887 1.00 50.72 350 ALA A CA 1
ATOM 2799 C C . ALA A 1 350 ? -43.134 -0.394 39.111 1.00 50.72 350 ALA A C 1
ATOM 2801 O O . ALA A 1 350 ? -42.883 -0.850 40.225 1.00 50.72 350 ALA A O 1
ATOM 2802 N N . LEU A 1 351 ? -43.309 -1.201 38.053 1.00 42.66 351 LEU A N 1
ATOM 2803 C CA . LEU A 1 351 ? -43.174 -2.656 38.147 1.00 42.66 351 LEU A CA 1
ATOM 2804 C C . LEU A 1 351 ? -41.747 -3.030 38.553 1.00 42.66 351 LEU A C 1
ATOM 2806 O O . LEU A 1 351 ? -41.583 -3.991 39.286 1.00 42.66 351 LEU A O 1
ATOM 2810 N N . ASN A 1 352 ? -40.771 -2.179 38.226 1.00 43.25 352 ASN A N 1
ATOM 2811 C CA . ASN A 1 352 ? -39.394 -2.222 38.728 1.00 43.25 352 ASN A CA 1
ATOM 2812 C C . ASN A 1 352 ? -39.286 -2.195 40.268 1.00 43.25 352 ASN A C 1
ATOM 2814 O O . ASN A 1 352 ? -38.297 -2.664 40.815 1.00 43.25 352 ASN A O 1
ATOM 2818 N N . GLU A 1 353 ? -40.274 -1.627 40.969 1.00 44.31 353 GLU A N 1
ATOM 2819 C CA . GLU A 1 353 ? -40.321 -1.552 42.437 1.00 44.31 353 GLU A CA 1
ATOM 2820 C C . GLU A 1 353 ? -41.185 -2.661 43.064 1.00 44.31 353 GLU A C 1
ATOM 2822 O O . GLU A 1 353 ? -41.034 -2.964 44.246 1.00 44.31 353 GLU A O 1
ATOM 2827 N N . ARG A 1 354 ? -42.122 -3.248 42.304 1.00 41.66 354 ARG A N 1
ATOM 2828 C CA . ARG A 1 354 ? -43.133 -4.198 42.818 1.00 41.66 354 ARG A CA 1
ATOM 2829 C C . ARG A 1 354 ? -42.889 -5.652 42.437 1.00 41.66 354 ARG A C 1
ATOM 2831 O O . ARG A 1 354 ? -43.294 -6.537 43.183 1.00 41.66 354 ARG A O 1
ATOM 2838 N N . ILE A 1 355 ? -42.277 -5.890 41.285 1.00 44.78 355 ILE A N 1
ATOM 2839 C CA . ILE A 1 355 ? -41.839 -7.201 40.819 1.00 44.78 355 ILE A CA 1
ATOM 2840 C C . ILE A 1 355 ? -40.380 -7.003 40.400 1.00 44.78 355 ILE A C 1
ATOM 2842 O O . ILE A 1 355 ? -40.133 -6.536 39.283 1.00 44.78 355 ILE A O 1
ATOM 2846 N N . PRO A 1 356 ? -39.412 -7.283 41.292 1.00 43.59 356 PRO A N 1
ATOM 2847 C CA . PRO A 1 356 ? -38.031 -7.371 40.849 1.00 43.59 356 PRO A CA 1
ATOM 2848 C C . PRO A 1 356 ? -37.991 -8.435 39.737 1.00 43.59 356 PRO A C 1
ATOM 2850 O O . PRO A 1 356 ? -38.748 -9.403 39.792 1.00 43.59 356 PRO A O 1
ATOM 2853 N N . ASP A 1 357 ? -37.205 -8.197 38.689 1.00 45.53 357 ASP A N 1
ATOM 2854 C CA . ASP A 1 357 ? -36.916 -9.144 37.599 1.00 45.53 357 ASP A CA 1
ATOM 2855 C C . ASP A 1 357 ? -37.731 -9.044 36.284 1.00 45.53 357 ASP A C 1
ATOM 2857 O O . ASP A 1 357 ? -37.470 -9.793 35.346 1.00 45.53 357 ASP A O 1
ATOM 2861 N N . CYS A 1 358 ? -38.678 -8.110 36.098 1.00 40.56 358 CYS A N 1
ATOM 2862 C CA . CYS A 1 358 ? -39.436 -8.051 34.822 1.00 40.56 358 CYS A CA 1
ATOM 2863 C C . CYS A 1 358 ? -38.612 -7.589 33.599 1.00 40.56 358 CYS A C 1
ATOM 2865 O O . CYS A 1 358 ? -38.861 -8.046 32.485 1.00 40.56 358 CYS A O 1
ATOM 2867 N N . LYS A 1 359 ? -37.647 -6.679 33.788 1.00 44.50 359 LYS A N 1
ATOM 2868 C CA . LYS A 1 359 ? -36.640 -6.334 32.762 1.00 44.50 359 LYS A CA 1
ATOM 2869 C C . LYS A 1 359 ? -35.505 -7.361 32.704 1.00 44.50 359 LYS A C 1
ATOM 2871 O O . LYS A 1 359 ? -34.865 -7.496 31.669 1.00 44.50 359 LYS A O 1
ATOM 2876 N N . GLU A 1 360 ? -35.278 -8.045 33.821 1.00 48.12 360 GLU A N 1
ATOM 2877 C CA . GLU A 1 360 ? -34.221 -9.032 34.023 1.00 48.12 360 GLU A CA 1
ATOM 2878 C C . GLU A 1 360 ? -34.538 -10.280 33.202 1.00 48.12 360 GLU A C 1
ATOM 2880 O O . GLU A 1 360 ? -33.787 -10.573 32.286 1.00 48.12 360 GLU A O 1
ATOM 2885 N N . LYS A 1 361 ? -35.732 -10.874 33.341 1.00 50.75 361 LYS A N 1
ATOM 2886 C CA . LYS A 1 361 ? -36.146 -12.106 32.639 1.00 50.75 361 LYS A CA 1
ATOM 2887 C C . LYS A 1 361 ? -35.954 -12.107 31.117 1.00 50.75 361 LYS A C 1
ATOM 2889 O O . LYS A 1 361 ? -35.449 -13.076 30.572 1.00 50.75 361 LYS A O 1
ATOM 2894 N N . ALA A 1 362 ? -36.293 -11.018 30.420 1.00 49.97 362 ALA A N 1
ATOM 2895 C CA . ALA A 1 362 ? -36.161 -10.961 28.957 1.00 49.97 362 ALA A CA 1
ATOM 2896 C C . ALA A 1 362 ? -34.699 -10.958 28.471 1.00 49.97 362 ALA A C 1
ATOM 2898 O O . ALA A 1 362 ? -34.418 -11.381 27.350 1.00 49.97 362 ALA A O 1
ATOM 2899 N N . GLY A 1 363 ? -33.774 -10.453 29.289 1.00 48.75 363 GLY A N 1
ATOM 2900 C CA . GLY A 1 363 ? -32.347 -10.570 29.022 1.00 48.75 363 GLY A CA 1
ATOM 2901 C C . GLY A 1 363 ? -31.723 -11.804 29.686 1.00 48.75 363 GLY A C 1
ATOM 2902 O O . GLY A 1 363 ? -30.710 -12.290 29.195 1.00 48.75 363 GLY A O 1
ATOM 2903 N N . GLN A 1 364 ? -32.307 -12.290 30.780 1.00 59.53 364 GLN A N 1
ATOM 2904 C CA . GLN A 1 364 ? -31.855 -13.443 31.550 1.00 59.53 364 GLN A CA 1
ATOM 2905 C C . GLN A 1 364 ? -31.958 -14.702 30.698 1.00 59.53 364 GLN A C 1
ATOM 2907 O O . GLN A 1 364 ? -31.011 -15.459 30.667 1.00 59.53 364 GLN A O 1
ATOM 2912 N N . ASP A 1 365 ? -32.982 -14.839 29.851 1.00 60.22 365 ASP A N 1
ATOM 2913 C CA . ASP A 1 365 ? -33.061 -15.974 28.921 1.00 60.22 365 ASP A CA 1
ATOM 2914 C C . ASP A 1 365 ? -31.938 -15.984 27.858 1.00 60.22 365 ASP A C 1
ATOM 2916 O O . ASP A 1 365 ? -31.528 -17.045 27.389 1.00 60.22 365 ASP A O 1
ATOM 2920 N N . LEU A 1 366 ? -31.437 -14.809 27.445 1.00 59.59 366 LEU A N 1
ATOM 2921 C CA . LEU A 1 366 ? -30.268 -14.701 26.557 1.00 59.59 366 LEU A CA 1
ATOM 2922 C C . LEU A 1 366 ? -28.965 -14.922 27.333 1.00 59.59 366 LEU A C 1
ATOM 2924 O O . LEU A 1 366 ? -28.013 -15.462 26.780 1.00 59.59 366 LEU A O 1
ATOM 2928 N N . PHE A 1 367 ? -28.922 -14.491 28.590 1.00 63.06 367 PHE A N 1
ATOM 2929 C CA . PHE A 1 367 ? -27.782 -14.680 29.475 1.00 63.06 367 PHE A CA 1
ATOM 2930 C C . PHE A 1 367 ? -27.624 -16.148 29.868 1.00 63.06 367 PHE A C 1
ATOM 2932 O O . PHE A 1 367 ? -26.563 -16.692 29.631 1.00 63.06 367 PHE A O 1
ATOM 2939 N N . ASP A 1 368 ? -28.689 -16.815 30.304 1.00 69.06 368 ASP A N 1
ATOM 2940 C CA . ASP A 1 368 ? -28.759 -18.253 30.594 1.00 69.06 368 ASP A CA 1
ATOM 2941 C C . ASP A 1 368 ? -28.440 -19.115 29.358 1.00 69.06 368 ASP A C 1
ATOM 2943 O O . ASP A 1 368 ? -28.050 -20.272 29.476 1.00 69.06 368 ASP A O 1
ATOM 2947 N N . PHE A 1 369 ? -28.634 -18.578 28.149 1.00 67.44 369 PHE A N 1
ATOM 2948 C CA . PHE A 1 369 ? -28.190 -19.221 26.910 1.00 67.44 369 PHE A CA 1
ATOM 2949 C C . PHE A 1 369 ? -26.679 -19.058 26.669 1.00 67.44 369 PHE A C 1
ATOM 2951 O O . PHE A 1 369 ? -26.058 -19.931 26.068 1.00 67.44 369 PHE A O 1
ATOM 2958 N N . LEU A 1 370 ? -26.104 -17.928 27.082 1.00 67.00 370 LEU A N 1
ATOM 2959 C CA . LEU A 1 370 ? -24.683 -17.617 26.928 1.00 67.00 370 LEU A CA 1
ATOM 2960 C C . LEU A 1 370 ? -23.827 -18.137 28.090 1.00 67.00 370 LEU A C 1
ATOM 2962 O O . LEU A 1 370 ? -22.637 -18.307 27.890 1.00 67.00 370 LEU A O 1
ATOM 2966 N N . ASP A 1 371 ? -24.416 -18.370 29.258 1.00 74.88 371 ASP A N 1
ATOM 2967 C CA . ASP A 1 371 ? -23.828 -18.919 30.483 1.00 74.88 371 ASP A CA 1
ATOM 2968 C C . ASP A 1 371 ? -24.154 -20.427 30.546 1.00 74.88 371 ASP A C 1
ATOM 2970 O O . ASP A 1 371 ? -25.102 -20.859 31.206 1.00 74.88 371 ASP A O 1
ATOM 2974 N N . GLU A 1 372 ? -23.436 -21.235 29.751 1.00 70.75 372 GLU A N 1
ATOM 2975 C CA . GLU A 1 372 ? -23.717 -22.677 29.612 1.00 70.75 372 GLU A CA 1
ATOM 2976 C C . GLU A 1 372 ? -23.482 -23.468 30.911 1.00 70.75 372 GLU A C 1
ATOM 2978 O O . GLU A 1 372 ? -24.112 -24.515 31.111 1.00 70.75 372 GLU A O 1
ATOM 2983 N N . ASP A 1 373 ? -22.590 -23.002 31.791 1.00 74.81 373 ASP A N 1
ATOM 2984 C CA . ASP A 1 373 ? -22.295 -23.642 33.075 1.00 74.81 373 ASP A CA 1
ATOM 2985 C C . ASP A 1 373 ? -23.136 -23.100 34.247 1.00 74.81 373 ASP A C 1
ATOM 2987 O O . ASP A 1 373 ? -23.129 -23.701 35.331 1.00 74.81 373 ASP A O 1
ATOM 2991 N N . ALA A 1 374 ? -23.961 -22.080 33.987 1.00 75.44 374 ALA A N 1
ATOM 2992 C CA . ALA A 1 374 ? -24.892 -21.447 34.914 1.00 75.44 374 ALA A CA 1
ATOM 2993 C C . ALA A 1 374 ? -24.198 -20.907 36.174 1.00 75.44 374 ALA A C 1
ATOM 2995 O O . ALA A 1 374 ? -24.748 -20.987 37.284 1.00 75.44 374 ALA A O 1
ATOM 2996 N N . ASP A 1 375 ? -22.976 -20.393 36.024 1.00 70.62 375 ASP A N 1
ATOM 2997 C CA . ASP A 1 375 ? -22.186 -19.850 37.128 1.00 70.62 375 ASP A CA 1
ATOM 2998 C C . ASP A 1 375 ? -22.559 -18.391 37.477 1.00 70.62 375 ASP A C 1
ATOM 3000 O O . ASP A 1 375 ? -22.132 -17.856 38.511 1.00 70.62 375 ASP A O 1
ATOM 3004 N N . GLY A 1 376 ? -23.448 -17.784 36.682 1.00 70.25 376 GLY A N 1
ATOM 3005 C CA . GLY A 1 376 ? -23.933 -16.417 36.826 1.00 70.25 376 GLY A CA 1
ATOM 3006 C C . GLY A 1 376 ? -23.063 -15.384 36.109 1.00 70.25 376 GLY A C 1
ATOM 3007 O O . GLY A 1 376 ? -23.289 -14.176 36.281 1.00 70.25 376 GLY A O 1
ATOM 3008 N N . TYR A 1 377 ? -22.078 -15.824 35.328 1.00 72.88 377 TYR A N 1
ATOM 3009 C CA . TYR A 1 377 ? -21.148 -15.001 34.577 1.00 72.88 377 TYR A CA 1
ATOM 3010 C C . TYR A 1 377 ? -20.935 -15.568 33.173 1.00 72.88 377 TYR A C 1
ATOM 3012 O O . TYR A 1 377 ? -20.717 -16.747 32.973 1.00 72.88 377 TYR A O 1
ATOM 3020 N N . MET A 1 378 ? -20.908 -14.692 32.171 1.00 75.19 378 MET A N 1
ATOM 3021 C CA . MET A 1 378 ? -20.485 -15.103 30.832 1.00 75.19 378 MET A CA 1
ATOM 3022 C C . MET A 1 378 ? -18.972 -14.904 30.697 1.00 75.19 378 MET A C 1
ATOM 3024 O O . MET A 1 378 ? -18.484 -13.771 30.840 1.00 75.19 378 MET A O 1
ATOM 3028 N N . THR A 1 379 ? -18.242 -15.979 30.398 1.00 79.88 379 THR A N 1
ATOM 3029 C CA . THR A 1 379 ? -16.802 -15.963 30.116 1.00 79.88 379 THR A CA 1
ATOM 3030 C C . THR A 1 379 ? -16.506 -15.773 28.622 1.00 79.88 379 THR A C 1
ATOM 3032 O O . THR A 1 379 ? -17.387 -15.764 27.757 1.00 79.88 379 THR A O 1
ATOM 3035 N N . VAL A 1 380 ? -15.223 -15.587 28.290 1.00 75.25 380 VAL A N 1
ATOM 3036 C CA . VAL A 1 380 ? -14.760 -15.528 26.892 1.00 75.25 380 VAL A CA 1
ATOM 3037 C C . VAL A 1 380 ? -15.006 -16.852 26.169 1.00 75.25 380 VAL A C 1
ATOM 3039 O O . VAL A 1 380 ? -15.330 -16.828 24.981 1.00 75.25 380 VAL A O 1
ATOM 3042 N N . ASP A 1 381 ? -14.855 -17.975 26.870 1.00 75.38 381 ASP A N 1
ATOM 3043 C CA . ASP A 1 381 ? -14.998 -19.309 26.290 1.00 75.38 381 ASP A CA 1
ATOM 3044 C C . ASP A 1 381 ? -16.471 -19.585 25.949 1.00 75.38 381 ASP A C 1
ATOM 3046 O O . ASP A 1 381 ? -16.764 -19.954 24.808 1.00 75.38 381 ASP A O 1
ATOM 3050 N N . ASP A 1 382 ? -17.406 -19.239 26.843 1.00 74.62 382 ASP A N 1
ATOM 3051 C CA . ASP A 1 382 ? -18.846 -19.414 26.587 1.00 74.62 382 ASP A CA 1
ATOM 3052 C C . ASP A 1 382 ? -19.325 -18.558 25.408 1.00 74.62 382 ASP A C 1
ATOM 3054 O O . ASP A 1 382 ? -20.105 -18.990 24.549 1.00 74.62 382 ASP A O 1
ATOM 3058 N N . LEU A 1 383 ? -18.804 -17.329 25.304 1.00 74.00 383 LEU A N 1
ATOM 3059 C CA . LEU A 1 383 ? -19.079 -16.462 24.165 1.00 74.00 383 LEU A CA 1
ATOM 3060 C C . LEU A 1 383 ? -18.483 -17.036 22.870 1.00 74.00 383 LEU A C 1
ATOM 3062 O O . LEU A 1 383 ? -19.130 -16.989 21.822 1.00 74.00 383 LEU A O 1
ATOM 3066 N N . MET A 1 384 ? -17.262 -17.571 22.910 1.00 77.00 384 MET A N 1
ATOM 3067 C CA . MET A 1 384 ? -16.603 -18.160 21.741 1.00 77.00 384 MET A CA 1
ATOM 3068 C C . MET A 1 384 ? -17.369 -19.369 21.207 1.00 77.00 384 MET A C 1
ATOM 3070 O O . MET A 1 384 ? -17.604 -19.441 19.995 1.00 77.00 384 MET A O 1
ATOM 3074 N N . ASP A 1 385 ? -17.825 -20.255 22.088 1.00 78.56 385 ASP A N 1
ATOM 3075 C CA . ASP A 1 385 ? -18.616 -21.433 21.728 1.00 78.56 385 ASP A CA 1
ATOM 3076 C C . ASP A 1 385 ? -19.951 -21.033 21.088 1.00 78.56 385 ASP A C 1
ATOM 3078 O O . ASP A 1 385 ? -20.360 -21.563 20.044 1.00 78.56 385 ASP A O 1
ATOM 3082 N N . ASN A 1 386 ? -20.567 -19.966 21.593 1.00 73.00 386 ASN A N 1
ATOM 3083 C CA . ASN A 1 386 ? -21.775 -19.398 21.010 1.00 73.00 386 ASN A CA 1
ATOM 3084 C C . ASN A 1 386 ? -21.548 -18.684 19.666 1.00 73.00 386 ASN A C 1
ATOM 3086 O O . ASN A 1 386 ? -22.465 -18.622 18.834 1.00 73.00 386 ASN A O 1
ATOM 3090 N N . LEU A 1 387 ? -20.331 -18.223 19.376 1.00 76.62 387 LEU A N 1
ATOM 3091 C CA . LEU A 1 387 ? -19.955 -17.610 18.097 1.00 76.62 387 LEU A CA 1
ATOM 3092 C C . LEU A 1 387 ? -19.475 -18.623 17.043 1.00 76.62 387 LEU A C 1
ATOM 3094 O O . LEU A 1 387 ? -19.317 -18.248 15.870 1.00 76.62 387 LEU A O 1
ATOM 3098 N N . LEU A 1 388 ? -19.334 -19.909 17.393 1.00 71.62 388 LEU A N 1
ATOM 3099 C CA . LEU A 1 388 ? -19.091 -20.997 16.440 1.00 71.62 388 LEU A CA 1
ATOM 3100 C C . LEU A 1 388 ? -20.267 -21.074 15.447 1.00 71.62 388 LEU A C 1
ATOM 3102 O O . LEU A 1 388 ? -21.364 -21.552 15.746 1.00 71.62 388 LEU A O 1
ATOM 3106 N N . GLY A 1 389 ? -20.057 -20.531 14.247 1.00 67.19 389 GLY A N 1
ATOM 3107 C CA . GLY A 1 389 ? -21.056 -20.469 13.174 1.00 67.19 389 GLY A CA 1
ATOM 3108 C C . GLY A 1 389 ? -21.180 -19.105 12.493 1.00 67.19 389 GLY A C 1
ATOM 3109 O O . GLY A 1 389 ? -21.705 -19.039 11.378 1.00 67.19 389 GLY A O 1
ATOM 3110 N N . LEU A 1 390 ? -20.650 -18.039 13.102 1.00 68.81 390 LEU A N 1
ATOM 3111 C CA . LEU A 1 390 ? -20.550 -16.728 12.462 1.00 68.81 390 LEU A CA 1
ATOM 3112 C C . LEU A 1 390 ? -19.656 -16.828 11.208 1.00 68.81 390 LEU A C 1
ATOM 3114 O O . LEU A 1 390 ? -18.620 -17.495 11.221 1.00 68.81 390 LEU A O 1
ATOM 3118 N N . LYS A 1 391 ? -20.039 -16.178 10.102 1.00 69.75 391 LYS A N 1
ATOM 3119 C CA . LYS A 1 391 ? -19.218 -16.103 8.880 1.00 69.75 391 LYS A CA 1
ATOM 3120 C C . LYS A 1 391 ? -18.973 -14.637 8.499 1.00 69.75 391 LYS A C 1
ATOM 3122 O O . LYS A 1 391 ? -19.920 -13.990 8.058 1.00 69.75 391 LYS A O 1
ATOM 3127 N N . PRO A 1 392 ? -17.729 -14.123 8.612 1.00 75.56 392 PRO A N 1
ATOM 3128 C CA . PRO A 1 392 ? -16.516 -14.820 9.065 1.00 75.56 392 PRO A CA 1
ATOM 3129 C C . PRO A 1 392 ? -16.541 -15.120 10.573 1.00 75.56 392 PRO A C 1
ATOM 3131 O O . PRO A 1 392 ? -17.170 -14.376 11.331 1.00 75.56 392 PRO A O 1
ATOM 3134 N N . ALA A 1 393 ? -15.854 -16.195 10.980 1.00 76.31 393 ALA A N 1
ATOM 3135 C CA . ALA A 1 393 ? -15.746 -16.611 12.381 1.00 76.31 393 ALA A CA 1
ATOM 3136 C C . ALA A 1 393 ? -15.171 -15.478 13.242 1.00 76.31 393 ALA A C 1
ATOM 3138 O O . ALA A 1 393 ? -14.358 -14.693 12.749 1.00 76.31 393 ALA A O 1
ATOM 3139 N N . ALA A 1 394 ? -15.629 -15.364 14.487 1.00 77.50 394 ALA A N 1
ATOM 3140 C CA . ALA A 1 394 ? -15.041 -14.435 15.446 1.00 77.50 394 ALA A CA 1
ATOM 3141 C C . ALA A 1 394 ? -13.657 -14.942 15.877 1.00 77.50 394 ALA A C 1
ATOM 3143 O O . ALA A 1 394 ? -13.478 -16.149 16.051 1.00 77.50 394 ALA A O 1
ATOM 3144 N N . SER A 1 395 ? -12.674 -14.046 16.000 1.00 81.88 395 SER A N 1
ATOM 3145 C CA . SER A 1 395 ? -11.389 -14.405 16.613 1.00 81.88 395 SER A CA 1
ATOM 3146 C C . SER A 1 395 ? -11.476 -14.338 18.138 1.00 81.88 395 SER A C 1
ATOM 3148 O O . SER A 1 395 ? -12.321 -13.636 18.691 1.00 81.88 395 SER A O 1
ATOM 3150 N N . GLU A 1 396 ? -10.566 -15.027 18.823 1.00 76.06 396 GLU A N 1
ATOM 3151 C CA . GLU A 1 396 ? -10.477 -14.985 20.286 1.00 76.06 396 GLU A CA 1
ATOM 3152 C C . GLU A 1 396 ? -10.225 -13.552 20.790 1.00 76.06 396 GLU A C 1
ATOM 3154 O O . GLU A 1 396 ? -10.811 -13.114 21.776 1.00 76.06 396 GLU A O 1
ATOM 3159 N N . GLU A 1 397 ? -9.409 -12.765 20.079 1.00 75.44 397 GLU A N 1
ATOM 3160 C CA . GLU A 1 397 ? -9.212 -11.347 20.386 1.00 75.44 397 GLU A CA 1
ATOM 3161 C C . GLU A 1 397 ? -10.480 -10.512 20.184 1.00 75.44 397 GLU A C 1
ATOM 3163 O O . GLU A 1 397 ? -10.730 -9.613 20.985 1.00 75.44 397 GLU A O 1
ATOM 3168 N N . GLU A 1 398 ? -11.284 -10.796 19.152 1.00 74.06 398 GLU A N 1
ATOM 3169 C CA . GLU A 1 398 ? -12.577 -10.133 18.942 1.00 74.06 398 GLU A CA 1
ATOM 3170 C C . GLU A 1 398 ? -13.534 -10.447 20.099 1.00 74.06 398 GLU A C 1
ATOM 3172 O O . GLU A 1 398 ? -14.167 -9.532 20.624 1.00 74.06 398 GLU A O 1
ATOM 3177 N N . ALA A 1 399 ? -13.594 -11.704 20.549 1.00 75.50 399 ALA A N 1
ATOM 3178 C CA . ALA A 1 399 ? -14.406 -12.108 21.695 1.00 75.50 399 ALA A CA 1
ATOM 3179 C C . ALA A 1 399 ? -13.927 -11.452 22.997 1.00 75.50 399 ALA A C 1
ATOM 3181 O O . ALA A 1 399 ? -14.734 -10.871 23.717 1.00 75.50 399 ALA A O 1
ATOM 3182 N N . LYS A 1 400 ? -12.613 -11.426 23.256 1.00 77.50 400 LYS A N 1
ATOM 3183 C CA . LYS A 1 400 ? -12.027 -10.720 24.411 1.00 77.50 400 LYS A CA 1
ATOM 3184 C C . LYS A 1 400 ? -12.345 -9.229 24.400 1.00 77.50 400 LYS A C 1
ATOM 3186 O O . LYS A 1 400 ? -12.658 -8.661 25.443 1.00 77.50 400 LYS A O 1
ATOM 3191 N N . GLN A 1 401 ? -12.276 -8.584 23.236 1.00 75.19 401 GLN A N 1
ATOM 3192 C CA . GLN A 1 401 ? -12.658 -7.179 23.089 1.00 75.19 401 GLN A CA 1
ATOM 3193 C C . GLN A 1 401 ? -14.157 -6.967 23.317 1.00 75.19 401 GLN A C 1
ATOM 3195 O O . GLN A 1 401 ? -14.533 -5.972 23.934 1.00 75.19 401 GLN A O 1
ATOM 3200 N N . LEU A 1 402 ? -15.006 -7.889 22.853 1.00 75.94 402 LEU A N 1
ATOM 3201 C CA . LEU A 1 402 ? -16.454 -7.836 23.054 1.00 75.94 402 LEU A CA 1
ATOM 3202 C C . LEU A 1 402 ? -16.814 -7.980 24.539 1.00 75.94 402 LEU A C 1
ATOM 3204 O O . LEU A 1 402 ? -17.532 -7.138 25.069 1.00 75.94 402 LEU A O 1
ATOM 3208 N N . VAL A 1 403 ? -16.239 -8.976 25.219 1.00 78.00 403 VAL A N 1
ATOM 3209 C CA . VAL A 1 403 ? -16.371 -9.204 26.668 1.00 78.00 403 VAL A CA 1
ATOM 3210 C C . VAL A 1 403 ? -15.889 -7.986 27.449 1.00 78.00 403 VAL A C 1
ATOM 3212 O O . VAL A 1 403 ? -16.601 -7.484 28.312 1.00 78.00 403 VAL A O 1
ATOM 3215 N N . ALA A 1 404 ? -14.724 -7.434 27.101 1.00 78.62 404 ALA A N 1
ATOM 3216 C CA . ALA A 1 404 ? -14.207 -6.229 27.746 1.00 78.62 404 ALA A CA 1
ATOM 3217 C C . ALA A 1 404 ? -15.110 -5.002 27.524 1.00 78.62 404 ALA A C 1
ATOM 3219 O O . ALA A 1 404 ? -15.247 -4.168 28.424 1.00 78.62 404 ALA A O 1
ATOM 3220 N N . ALA A 1 405 ? -15.728 -4.885 26.344 1.00 76.62 405 ALA A N 1
ATOM 3221 C CA . ALA A 1 405 ? -16.684 -3.826 26.040 1.00 76.62 405 ALA A CA 1
ATOM 3222 C C . ALA A 1 405 ? -17.984 -3.990 26.841 1.00 76.62 405 ALA A C 1
ATOM 3224 O O . ALA A 1 405 ? -18.462 -3.009 27.408 1.00 76.62 405 ALA A O 1
ATOM 3225 N N . MET A 1 406 ? -18.515 -5.211 26.950 1.00 77.19 406 MET A N 1
ATOM 3226 C CA . MET A 1 406 ? -19.678 -5.524 27.790 1.00 77.19 406 MET A CA 1
ATOM 3227 C C . MET A 1 406 ? -19.379 -5.249 29.271 1.00 77.19 406 MET A C 1
ATOM 3229 O O . MET A 1 406 ? -20.154 -4.584 29.954 1.00 77.19 406 MET A O 1
ATOM 3233 N N . ALA A 1 407 ? -18.199 -5.643 29.753 1.00 77.25 407 ALA A N 1
ATOM 3234 C CA . ALA A 1 407 ? -17.745 -5.429 31.127 1.00 77.25 407 ALA A CA 1
ATOM 3235 C C . ALA A 1 407 ? -17.352 -3.969 31.451 1.00 77.25 407 ALA A C 1
ATOM 3237 O O . ALA A 1 407 ? -16.862 -3.694 32.548 1.00 77.25 407 ALA A O 1
ATOM 3238 N N . HIS A 1 408 ? -17.538 -3.018 30.521 1.00 77.56 408 HIS A N 1
ATOM 3239 C CA . HIS A 1 408 ? -17.189 -1.598 30.683 1.00 77.56 408 HIS A CA 1
ATOM 3240 C C . HIS A 1 408 ? -15.721 -1.365 31.099 1.00 77.56 408 HIS A C 1
ATOM 3242 O O . HIS A 1 408 ? -15.398 -0.441 31.848 1.00 77.56 408 HIS A O 1
ATOM 3248 N N . GLY A 1 409 ? -14.806 -2.215 30.622 1.00 62.31 409 GLY A N 1
ATOM 3249 C CA . GLY A 1 409 ? -13.371 -2.099 30.892 1.00 62.31 409 GLY A CA 1
ATOM 3250 C C . GLY A 1 409 ? -12.932 -2.490 32.308 1.00 62.31 409 GLY A C 1
ATOM 3251 O O . GLY A 1 409 ? -11.767 -2.272 32.660 1.00 62.31 409 GLY A O 1
ATOM 3252 N N . VAL A 1 410 ? -13.811 -3.075 33.129 1.00 58.78 410 VAL A N 1
ATOM 3253 C CA . VAL A 1 410 ? -13.405 -3.678 34.406 1.00 58.78 410 VAL A CA 1
ATOM 3254 C C . VAL A 1 410 ? -12.512 -4.882 34.098 1.00 58.78 410 VAL A C 1
ATOM 3256 O O . VAL A 1 410 ? -12.869 -5.742 33.301 1.00 58.78 410 VAL A O 1
ATOM 3259 N N . ARG A 1 411 ? -11.313 -4.933 34.697 1.00 46.88 411 ARG A N 1
ATOM 3260 C CA . ARG A 1 411 ? -10.396 -6.075 34.551 1.00 46.88 411 ARG A CA 1
ATOM 3261 C C . ARG A 1 411 ? -10.991 -7.303 35.242 1.00 46.88 411 ARG A C 1
ATOM 3263 O O . ARG A 1 411 ? -10.741 -7.528 36.422 1.00 46.88 411 ARG A O 1
ATOM 3270 N N . GLY A 1 412 ? -11.756 -8.069 34.486 1.00 54.00 412 GLY A N 1
ATOM 3271 C CA . GLY A 1 412 ? -12.305 -9.367 34.837 1.00 54.00 412 GLY A CA 1
ATOM 3272 C C . GLY A 1 412 ? -12.985 -9.925 33.595 1.00 54.00 412 GLY A C 1
ATOM 3273 O O . GLY A 1 412 ? -13.707 -9.201 32.922 1.00 54.00 412 GLY A O 1
ATOM 3274 N N . GLU A 1 413 ? -12.714 -11.181 33.263 1.00 66.50 413 GLU A N 1
ATOM 3275 C CA . GLU A 1 413 ? -13.231 -11.878 32.071 1.00 66.50 413 GLU A CA 1
ATOM 3276 C C . GLU A 1 413 ? -14.717 -12.253 32.197 1.00 66.50 413 GLU A C 1
ATOM 3278 O O . GLU A 1 413 ? -15.206 -13.082 31.444 1.00 66.50 413 GLU A O 1
ATOM 3283 N N . LEU A 1 414 ? -15.420 -11.649 33.158 1.00 73.25 414 LEU A N 1
ATOM 3284 C CA . LEU A 1 414 ? -16.757 -12.026 33.584 1.00 73.25 414 LEU A CA 1
ATOM 3285 C C . LEU A 1 414 ? -17.719 -10.890 33.257 1.00 73.25 414 LEU A C 1
ATOM 3287 O O . LEU A 1 4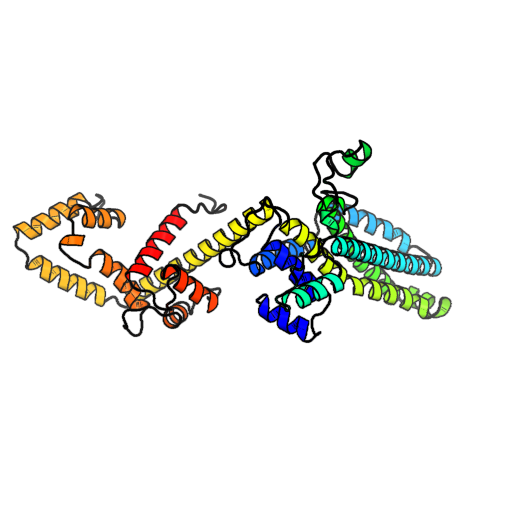14 ? -17.572 -9.775 33.770 1.00 73.25 414 LEU A O 1
ATOM 3291 N N . VAL A 1 415 ? -18.701 -11.180 32.411 1.00 71.06 415 VAL A N 1
ATOM 3292 C CA . VAL A 1 415 ? -19.802 -10.265 32.103 1.00 71.06 415 VAL A CA 1
ATOM 3293 C C . VAL A 1 415 ? -20.998 -10.671 32.945 1.00 71.06 415 VAL A C 1
ATOM 3295 O O . VAL A 1 415 ? -21.467 -11.801 32.849 1.00 71.06 415 VAL A O 1
ATOM 3298 N N . SER A 1 416 ? -21.504 -9.754 33.768 1.00 74.69 416 SER A N 1
ATOM 3299 C CA . SER A 1 416 ? -22.764 -9.968 34.481 1.00 74.69 416 SER A CA 1
ATOM 3300 C C . SER A 1 416 ? -23.966 -9.688 33.583 1.00 74.69 416 SER A C 1
ATOM 3302 O O . SER A 1 416 ? -23.882 -8.931 32.611 1.00 74.69 416 SER A O 1
ATOM 3304 N N . PHE A 1 417 ? -25.123 -10.224 33.963 1.00 66.56 417 PHE A N 1
ATOM 3305 C CA . PHE A 1 417 ? -26.385 -9.973 33.272 1.00 66.56 417 PHE A CA 1
ATOM 3306 C C . PHE A 1 417 ? -26.639 -8.476 32.990 1.00 66.56 417 PHE A C 1
ATOM 3308 O O . PHE A 1 417 ? -26.887 -8.065 31.854 1.00 66.56 417 PHE A O 1
ATOM 3315 N N . TYR A 1 418 ? -26.501 -7.637 34.020 1.00 66.62 418 TYR A N 1
ATOM 3316 C CA . TYR A 1 418 ? -26.719 -6.191 33.925 1.00 66.62 418 TYR A CA 1
ATOM 3317 C C . TYR A 1 418 ? -25.784 -5.510 32.918 1.00 66.62 418 TYR A C 1
ATOM 3319 O O . TYR A 1 418 ? -26.186 -4.570 32.227 1.00 66.62 418 TYR A O 1
ATOM 3327 N N . GLN A 1 419 ? -24.540 -5.980 32.822 1.00 71.56 419 GLN A N 1
ATOM 3328 C CA . GLN A 1 419 ? -23.548 -5.473 31.877 1.00 71.56 419 GLN A CA 1
ATOM 3329 C C . GLN A 1 419 ? -23.906 -5.842 30.435 1.00 71.56 419 GLN A C 1
ATOM 3331 O O . GLN A 1 419 ? -23.846 -4.980 29.556 1.00 71.56 419 GLN A O 1
ATOM 3336 N N . LEU A 1 420 ? -24.348 -7.083 30.202 1.00 67.50 420 LEU A N 1
ATOM 3337 C CA . LEU A 1 420 ? -24.814 -7.535 28.891 1.00 67.50 420 LEU A CA 1
ATOM 3338 C C . LEU A 1 420 ? -26.059 -6.759 28.438 1.00 67.50 420 LEU A C 1
ATOM 3340 O O . LEU A 1 420 ? -26.085 -6.250 27.319 1.00 67.50 420 LEU A O 1
ATOM 3344 N N . ALA A 1 421 ? -27.062 -6.615 29.307 1.00 66.88 421 ALA A N 1
ATOM 3345 C CA . ALA A 1 421 ? -28.299 -5.899 28.990 1.00 66.88 421 ALA A CA 1
ATOM 3346 C C . ALA A 1 421 ? -28.038 -4.423 28.642 1.00 66.88 421 ALA A C 1
ATOM 3348 O O . ALA A 1 421 ? -28.529 -3.922 27.632 1.00 66.88 421 ALA A O 1
ATOM 3349 N N . THR A 1 422 ? -27.195 -3.749 29.433 1.00 71.88 422 THR A N 1
ATOM 3350 C CA . THR A 1 422 ? -26.796 -2.355 29.173 1.00 71.88 422 THR A CA 1
ATOM 3351 C C . THR A 1 422 ? -26.067 -2.230 27.835 1.00 71.88 422 THR A C 1
ATOM 3353 O O . THR A 1 422 ? -26.343 -1.321 27.054 1.00 71.88 422 THR A O 1
ATOM 3356 N N . TRP A 1 423 ? -25.168 -3.169 27.530 1.00 78.44 423 TRP A N 1
ATOM 3357 C CA . TRP A 1 423 ? -24.448 -3.190 26.259 1.00 78.44 423 TRP A CA 1
ATOM 3358 C C . TRP A 1 423 ? -25.383 -3.386 25.055 1.00 78.44 423 TRP A C 1
ATOM 3360 O O . TRP A 1 423 ? -25.215 -2.702 24.046 1.00 78.44 423 TRP A O 1
ATOM 3370 N N . ILE A 1 424 ? -26.389 -4.264 25.152 1.00 72.12 424 ILE A N 1
ATOM 3371 C CA . ILE A 1 424 ? -27.385 -4.478 24.086 1.00 72.12 424 ILE A CA 1
ATOM 3372 C C . ILE A 1 424 ? -28.142 -3.181 23.783 1.00 72.12 424 ILE A C 1
ATOM 3374 O O . ILE A 1 424 ? -28.205 -2.777 22.619 1.00 72.12 424 ILE A O 1
ATOM 3378 N N . ASP A 1 425 ? -28.660 -2.511 24.816 1.00 70.75 425 ASP A N 1
ATOM 3379 C CA . ASP A 1 425 ? -29.391 -1.247 24.670 1.00 70.75 425 ASP A CA 1
ATOM 3380 C C . ASP A 1 425 ? -28.507 -0.166 24.021 1.00 70.75 425 ASP A C 1
ATOM 3382 O O . ASP A 1 425 ? -28.920 0.505 23.070 1.00 70.75 425 ASP A O 1
ATOM 3386 N N . GLU A 1 426 ? -27.249 -0.042 24.462 1.00 72.31 426 GLU A N 1
ATOM 3387 C CA . GLU A 1 426 ? -26.298 0.903 23.875 1.00 72.31 426 GLU A CA 1
ATOM 3388 C C . GLU A 1 426 ? -26.006 0.620 22.397 1.00 72.31 426 GLU A C 1
ATOM 3390 O O . GLU A 1 426 ? -25.942 1.550 21.585 1.00 72.31 426 GLU A O 1
ATOM 3395 N N . ILE A 1 427 ? -25.794 -0.644 22.025 1.00 69.31 427 ILE A N 1
ATOM 3396 C CA . ILE A 1 427 ? -25.508 -1.022 20.638 1.00 69.31 427 ILE A CA 1
ATOM 3397 C C . ILE A 1 427 ? -26.739 -0.815 19.754 1.00 69.31 427 ILE A C 1
ATOM 3399 O O . ILE A 1 427 ? -26.587 -0.313 18.637 1.00 69.31 427 ILE A O 1
ATOM 3403 N N . GLU A 1 428 ? -27.948 -1.126 20.230 1.00 68.69 428 GLU A N 1
ATOM 3404 C CA . GLU A 1 428 ? -29.185 -0.846 19.496 1.00 68.69 428 GLU A CA 1
ATOM 3405 C C . GLU A 1 428 ? -29.381 0.651 19.244 1.00 68.69 428 GLU A C 1
ATOM 3407 O O . GLU A 1 428 ? -29.679 1.051 18.115 1.00 68.69 428 GLU A O 1
ATOM 3412 N N . ASP A 1 429 ? -29.183 1.495 20.255 1.00 69.00 429 ASP A N 1
ATOM 3413 C CA . ASP A 1 429 ? -29.329 2.943 20.110 1.00 69.00 429 ASP A CA 1
ATOM 3414 C C . ASP A 1 429 ? -28.275 3.526 19.161 1.00 69.00 429 ASP A C 1
ATOM 3416 O O . ASP A 1 429 ? -28.594 4.332 18.274 1.00 69.00 429 ASP A O 1
ATOM 3420 N N . ARG A 1 430 ? -27.025 3.053 19.250 1.00 68.12 430 ARG A N 1
ATOM 3421 C CA . ARG A 1 430 ? -25.976 3.424 18.290 1.00 68.12 430 ARG A CA 1
ATOM 3422 C C . ARG A 1 430 ? -26.319 2.943 16.876 1.00 68.12 430 ARG A C 1
ATOM 3424 O O . ARG A 1 430 ? -26.151 3.713 15.929 1.00 68.12 430 ARG A O 1
ATOM 3431 N N . ALA A 1 431 ? -26.863 1.738 16.713 1.00 65.44 431 ALA A N 1
ATOM 3432 C CA . ALA A 1 431 ? -27.301 1.207 15.422 1.00 65.44 431 ALA A CA 1
ATOM 3433 C C . ALA A 1 431 ? -28.500 1.975 14.836 1.00 65.44 431 ALA A C 1
ATOM 3435 O O . ALA A 1 431 ? -28.572 2.168 13.626 1.00 65.44 431 ALA A O 1
ATOM 3436 N N . ARG A 1 432 ? -29.416 2.497 15.659 1.00 65.44 432 ARG A N 1
ATOM 3437 C CA . ARG A 1 432 ? -30.514 3.368 15.190 1.00 65.44 432 ARG A CA 1
ATOM 3438 C C . ARG A 1 432 ? -30.009 4.715 14.679 1.00 65.44 432 ARG A C 1
ATOM 3440 O O . ARG A 1 432 ? -30.570 5.261 13.731 1.00 65.44 432 ARG A O 1
ATOM 3447 N N . SER A 1 433 ? -28.935 5.236 15.272 1.00 63.28 433 SER A N 1
ATOM 3448 C CA . SER A 1 433 ? -28.245 6.438 14.780 1.00 63.28 433 SER A CA 1
ATOM 3449 C C . SER A 1 433 ? -27.386 6.178 13.530 1.00 63.28 433 SER A C 1
ATOM 3451 O O . SER A 1 433 ? -26.985 7.112 12.829 1.00 63.28 433 SER A O 1
ATOM 3453 N N . PHE A 1 434 ? -27.124 4.906 13.220 1.00 54.06 434 PHE A N 1
ATOM 3454 C CA . PHE A 1 434 ? -26.371 4.480 12.053 1.00 54.06 434 PHE A CA 1
ATOM 3455 C C . PHE A 1 434 ? -27.256 4.560 10.802 1.00 54.06 434 PHE A C 1
ATOM 3457 O O . PHE A 1 434 ? -28.118 3.722 10.552 1.00 54.06 434 PHE A O 1
ATOM 3464 N N . HIS A 1 435 ? -27.028 5.573 9.967 1.00 50.38 435 HIS A N 1
ATOM 3465 C CA . HIS A 1 435 ? -27.529 5.576 8.595 1.00 50.38 435 HIS A CA 1
ATOM 3466 C C . HIS A 1 435 ? -26.487 4.918 7.686 1.00 50.38 435 HIS A C 1
ATOM 3468 O O . HIS A 1 435 ? -25.492 5.574 7.348 1.00 50.38 435 HIS A O 1
ATOM 3474 N N . PRO A 1 436 ? -26.675 3.654 7.254 1.00 48.47 436 PRO A N 1
ATOM 3475 C CA . PRO A 1 436 ? -25.783 3.062 6.274 1.00 48.47 436 PRO A CA 1
ATOM 3476 C C . PRO A 1 436 ? -25.851 3.906 5.001 1.00 48.47 436 PRO A C 1
ATOM 3478 O O . PRO A 1 436 ? -26.883 3.990 4.332 1.00 48.47 436 PRO A O 1
ATOM 3481 N N . LYS A 1 437 ? -24.738 4.557 4.650 1.00 45.72 437 LYS A N 1
ATOM 3482 C CA . LYS A 1 437 ? -24.575 5.175 3.333 1.00 45.72 437 LYS A CA 1
ATOM 3483 C C . LYS A 1 437 ? -24.516 4.052 2.301 1.00 45.72 437 LYS A C 1
ATOM 3485 O O . LYS A 1 437 ? -23.432 3.587 1.972 1.00 45.72 437 LYS A O 1
ATOM 3490 N N . GLY A 1 438 ? -25.673 3.618 1.808 1.00 43.72 438 GLY A N 1
ATOM 3491 C CA . GLY A 1 438 ? -25.725 2.705 0.670 1.00 43.72 438 GLY A CA 1
ATOM 3492 C C . GLY A 1 438 ? -26.866 1.699 0.608 1.00 43.72 438 GLY A C 1
ATOM 3493 O O . GLY A 1 438 ? -26.906 0.992 -0.390 1.00 43.72 438 GLY A O 1
ATOM 3494 N N . SER A 1 439 ? -27.803 1.617 1.564 1.00 33.91 439 SER A N 1
ATOM 3495 C CA . SER A 1 439 ? -29.028 0.852 1.285 1.00 33.91 439 SER A CA 1
ATOM 3496 C C . SER A 1 439 ? -29.942 1.716 0.410 1.00 33.91 439 SER A C 1
ATOM 3498 O O . SER A 1 439 ? -30.407 2.751 0.900 1.00 33.91 439 SER A O 1
ATOM 3500 N N . PRO A 1 440 ? -30.194 1.372 -0.866 1.00 37.66 440 PRO A N 1
ATOM 3501 C CA . PRO A 1 440 ? -31.194 2.078 -1.646 1.00 37.66 440 PRO A CA 1
ATOM 3502 C C . PRO A 1 440 ? -32.540 1.852 -0.959 1.00 37.66 440 PRO A C 1
ATOM 3504 O O . PRO A 1 440 ? -33.074 0.746 -0.930 1.00 37.66 440 PRO A O 1
ATOM 3507 N N . THR A 1 441 ? -33.073 2.898 -0.339 1.00 37.09 441 THR A N 1
ATOM 3508 C CA . THR A 1 441 ? -34.451 2.928 0.128 1.00 37.09 441 THR A CA 1
ATOM 3509 C C . THR A 1 441 ? -35.371 3.044 -1.083 1.00 37.09 441 THR A C 1
ATOM 3511 O O . THR A 1 441 ? -35.729 4.146 -1.490 1.00 37.09 441 THR A O 1
ATOM 3514 N N . ARG A 1 442 ? -35.725 1.869 -1.613 1.00 35.16 442 ARG A N 1
ATOM 3515 C CA . ARG A 1 442 ? -36.962 1.430 -2.291 1.00 35.16 442 ARG A CA 1
ATOM 3516 C C . ARG A 1 442 ? -36.705 0.613 -3.543 1.00 35.16 442 ARG A C 1
ATOM 3518 O O . ARG A 1 442 ? -36.081 1.146 -4.485 1.00 35.16 442 ARG A O 1
#

pLDDT: mean 73.14, std 14.15, range [33.91, 97.25]

Secondary structure (DSSP, 8-state):
--HHHHHHHHHTT---HHHHHHHHHHHHHHS--TTSPPPPTTT--HHHHHHHHHHHHHHHHHS--HHHHHHHHHHHHHHTGGGGS-HHHHHHHHHHHHHHHHHHHHHHHHHHHHHHHHHS--HHHHHHHHHHHTSTT--PPPPPPGGGGSPPB----HHHHHHH-SSPBPHHHHTSTTGGGHHHHHHHHHHHHHHHHHHHHHHHHHHHH-HHHHIIIIIIS-THHHHHHHHHHHHHHHTHHHHHHHHHHHHHHHHHT-HHHHHHHHHHHHHHHHHHHHHHHHHHHHHHHHHHHH-TTHHHHHHHHHHHHHHTS-HHHHHHHHHHHH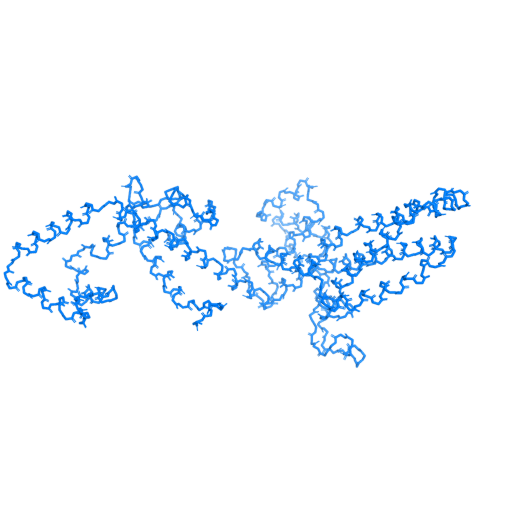HHSB-SSS-B--HHHHHHHHHHTTHHHHSTTHHHHHHHHHHHHH-TT-SSSB-HHHHHHHHTT-SSPPPHHHHHHHHHHHTTT-SSS-B-HHHHHHHHHHHHHHHHH---TT----

Radius of gyration: 33.59 Å; chains: 1; bounding box: 88×58×82 Å

Foldseek 3Di:
DDLVVVLVCLVVVNQDLVNLLVVLLVVCLQPPDPPDDGDDPPLDDPVVLLVVLLVVLVVLLPDCDVVLVVVVVVVVVVCVVLVVDDLPVNLVVLLVLLLVLLVLLVVLLVLLVVLSQQVGPGSVLSSVQSVQVVDPPDPDDRDDRNLVPDDFDQDDDPVLCVQQNNDGARSLQVSAPNRPCRLVVSSSSLSNSVSSLVVSVVVLVVLCPDPVNVCCQCPVVNPCSSVSSVVSSVVSVVSSVSSSVSSSVSVVSVLSPDPVSVVVVSVVVVVVLLVVVVLLVVLLVVVLVVVCVVCVVVVVVVVVVVVVVLVPDDPVVNVVVVVLLVVQFDDDPDTDHDPVSVVVSCVVVVVVVVPPCPLPVVLVSSVCQLPVVPPQWRALVSSQVSQVPDVVGADSVNSQVVQCVLVVNDPDRTHGSVSVSVSVVVSVVVVVVDDPPDDPPD